Protein AF-A0A7S2RN56-F1 (afdb_monomer)

Secondary structure (DSSP, 8-state):
-HHHHHHHS-S-SS--HHHHHHHHHHSEETTEETTTEEHHHHHHHHHHHTT--HHHHHSHHHHHHHHHHHHHHHHHHHHHTS-HHHHHHHHHHHHHHHHHHHHHHHHHHHHHHHHHT--GGG--SHHHHHHHHHHHHHHHHHHHHHHTT---TTTHHHHHHHHHHHHHHHHHHHHHHHHHHHHHHHHHHHHHHHHHHHHHHHHS-----------PPPHHHHHHHSPPPPPHHHHHHHHHHHHHHHHHHHHHHHHHTT-SPPP--SS--HHHHHHHHTGGGTT-SSSPPPPHHHHHHHH--TT--HHHHHHHHHHHHHHHHHHHHHHGGG---HHHHHHHHHHHHHHHHHHHHHHHHHHTTS--SEEEEE-SS-TTS-EEEEE-

pLDDT: mean 84.01, std 13.86, range [37.56, 97.62]

Solvent-accessible surface area (backbone atoms only — not comparable to full-atom values): 21138 Å² total; per-residue (Å²): 96,69,66,63,43,53,65,68,62,49,93,47,101,69,61,50,74,63,53,24,50,52,50,55,59,45,46,58,41,95,76,12,40,62,71,75,38,47,52,69,60,51,49,51,49,41,39,45,74,65,49,33,56,68,70,56,54,71,33,76,60,22,43,53,47,54,63,65,44,49,60,61,53,49,50,56,60,48,41,72,42,46,55,70,74,57,31,45,56,51,44,56,68,44,48,66,55,40,46,52,49,22,55,54,24,41,52,36,24,47,51,52,18,66,76,69,75,47,61,56,92,81,42,57,44,51,22,50,51,39,45,44,54,45,39,50,48,57,47,47,45,54,52,47,33,47,71,67,63,68,67,55,85,77,50,43,34,63,51,26,47,54,47,27,50,43,36,50,52,36,44,51,51,52,50,52,40,53,53,51,37,52,47,54,52,45,52,53,49,52,53,51,52,51,53,49,55,52,50,51,60,70,69,54,76,87,79,85,87,83,86,86,73,87,77,71,74,51,74,68,54,52,59,67,67,47,82,82,76,81,51,73,67,52,51,53,38,50,43,53,31,29,47,27,45,15,52,18,32,38,43,45,21,33,38,70,62,64,55,48,68,76,81,90,54,95,90,55,52,72,62,56,52,52,52,62,75,50,46,77,44,65,83,37,77,77,72,68,64,81,52,66,70,57,50,47,56,69,69,59,45,82,88,59,52,45,69,58,33,41,51,54,14,40,49,25,24,49,51,34,34,56,51,44,67,67,43,55,83,73,57,87,50,68,67,58,44,52,50,46,52,31,47,35,54,31,28,54,49,35,43,52,36,53,53,50,32,55,75,53,70,65,45,58,83,46,60,49,78,42,49,87,73,25,67,85,50,58,38,52,46,63,48,104

Mean predicted aligned error: 8.38 Å

Foldseek 3Di:
DCLCVVLVQPPDPAPPLVRLVVQLVQCADPCDGNPPHRLLVVVVVVLVVLPADVLLCPDPLNVVLSVLVSVLVNVVSNLSSDPLVVSLVVLLVSLVVLLVSLVSLLVSQVVSCVVVVHDSVLGNRSNLVSQLVSLVSLLSNLLSCLLVVVDDLLCLLVSLVVNLVSLVVNLVSSVVSVQSSLVVVLVVVVVVVVVVVVVCVVVDPDDDDDPDDPDDDDPVNVVSVDDDDDDPVSLVSLLSNLLSLLSNLLSLLCVLLVQRDDDDDPPDDSQRVSCVSCVSVCSRPPPHDDHPVNSCCVSPVVPDHSLNSLVSSLVSLVVSLVSLVVCLVVDPRPVVNQQSVLSNVLSVLSNVQSVVCVVVVNDAPHWDWACVSHSRHTRIHGHD

Structure (mmCIF, N/CA/C/O backbone):
data_AF-A0A7S2RN56-F1
#
_entry.id   AF-A0A7S2RN56-F1
#
loop_
_atom_site.group_PDB
_atom_site.id
_atom_site.type_symbol
_atom_site.label_atom_id
_atom_site.label_alt_id
_atom_site.label_comp_id
_atom_site.label_asym_id
_atom_site.label_entity_id
_atom_site.label_seq_id
_atom_site.pdbx_PDB_ins_code
_atom_site.Cartn_x
_atom_site.Cartn_y
_atom_site.Cartn_z
_atom_site.occupancy
_atom_site.B_iso_or_equiv
_atom_site.auth_seq_id
_atom_site.auth_comp_id
_atom_site.auth_asym_id
_atom_site.auth_atom_id
_atom_site.pdbx_PDB_model_num
ATOM 1 N N . THR A 1 1 ? 8.711 7.230 -13.426 1.00 47.28 1 THR A N 1
ATOM 2 C CA . THR A 1 1 ? 8.383 7.758 -12.081 1.00 47.28 1 THR A CA 1
ATOM 3 C C . THR A 1 1 ? 8.010 9.233 -12.077 1.00 47.28 1 THR A C 1
ATOM 5 O O . THR A 1 1 ? 7.030 9.573 -11.432 1.00 47.28 1 THR A O 1
ATOM 8 N N . GLU A 1 2 ? 8.677 10.111 -12.839 1.00 40.22 2 GLU A N 1
ATOM 9 C CA . GLU A 1 2 ? 8.277 11.530 -12.959 1.00 40.22 2 GLU A CA 1
ATOM 10 C C . GLU A 1 2 ? 6.904 11.750 -13.606 1.00 40.22 2 GLU A C 1
ATOM 12 O O . GLU A 1 2 ? 6.214 12.679 -13.232 1.00 40.22 2 GLU A O 1
ATOM 17 N N . LEU A 1 3 ? 6.465 10.897 -14.536 1.00 44.53 3 LEU A N 1
ATOM 18 C CA . LEU A 1 3 ? 5.131 10.976 -15.153 1.00 44.53 3 LEU A CA 1
ATOM 19 C C . LEU A 1 3 ? 4.011 10.608 -14.173 1.00 44.53 3 LEU A C 1
ATOM 21 O O . LEU A 1 3 ? 3.025 11.326 -14.044 1.00 44.53 3 LEU A O 1
ATOM 25 N N . THR A 1 4 ? 4.173 9.498 -13.453 1.00 48.06 4 THR A N 1
ATOM 26 C CA . THR A 1 4 ? 3.231 9.037 -12.424 1.00 48.06 4 THR A CA 1
ATOM 27 C C . THR A 1 4 ? 3.238 9.964 -11.213 1.00 48.06 4 THR A C 1
ATOM 29 O O . THR A 1 4 ? 2.182 10.216 -10.640 1.00 48.06 4 THR A O 1
ATOM 32 N N . ARG A 1 5 ? 4.416 10.495 -10.857 1.00 51.03 5 ARG A N 1
ATOM 33 C CA . ARG A 1 5 ? 4.601 11.523 -9.834 1.00 51.03 5 ARG A CA 1
ATOM 34 C C . ARG A 1 5 ? 3.971 12.839 -10.289 1.00 51.03 5 ARG A C 1
ATOM 36 O O . ARG A 1 5 ? 3.091 13.301 -9.598 1.00 51.03 5 ARG A O 1
ATOM 43 N N . ALA A 1 6 ? 4.246 13.353 -11.486 1.00 43.34 6 ALA A N 1
ATOM 44 C CA . ALA A 1 6 ? 3.642 14.584 -12.011 1.00 43.34 6 ALA A CA 1
ATOM 45 C C . ALA A 1 6 ? 2.116 14.489 -12.170 1.00 43.34 6 ALA A C 1
ATOM 47 O O . ALA A 1 6 ? 1.414 15.452 -11.878 1.00 43.34 6 ALA A O 1
ATOM 48 N N . LEU A 1 7 ? 1.581 13.336 -12.594 1.00 45.59 7 LEU A N 1
ATOM 49 C CA . LEU A 1 7 ? 0.132 13.102 -12.659 1.00 45.59 7 LEU A CA 1
ATOM 50 C C . LEU A 1 7 ? -0.484 12.893 -11.265 1.00 45.59 7 LEU A C 1
ATOM 52 O O . LEU A 1 7 ? -1.620 13.306 -11.035 1.00 45.59 7 LEU A O 1
ATOM 56 N N . GLY A 1 8 ? 0.256 12.286 -10.333 1.00 45.81 8 GLY A N 1
ATOM 57 C CA . GLY A 1 8 ? -0.137 12.112 -8.932 1.00 45.81 8 GLY A CA 1
ATOM 58 C C . GLY A 1 8 ? -0.046 13.397 -8.102 1.00 45.81 8 GLY A C 1
ATOM 59 O O . GLY A 1 8 ? -0.871 13.600 -7.215 1.00 45.81 8 GLY A O 1
ATOM 60 N N . GLU A 1 9 ? 0.894 14.283 -8.427 1.00 42.91 9 GLU A N 1
ATOM 61 C CA . GLU A 1 9 ? 1.193 15.582 -7.811 1.00 42.91 9 GLU A CA 1
ATOM 62 C C . GLU A 1 9 ? 0.360 16.723 -8.394 1.00 42.91 9 GLU A C 1
ATOM 64 O O . GLU A 1 9 ? 0.474 17.853 -7.919 1.00 42.91 9 GLU A O 1
ATOM 69 N N . MET A 1 10 ? -0.498 16.464 -9.392 1.00 46.62 10 MET A N 1
ATOM 70 C CA . MET A 1 10 ? -1.305 17.535 -9.970 1.00 46.62 10 MET A CA 1
ATOM 71 C C . MET A 1 10 ? -2.098 18.269 -8.872 1.00 46.62 10 MET A C 1
ATOM 73 O O . MET A 1 10 ? -2.800 17.624 -8.085 1.00 46.62 10 MET A O 1
ATOM 77 N N . PRO A 1 11 ? -1.999 19.612 -8.813 1.00 40.59 11 PRO A N 1
ATOM 78 C CA . PRO A 1 11 ? -2.334 20.431 -7.642 1.00 40.59 11 PRO A CA 1
ATOM 79 C C . PRO A 1 11 ? -3.840 20.634 -7.420 1.00 40.59 11 PRO A C 1
ATOM 81 O O . PRO A 1 11 ? -4.263 21.595 -6.784 1.00 40.59 11 PRO A O 1
ATOM 84 N N . PHE A 1 12 ? -4.683 19.748 -7.941 1.00 44.41 12 PHE A N 1
ATOM 85 C CA . PHE A 1 12 ? -6.126 19.895 -7.853 1.00 44.41 12 PHE A CA 1
ATOM 86 C C . PHE A 1 12 ? -6.681 18.805 -6.941 1.00 44.41 12 PHE A C 1
ATOM 88 O O . PHE A 1 12 ? -6.763 17.644 -7.330 1.00 44.41 12 PHE A O 1
ATOM 95 N N . GLU A 1 13 ? -7.118 19.172 -5.735 1.00 47.56 13 GLU A N 1
ATOM 96 C CA . GLU A 1 13 ? -7.785 18.248 -4.797 1.00 47.56 13 GLU A CA 1
ATOM 97 C C . GLU A 1 13 ? -9.039 17.575 -5.388 1.00 47.56 13 GLU A C 1
ATOM 99 O O . GLU A 1 13 ? -9.495 16.543 -4.893 1.00 47.56 13 GLU A O 1
ATOM 104 N N . ALA A 1 14 ? -9.539 18.088 -6.512 1.00 54.03 14 ALA A N 1
ATOM 105 C CA . ALA A 1 14 ? -10.288 17.342 -7.510 1.00 54.03 14 ALA A CA 1
ATOM 106 C C . ALA A 1 14 ? -10.215 18.119 -8.840 1.00 54.03 14 ALA A C 1
ATOM 108 O O . ALA A 1 14 ? -10.932 19.113 -8.981 1.00 54.03 14 ALA A O 1
ATOM 109 N N . PRO A 1 15 ? -9.386 17.726 -9.830 1.00 64.19 15 PRO A N 1
ATOM 110 C CA . PRO A 1 15 ? -9.339 18.440 -11.105 1.00 64.19 15 PRO A CA 1
ATOM 111 C C . PRO A 1 15 ? -10.741 18.470 -11.714 1.00 64.19 15 PRO A C 1
ATOM 113 O O . PRO A 1 15 ? -11.449 17.458 -11.689 1.00 64.19 15 PRO A O 1
ATOM 116 N N . SER A 1 16 ? -11.179 19.628 -12.220 1.00 76.62 16 SER A N 1
ATOM 117 C CA . SER A 1 16 ? -12.512 19.727 -12.826 1.00 76.62 16 SER A CA 1
ATOM 118 C C . SER A 1 16 ? -12.649 18.713 -13.969 1.00 76.62 16 SER A C 1
ATOM 120 O O . SER A 1 16 ? -11.657 18.214 -14.506 1.00 76.62 16 SER A O 1
ATOM 122 N N . VAL A 1 17 ? -13.885 18.395 -14.365 1.00 81.81 17 VAL A N 1
ATOM 123 C CA . VAL A 1 17 ? -14.129 17.477 -15.494 1.00 81.81 17 VAL A CA 1
ATOM 124 C C . VAL A 1 17 ? -13.360 17.924 -16.742 1.00 81.81 17 VAL A C 1
ATOM 126 O O . VAL A 1 17 ? -12.792 17.082 -17.430 1.00 81.81 17 VAL A O 1
ATOM 129 N N . ILE A 1 18 ? -13.267 19.237 -16.971 1.00 81.50 18 ILE A N 1
ATOM 130 C CA . ILE A 1 18 ? -12.526 19.821 -18.090 1.00 81.50 18 ILE A CA 1
ATOM 131 C C . ILE A 1 18 ? -11.030 19.535 -17.952 1.00 81.50 18 ILE A C 1
ATOM 133 O O . ILE A 1 18 ? -10.448 19.000 -18.886 1.00 81.50 18 ILE A O 1
ATOM 137 N N . HIS A 1 19 ? -10.419 19.799 -16.791 1.00 80.25 19 HIS A N 1
ATOM 138 C CA . HIS A 1 19 ? -8.995 19.509 -16.576 1.00 80.25 19 HIS A CA 1
ATOM 139 C C . HIS A 1 19 ? -8.694 18.029 -16.818 1.00 80.25 19 HIS A C 1
ATOM 141 O O . HIS A 1 19 ? -7.809 17.704 -17.601 1.00 80.25 19 HIS A O 1
ATOM 147 N N . ARG A 1 20 ? -9.485 17.130 -16.220 1.00 81.50 20 ARG A N 1
ATOM 148 C CA . ARG A 1 20 ? -9.346 15.678 -16.409 1.00 81.50 20 ARG A CA 1
ATOM 149 C C . ARG A 1 20 ? -9.457 15.268 -17.875 1.00 81.50 20 ARG A C 1
ATOM 151 O O . ARG A 1 20 ? -8.639 14.488 -18.345 1.00 81.50 20 ARG A O 1
ATOM 158 N N . SER A 1 21 ? -10.433 15.819 -18.596 1.00 83.12 21 SER A N 1
ATOM 159 C CA . SER A 1 21 ? -10.629 15.543 -20.021 1.00 83.12 21 SER A CA 1
ATOM 160 C C . SER A 1 21 ? -9.477 16.072 -20.872 1.00 83.12 21 SER A C 1
ATOM 162 O O . SER A 1 21 ? -9.025 15.379 -21.775 1.00 83.12 21 SER A O 1
ATOM 164 N N . VAL A 1 22 ? -8.982 17.278 -20.587 1.00 83.38 22 VAL A N 1
ATOM 165 C CA . VAL A 1 22 ? -7.840 17.872 -21.294 1.00 83.38 22 VAL A CA 1
ATOM 166 C C . VAL A 1 22 ? -6.587 17.042 -21.056 1.00 83.38 22 VAL A C 1
ATOM 168 O O . VAL A 1 22 ? -5.906 16.698 -22.015 1.00 83.38 22 VAL A O 1
ATOM 171 N N . ILE A 1 23 ? -6.311 16.653 -19.811 1.00 80.81 23 ILE A N 1
ATOM 172 C CA . ILE A 1 23 ? -5.175 15.784 -19.491 1.00 80.81 23 ILE A CA 1
ATOM 173 C C . ILE A 1 23 ? -5.317 14.454 -20.232 1.00 80.81 23 ILE A C 1
ATOM 175 O O . ILE A 1 23 ? -4.382 14.044 -20.905 1.00 80.81 23 ILE A O 1
ATOM 179 N N . ALA A 1 24 ? -6.494 13.823 -20.186 1.00 82.25 24 ALA A N 1
ATOM 180 C CA . ALA A 1 24 ? -6.740 12.557 -20.868 1.00 82.25 24 ALA A CA 1
ATOM 181 C C . ALA A 1 24 ? -6.520 12.637 -22.388 1.00 82.25 24 ALA A C 1
ATOM 183 O O . ALA A 1 24 ? -5.936 11.719 -22.957 1.00 82.25 24 ALA A O 1
ATOM 184 N N . MET A 1 25 ? -6.938 13.729 -23.038 1.00 81.06 25 MET A N 1
ATOM 185 C CA . MET A 1 25 ? -6.691 13.946 -24.471 1.00 81.06 25 MET A CA 1
ATOM 186 C C . MET A 1 25 ? -5.211 14.176 -24.787 1.00 81.06 25 MET A C 1
ATOM 188 O O . MET A 1 25 ? -4.757 13.791 -25.854 1.00 81.06 25 MET A O 1
ATOM 192 N N . ASN A 1 26 ? -4.458 14.781 -23.866 1.00 79.94 26 ASN A N 1
ATOM 193 C CA . ASN A 1 26 ? -3.037 15.074 -24.056 1.00 79.94 26 ASN A CA 1
ATOM 194 C C . ASN A 1 26 ? -2.108 13.965 -23.532 1.00 79.94 26 ASN A C 1
ATOM 196 O O . ASN A 1 26 ? -0.894 14.069 -23.692 1.00 79.94 26 ASN A O 1
ATOM 200 N N . LEU A 1 27 ? -2.647 12.901 -22.917 1.00 77.62 27 LEU A N 1
ATOM 201 C CA . LEU A 1 27 ? -1.854 11.761 -22.442 1.00 77.62 27 LEU A CA 1
ATOM 202 C C . LEU A 1 27 ? -1.102 11.078 -23.586 1.00 77.62 27 LEU A C 1
ATOM 204 O O . LEU A 1 27 ? 0.032 10.644 -23.389 1.00 77.62 27 LEU A O 1
ATOM 208 N N . TYR A 1 28 ? -1.727 10.995 -24.760 1.00 76.38 28 TYR A N 1
ATOM 209 C CA . TYR A 1 28 ? -1.169 10.357 -25.943 1.00 76.38 28 TYR A CA 1
ATOM 210 C C . TYR A 1 28 ? -1.599 11.120 -27.195 1.00 76.38 28 TYR A C 1
ATOM 212 O O . TYR A 1 28 ? -2.784 11.145 -27.524 1.00 76.38 28 TYR A O 1
ATOM 220 N N . VAL A 1 29 ? -0.640 11.770 -27.851 1.00 75.69 29 VAL A N 1
ATOM 221 C CA . VAL A 1 29 ? -0.847 12.606 -29.043 1.00 75.69 29 VAL A CA 1
ATOM 222 C C . VAL A 1 29 ? 0.270 12.289 -30.030 1.00 75.69 29 VAL A C 1
ATOM 224 O O . VAL A 1 29 ? 1.430 12.262 -29.627 1.00 75.69 29 VAL A O 1
ATOM 227 N N . ASP A 1 30 ? -0.075 12.039 -31.295 1.00 68.25 30 ASP A N 1
ATOM 228 C CA . ASP A 1 30 ? 0.877 11.772 -32.386 1.00 68.25 30 ASP A CA 1
ATOM 229 C C . ASP A 1 30 ? 1.918 10.684 -32.051 1.00 68.25 30 ASP A C 1
ATOM 231 O O . ASP A 1 30 ? 3.119 10.873 -32.216 1.00 68.25 30 ASP A O 1
ATOM 235 N N . ASP A 1 31 ? 1.456 9.549 -31.519 1.00 67.06 31 ASP A N 1
ATOM 236 C CA . ASP A 1 31 ? 2.273 8.414 -31.057 1.00 67.06 31 ASP A CA 1
ATOM 237 C C . ASP A 1 31 ? 3.242 8.705 -29.887 1.00 67.06 31 ASP A C 1
ATOM 239 O O . ASP A 1 31 ? 4.034 7.844 -29.478 1.00 67.06 31 ASP A O 1
ATOM 243 N N . LEU A 1 32 ? 3.139 9.891 -29.282 1.00 69.69 32 LEU A N 1
ATOM 244 C CA . LEU A 1 32 ? 3.966 10.348 -28.169 1.00 69.69 32 LEU A CA 1
ATOM 245 C C . LEU A 1 32 ? 3.165 10.430 -26.864 1.00 69.69 32 LEU A C 1
ATOM 247 O O . LEU A 1 32 ? 2.061 10.976 -26.804 1.00 69.69 32 LEU A O 1
ATOM 251 N N . VAL A 1 33 ? 3.765 9.966 -25.767 1.00 70.31 33 VAL A N 1
ATOM 252 C CA . VAL A 1 33 ? 3.233 10.175 -24.412 1.00 70.31 33 VAL A CA 1
ATOM 253 C C . VAL A 1 33 ? 3.545 11.599 -23.969 1.00 70.31 33 VAL A C 1
ATOM 255 O O . VAL A 1 33 ? 4.709 12.012 -23.979 1.00 70.31 33 VAL A O 1
ATOM 258 N N . LEU A 1 34 ? 2.508 12.357 -23.591 1.00 67.00 34 LEU A N 1
ATOM 259 C CA . LEU A 1 34 ? 2.593 13.791 -23.267 1.00 67.00 34 LEU A CA 1
ATOM 260 C C . LEU A 1 34 ? 3.367 14.625 -24.310 1.00 67.00 34 LEU A C 1
ATOM 262 O O . LEU A 1 34 ? 4.039 15.589 -23.943 1.00 67.00 34 LEU A O 1
ATOM 266 N N . ALA A 1 35 ? 3.325 14.236 -25.589 1.00 67.56 35 ALA A N 1
ATOM 267 C CA . ALA A 1 35 ? 4.070 14.875 -26.680 1.00 67.56 35 ALA A CA 1
ATOM 268 C C . ALA A 1 35 ? 5.607 14.938 -26.489 1.00 67.56 35 ALA A C 1
ATOM 270 O O . ALA A 1 35 ? 6.272 15.755 -27.124 1.00 67.56 35 ALA A O 1
ATOM 271 N N . LYS A 1 36 ? 6.193 14.102 -25.613 1.00 71.00 36 LYS A N 1
ATOM 272 C CA . LYS A 1 36 ? 7.642 14.118 -25.315 1.00 71.00 36 LYS A CA 1
ATOM 273 C C . LYS A 1 36 ? 8.404 12.923 -25.875 1.00 71.00 36 LYS A C 1
ATOM 275 O O . LYS A 1 36 ? 9.485 13.101 -26.425 1.00 71.00 36 LYS A O 1
ATOM 280 N N . LEU A 1 37 ? 7.887 11.713 -25.672 1.00 72.75 37 LEU A N 1
ATOM 281 C CA . LEU A 1 37 ? 8.614 10.472 -25.952 1.00 72.75 37 LEU A CA 1
ATOM 282 C C . LEU A 1 37 ? 7.700 9.438 -26.615 1.00 72.75 37 LEU A C 1
ATOM 284 O O . LEU A 1 37 ? 6.533 9.337 -26.220 1.00 72.75 37 LEU A O 1
ATOM 288 N N . PRO A 1 38 ? 8.219 8.625 -27.555 1.00 81.69 38 PRO A N 1
ATOM 289 C CA . PRO A 1 38 ? 7.516 7.441 -28.033 1.00 81.69 38 PRO A CA 1
ATOM 290 C C . PRO A 1 38 ? 7.169 6.514 -26.865 1.00 81.69 38 PRO A C 1
ATOM 292 O O . PRO A 1 38 ? 7.993 6.305 -25.968 1.00 81.69 38 PRO A O 1
ATOM 295 N N . PHE A 1 39 ? 5.972 5.922 -26.884 1.00 78.75 39 PHE A N 1
ATOM 296 C CA . PHE A 1 39 ? 5.463 5.112 -25.765 1.00 78.75 39 PHE A CA 1
ATOM 297 C C . PHE A 1 39 ? 6.426 3.989 -25.354 1.00 78.75 39 PHE A C 1
ATOM 299 O O . PHE A 1 39 ? 6.715 3.811 -24.174 1.00 78.75 39 PHE A O 1
ATOM 306 N N . THR A 1 40 ? 6.986 3.266 -26.326 1.00 80.69 40 THR A N 1
ATOM 307 C CA . THR A 1 40 ? 7.936 2.171 -26.078 1.00 80.69 40 THR A CA 1
ATOM 308 C C . THR A 1 40 ? 9.214 2.656 -25.398 1.00 80.69 40 THR A C 1
ATOM 310 O O . THR A 1 40 ? 9.718 1.995 -24.495 1.00 80.69 40 THR A O 1
ATOM 313 N N . GLN A 1 41 ? 9.726 3.829 -25.778 1.00 81.50 41 GLN A N 1
ATOM 314 C CA . GLN A 1 41 ? 10.916 4.400 -25.147 1.00 81.50 41 GLN A CA 1
ATOM 315 C C . GLN A 1 41 ? 10.618 4.852 -23.713 1.00 81.50 41 GLN A C 1
ATOM 317 O O . GLN A 1 41 ? 11.431 4.618 -22.822 1.00 81.50 41 GLN A O 1
ATOM 322 N N . ALA A 1 42 ? 9.438 5.434 -23.477 1.00 80.12 42 ALA A N 1
ATOM 323 C CA . ALA A 1 42 ? 8.984 5.795 -22.136 1.00 80.12 42 ALA A CA 1
ATOM 324 C C . ALA A 1 42 ? 8.803 4.559 -21.234 1.00 80.12 42 ALA A C 1
ATOM 326 O O . ALA A 1 42 ? 9.163 4.604 -20.060 1.00 80.12 42 ALA A O 1
ATOM 327 N N . LEU A 1 43 ? 8.306 3.441 -21.778 1.00 82.50 43 LEU A N 1
ATOM 328 C CA . LEU A 1 43 ? 8.223 2.165 -21.058 1.00 82.50 43 LEU A CA 1
ATOM 329 C C . LEU A 1 43 ? 9.597 1.612 -20.687 1.00 82.50 43 LEU A C 1
ATOM 331 O O . LEU A 1 43 ? 9.790 1.178 -19.557 1.00 82.50 43 LEU A O 1
ATOM 335 N N . ILE A 1 44 ? 10.552 1.630 -21.619 1.00 84.12 44 ILE A N 1
ATOM 336 C CA . ILE A 1 44 ? 11.915 1.158 -21.348 1.00 84.12 44 ILE A CA 1
ATOM 337 C C . ILE A 1 44 ? 12.560 2.013 -20.254 1.00 84.12 44 ILE A C 1
ATOM 339 O O . ILE A 1 44 ? 13.162 1.459 -19.343 1.00 84.12 44 ILE A O 1
ATOM 343 N N . GLN A 1 45 ? 12.389 3.338 -20.303 1.00 81.94 45 GLN A N 1
ATOM 344 C CA . GLN A 1 45 ? 12.871 4.233 -19.248 1.00 81.94 45 GLN A CA 1
ATOM 345 C C . GLN A 1 45 ? 12.201 3.951 -17.901 1.00 81.94 45 GLN A C 1
ATOM 347 O O . GLN A 1 45 ? 12.884 3.925 -16.886 1.00 81.94 45 GLN A O 1
ATOM 352 N N . LEU A 1 46 ? 10.889 3.695 -17.881 1.00 81.50 46 LEU A N 1
ATOM 353 C CA . LEU A 1 46 ? 10.170 3.340 -16.655 1.00 81.50 46 LEU A CA 1
ATOM 354 C C . LEU A 1 46 ? 10.708 2.043 -16.037 1.00 81.50 46 LEU A C 1
ATOM 356 O O . LEU A 1 46 ? 10.944 1.986 -14.836 1.00 81.50 46 LEU A O 1
ATOM 360 N N . LEU A 1 47 ? 10.914 1.015 -16.859 1.00 83.75 47 LEU A N 1
ATOM 361 C CA . LEU A 1 47 ? 11.443 -0.269 -16.408 1.00 83.75 47 LEU A CA 1
ATOM 362 C C . LEU A 1 47 ? 12.898 -0.146 -15.932 1.00 83.75 47 LEU A C 1
ATOM 364 O O . LEU A 1 47 ? 13.245 -0.728 -14.909 1.00 83.75 47 LEU A O 1
ATOM 368 N N . ASP A 1 48 ? 13.729 0.640 -16.621 1.00 82.12 48 ASP A N 1
ATOM 369 C CA . ASP A 1 48 ? 15.120 0.910 -16.225 1.00 82.12 48 ASP A CA 1
ATOM 370 C C . ASP A 1 48 ? 15.190 1.702 -14.904 1.00 82.12 48 ASP A C 1
ATOM 372 O O . ASP A 1 48 ? 15.969 1.358 -14.013 1.00 82.12 48 ASP A O 1
ATOM 376 N N . GLU A 1 49 ? 14.317 2.703 -14.718 1.00 76.62 49 GLU A N 1
ATOM 377 C CA . GLU A 1 49 ? 14.153 3.427 -13.446 1.00 76.62 49 GLU A CA 1
ATOM 378 C C . GLU A 1 49 ? 13.782 2.479 -12.293 1.00 76.62 49 GLU A C 1
ATOM 380 O O . GLU A 1 49 ? 14.343 2.589 -11.197 1.00 76.62 49 GLU A O 1
ATOM 385 N N . ASP A 1 50 ? 12.898 1.515 -12.554 1.00 75.38 50 ASP A N 1
ATOM 386 C CA . ASP A 1 50 ? 12.470 0.499 -11.587 1.00 75.38 50 ASP A CA 1
ATOM 387 C C . ASP A 1 50 ? 13.461 -0.684 -11.468 1.00 75.38 50 ASP A C 1
ATOM 389 O O . ASP A 1 50 ? 13.211 -1.654 -10.748 1.00 75.38 50 ASP A O 1
ATOM 393 N N . GLY A 1 51 ? 14.628 -0.594 -12.120 1.00 74.25 51 GLY A N 1
ATOM 394 C CA . GLY A 1 51 ? 15.751 -1.520 -11.956 1.00 74.25 51 GLY A CA 1
ATOM 395 C C . GLY A 1 51 ? 15.700 -2.777 -12.827 1.00 74.25 51 GLY A C 1
ATOM 396 O O . GLY A 1 51 ? 16.449 -3.720 -12.564 1.00 74.25 51 GLY A O 1
ATOM 397 N N . VAL A 1 52 ? 14.848 -2.814 -13.853 1.00 82.31 52 VAL A N 1
ATOM 398 C CA . VAL A 1 52 ? 14.793 -3.905 -14.834 1.00 82.31 52 VAL A CA 1
ATOM 399 C C . VAL A 1 52 ? 15.958 -3.766 -15.828 1.00 82.31 52 VAL A C 1
ATOM 401 O O . VAL A 1 52 ? 16.036 -2.768 -16.544 1.00 82.31 52 VAL A O 1
ATOM 404 N N . PRO A 1 53 ? 16.872 -4.752 -15.926 1.00 79.50 53 PRO A N 1
ATOM 405 C CA . PRO A 1 53 ? 18.027 -4.666 -16.809 1.00 79.50 53 PRO A CA 1
ATOM 406 C C . PRO A 1 53 ? 17.637 -4.597 -18.287 1.00 79.50 53 PRO A C 1
ATOM 408 O O . PRO A 1 53 ? 16.742 -5.309 -18.741 1.00 79.50 53 PRO A O 1
ATOM 411 N N . GLN A 1 54 ? 18.419 -3.860 -19.079 1.00 80.44 54 GLN A N 1
ATOM 412 C CA . GLN A 1 54 ? 18.241 -3.786 -20.538 1.00 80.44 54 GLN A CA 1
ATOM 413 C C . GLN A 1 54 ? 18.328 -5.149 -21.246 1.00 80.44 54 GLN A C 1
ATOM 415 O O . GLN A 1 54 ? 17.779 -5.333 -22.328 1.00 80.44 54 GLN A O 1
ATOM 420 N N . VAL A 1 55 ? 18.992 -6.134 -20.638 1.00 79.75 55 VAL A N 1
ATOM 421 C CA . VAL A 1 55 ? 19.036 -7.510 -21.159 1.00 79.75 55 VAL A CA 1
ATOM 422 C C . VAL A 1 55 ? 17.637 -8.134 -21.183 1.00 79.75 55 VAL A C 1
ATOM 424 O O . VAL A 1 55 ? 17.287 -8.816 -22.141 1.00 79.75 55 VAL A O 1
ATOM 427 N N . ALA A 1 56 ? 16.805 -7.850 -20.176 1.00 81.44 56 ALA A N 1
ATOM 428 C CA . ALA A 1 56 ? 15.438 -8.353 -20.138 1.00 81.44 56 ALA A CA 1
ATOM 429 C C . ALA A 1 56 ? 14.576 -7.698 -21.223 1.00 81.44 56 ALA A C 1
ATOM 431 O O . ALA A 1 56 ? 13.800 -8.384 -21.880 1.00 81.44 56 ALA A O 1
ATOM 432 N N . THR A 1 57 ? 14.759 -6.397 -21.471 1.00 82.81 57 THR A N 1
ATOM 433 C CA . THR A 1 57 ? 13.949 -5.629 -22.429 1.00 82.81 57 THR A CA 1
ATOM 434 C C . THR A 1 57 ? 14.387 -5.774 -23.889 1.00 82.81 57 THR A C 1
ATOM 436 O O . THR A 1 57 ? 13.581 -5.523 -24.781 1.00 82.81 57 THR A O 1
ATOM 439 N N . THR A 1 58 ? 15.627 -6.198 -24.154 1.00 85.56 58 THR A N 1
ATOM 440 C CA . THR A 1 58 ? 16.144 -6.436 -25.519 1.00 85.56 58 THR A CA 1
ATOM 441 C C . THR A 1 58 ? 15.952 -7.872 -26.015 1.00 85.56 58 THR A C 1
ATOM 443 O O . THR A 1 58 ? 16.108 -8.123 -27.209 1.00 85.56 58 THR A O 1
ATOM 446 N N . SER A 1 59 ? 15.594 -8.807 -25.130 1.00 86.38 59 SER A N 1
ATOM 447 C CA . SER A 1 59 ? 15.244 -10.183 -25.505 1.00 86.38 59 SER A CA 1
ATOM 448 C C . SER A 1 59 ? 13.983 -10.235 -26.384 1.00 86.38 59 SER A C 1
ATOM 450 O O . SER A 1 59 ? 13.126 -9.356 -26.297 1.00 86.38 59 SER A O 1
ATOM 452 N N . GLU A 1 60 ? 13.831 -11.279 -27.208 1.00 87.00 60 GLU A N 1
ATOM 453 C CA . GLU A 1 60 ? 12.640 -11.471 -28.059 1.00 87.00 60 GLU A CA 1
ATOM 454 C C . GLU A 1 60 ? 11.345 -11.466 -27.229 1.00 87.00 60 GLU A C 1
ATOM 456 O O . GLU A 1 60 ? 10.405 -10.723 -27.524 1.00 87.00 60 GLU A O 1
ATOM 461 N N . TYR A 1 61 ? 11.339 -12.217 -26.124 1.00 87.06 61 TYR A N 1
ATOM 462 C CA . TYR A 1 61 ? 10.227 -12.257 -25.173 1.00 87.06 61 TYR A CA 1
ATOM 463 C C . TYR A 1 61 ? 10.017 -10.912 -24.460 1.00 87.06 61 TYR A C 1
ATOM 465 O O . TYR A 1 61 ? 8.880 -10.508 -24.218 1.00 87.06 61 TYR A O 1
ATOM 473 N N . GLY A 1 62 ? 11.095 -10.180 -24.171 1.00 86.75 62 GLY A N 1
ATOM 474 C CA . GLY A 1 62 ? 11.043 -8.833 -23.605 1.00 86.75 62 GLY A CA 1
ATOM 475 C C . GLY A 1 62 ? 10.391 -7.812 -24.532 1.00 86.75 62 GLY A C 1
ATOM 476 O O . GLY A 1 62 ? 9.558 -7.024 -24.088 1.00 86.75 62 GLY A O 1
ATOM 477 N N . ILE A 1 63 ? 10.707 -7.850 -25.828 1.00 88.56 63 ILE A N 1
ATOM 478 C CA . ILE A 1 63 ? 10.088 -6.977 -26.836 1.00 88.56 63 ILE A CA 1
ATOM 479 C C . ILE A 1 63 ? 8.589 -7.277 -26.952 1.00 88.56 63 ILE A C 1
ATOM 481 O O . ILE A 1 63 ? 7.781 -6.344 -26.987 1.00 88.56 63 ILE A O 1
ATOM 485 N N . ALA A 1 64 ? 8.203 -8.556 -26.953 1.00 90.38 64 ALA A N 1
ATOM 486 C CA . ALA A 1 64 ? 6.796 -8.956 -26.946 1.00 90.38 64 ALA A CA 1
ATOM 487 C C . ALA A 1 64 ? 6.065 -8.448 -25.687 1.00 90.38 64 ALA A C 1
ATOM 489 O O . ALA A 1 64 ? 4.972 -7.883 -25.792 1.00 90.38 64 ALA A O 1
ATOM 490 N N . LEU A 1 65 ? 6.693 -8.553 -24.508 1.00 89.75 65 LEU A N 1
ATOM 491 C CA . LEU A 1 65 ? 6.147 -8.009 -23.262 1.00 89.75 65 LEU A CA 1
ATOM 492 C C . LEU A 1 65 ? 5.999 -6.480 -23.323 1.00 89.75 65 LEU A C 1
ATOM 494 O O . LEU A 1 65 ? 4.966 -5.951 -22.924 1.00 89.75 65 LEU A O 1
ATOM 498 N N . LEU A 1 66 ? 6.978 -5.749 -23.863 1.00 89.12 66 LEU A N 1
ATOM 499 C CA . LEU A 1 66 ? 6.889 -4.290 -24.022 1.00 89.12 66 LEU A CA 1
ATOM 500 C C . LEU A 1 66 ? 5.708 -3.873 -24.907 1.00 89.12 66 LEU A C 1
ATOM 502 O O . LEU A 1 66 ? 4.993 -2.925 -24.578 1.00 89.12 66 LEU A O 1
ATOM 506 N N . GLN A 1 67 ? 5.478 -4.586 -26.012 1.00 88.88 67 GLN A N 1
ATOM 507 C CA . GLN A 1 67 ? 4.314 -4.356 -26.873 1.00 88.88 67 GLN A CA 1
ATOM 508 C C . GLN A 1 67 ? 3.008 -4.634 -26.121 1.00 88.88 67 GLN A C 1
ATOM 510 O O . GLN A 1 67 ? 2.062 -3.847 -26.193 1.00 88.88 67 GLN A O 1
ATOM 515 N N . ARG A 1 68 ? 2.974 -5.718 -25.342 1.00 90.31 68 ARG A N 1
ATOM 516 C CA . ARG A 1 68 ? 1.830 -6.108 -24.515 1.00 90.31 68 ARG A CA 1
ATOM 517 C C . ARG A 1 68 ? 1.524 -5.113 -23.391 1.00 90.31 68 ARG A C 1
ATOM 519 O O . ARG A 1 68 ? 0.348 -4.883 -23.105 1.00 90.31 68 ARG A O 1
ATOM 526 N N . LEU A 1 69 ? 2.549 -4.503 -22.792 1.00 89.25 69 LEU A N 1
ATOM 527 C CA . LEU A 1 69 ? 2.449 -3.514 -21.711 1.00 89.25 69 LEU A CA 1
ATOM 528 C C . LEU A 1 69 ? 1.950 -2.143 -22.175 1.00 89.25 69 LEU A C 1
ATOM 530 O O . LEU A 1 69 ? 1.503 -1.355 -21.339 1.00 89.25 69 LEU A O 1
ATOM 534 N N . ALA A 1 70 ? 1.970 -1.859 -23.481 1.00 86.62 70 ALA A N 1
ATOM 535 C CA . ALA A 1 70 ? 1.604 -0.550 -24.011 1.00 86.62 70 ALA A CA 1
ATOM 536 C C . ALA A 1 70 ? 0.205 -0.093 -23.560 1.00 86.62 70 ALA A C 1
ATOM 538 O O . ALA A 1 70 ? 0.040 0.951 -22.927 1.00 86.62 70 ALA A O 1
ATOM 539 N N . LYS A 1 71 ? -0.808 -0.922 -23.823 1.00 87.75 71 LYS A N 1
ATOM 540 C CA . LYS A 1 71 ? -2.198 -0.628 -23.459 1.00 87.75 71 LYS A CA 1
ATOM 541 C C . LYS A 1 71 ? -2.445 -0.649 -21.935 1.00 87.75 71 LYS A C 1
ATOM 543 O O . LYS A 1 71 ? -3.017 0.323 -21.447 1.00 87.75 71 LYS A O 1
ATOM 548 N N . PRO A 1 72 ? -2.014 -1.668 -21.163 1.00 89.25 72 PRO A N 1
ATOM 549 C CA . PRO A 1 72 ? -2.175 -1.687 -19.706 1.00 89.25 72 PRO A CA 1
ATOM 550 C C . PRO A 1 72 ? -1.574 -0.468 -19.008 1.00 89.25 72 PRO A C 1
ATOM 552 O O . PRO A 1 72 ? -2.213 0.130 -18.145 1.00 89.25 72 PRO A O 1
ATOM 555 N N . VAL A 1 73 ? -0.361 -0.060 -19.392 1.00 86.00 73 VAL A N 1
ATOM 556 C CA . VAL A 1 73 ? 0.295 1.112 -18.798 1.00 86.00 73 VAL A CA 1
ATOM 557 C C . VAL A 1 73 ? -0.415 2.399 -19.209 1.00 86.00 73 VAL A C 1
ATOM 559 O O . VAL A 1 73 ? -0.596 3.287 -18.376 1.00 86.00 73 VAL A O 1
ATOM 562 N N . TYR A 1 74 ? -0.892 2.498 -20.452 1.00 85.12 74 TYR A N 1
ATOM 563 C CA . TYR A 1 74 ? -1.745 3.612 -20.861 1.00 85.12 74 TYR A CA 1
ATOM 564 C C . TYR A 1 74 ? -3.028 3.684 -20.018 1.00 85.12 74 TYR A C 1
ATOM 566 O O . TYR A 1 74 ? -3.399 4.759 -19.542 1.00 85.12 74 TYR A O 1
ATOM 574 N N . ASP A 1 75 ? -3.672 2.545 -19.760 1.00 88.31 75 ASP A N 1
ATOM 575 C CA . ASP A 1 75 ? -4.867 2.476 -18.924 1.00 88.31 75 ASP A CA 1
ATOM 576 C C . ASP A 1 75 ? -4.582 2.864 -17.462 1.00 88.31 75 ASP A C 1
ATOM 578 O O . ASP A 1 75 ? -5.421 3.528 -16.850 1.00 88.31 75 ASP A O 1
ATOM 582 N N . LEU A 1 76 ? -3.392 2.560 -16.921 1.00 85.69 76 LEU A N 1
ATOM 583 C CA . LEU A 1 76 ? -2.950 3.069 -15.613 1.00 85.69 76 LEU A CA 1
ATOM 584 C C . LEU A 1 76 ? -2.822 4.597 -15.595 1.00 85.69 76 LEU A C 1
ATOM 586 O O . LEU A 1 76 ? -3.246 5.242 -14.637 1.00 85.69 76 LEU A O 1
ATOM 590 N N . LEU A 1 77 ? -2.248 5.196 -16.640 1.00 82.75 77 LEU A N 1
ATOM 591 C CA . LEU A 1 77 ? -2.139 6.656 -16.741 1.00 82.75 77 LEU A CA 1
ATOM 592 C C . LEU A 1 77 ? -3.524 7.296 -16.866 1.00 82.75 77 LEU A C 1
ATOM 594 O O . LEU A 1 77 ? -3.830 8.287 -16.199 1.00 82.75 77 LEU A O 1
ATOM 598 N N . ARG A 1 78 ? -4.396 6.691 -17.677 1.00 85.38 78 ARG A N 1
ATOM 599 C CA . ARG A 1 78 ? -5.776 7.136 -17.863 1.00 85.38 78 ARG A CA 1
ATOM 600 C C . ARG A 1 78 ? -6.587 7.013 -16.578 1.00 85.38 78 ARG A C 1
ATOM 602 O O . ARG A 1 78 ? -7.405 7.894 -16.316 1.00 85.38 78 ARG A O 1
ATOM 609 N N . LEU A 1 79 ? -6.342 5.995 -15.753 1.00 86.75 79 LEU A N 1
ATOM 610 C CA . LEU A 1 79 ? -6.985 5.817 -14.450 1.00 86.75 79 LEU A CA 1
ATOM 611 C C . LEU A 1 79 ? -6.860 7.081 -13.587 1.00 86.75 79 LEU A C 1
ATOM 613 O O . LEU A 1 79 ? -7.861 7.561 -13.060 1.00 86.75 79 LEU A O 1
ATOM 617 N N . LEU A 1 80 ? -5.671 7.691 -13.535 1.00 81.69 80 LEU A N 1
ATOM 618 C CA . LEU A 1 80 ? -5.407 8.909 -12.753 1.00 81.69 80 LEU A CA 1
ATOM 619 C C . LEU A 1 80 ? -6.250 10.115 -13.207 1.00 81.69 80 LEU A C 1
ATOM 621 O O . LEU A 1 80 ? -6.488 11.041 -12.434 1.00 81.69 80 LEU A O 1
ATOM 625 N N . THR A 1 81 ? -6.749 10.096 -14.445 1.00 83.94 81 THR A N 1
ATOM 626 C CA . THR A 1 81 ? -7.622 11.143 -15.001 1.00 83.94 81 THR A CA 1
ATOM 627 C C . THR A 1 81 ? -9.105 10.908 -14.729 1.00 83.94 81 THR A C 1
ATOM 629 O O . THR A 1 81 ? -9.929 11.758 -15.053 1.00 83.94 81 THR A O 1
ATOM 632 N N . LEU A 1 82 ? -9.490 9.773 -14.145 1.00 86.38 82 LEU A N 1
ATOM 633 C CA . LEU A 1 82 ? -10.883 9.488 -13.812 1.00 86.38 82 LEU A CA 1
ATOM 634 C C . LEU A 1 82 ? -11.256 10.090 -12.451 1.00 86.38 82 LEU A C 1
ATOM 636 O O . LEU A 1 82 ? -10.405 10.478 -11.656 1.00 86.38 82 LEU A O 1
ATOM 640 N N . ASN A 1 83 ? -12.555 10.184 -12.166 1.00 88.81 83 ASN A N 1
ATOM 641 C CA . ASN A 1 83 ? -13.013 10.470 -10.804 1.00 88.81 83 ASN A CA 1
ATOM 642 C C . ASN A 1 83 ? -12.862 9.223 -9.912 1.00 88.81 83 ASN A C 1
ATOM 644 O O . ASN A 1 83 ? -12.863 8.109 -10.426 1.00 88.81 83 ASN A O 1
ATOM 648 N N . LYS A 1 84 ? -12.800 9.398 -8.588 1.00 88.81 84 LYS A N 1
ATOM 649 C CA . LYS A 1 84 ? -12.540 8.317 -7.614 1.00 88.81 84 LYS A CA 1
ATOM 650 C C . LYS A 1 84 ? -13.485 7.111 -7.738 1.00 88.8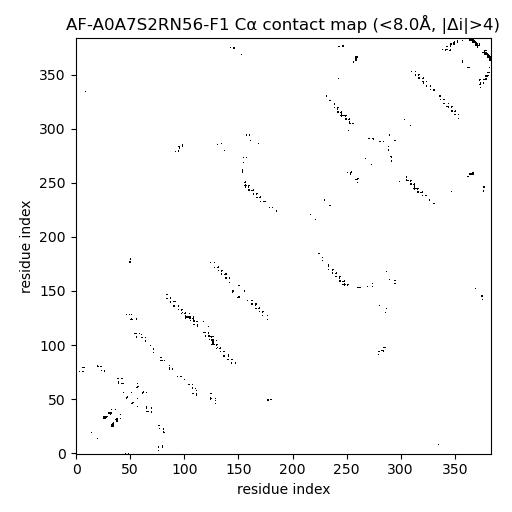1 84 LYS A C 1
ATOM 652 O O . LYS A 1 84 ? -13.032 5.973 -7.707 1.00 88.81 84 LYS A O 1
ATOM 657 N N . ASN A 1 85 ? -14.782 7.348 -7.959 1.00 90.50 85 ASN A N 1
ATOM 658 C CA . ASN A 1 85 ? -15.761 6.273 -8.182 1.00 90.50 85 ASN A CA 1
ATOM 659 C C . ASN A 1 85 ? -15.409 5.427 -9.415 1.00 90.50 85 ASN A C 1
ATOM 661 O O . ASN A 1 85 ? -15.361 4.201 -9.343 1.00 90.50 85 ASN A O 1
ATOM 665 N N . ARG A 1 86 ? -15.124 6.089 -10.543 1.00 92.00 86 ARG A N 1
ATOM 666 C CA . ARG A 1 86 ? -14.726 5.428 -11.793 1.00 92.00 86 ARG A CA 1
ATOM 667 C C . ARG A 1 86 ? -13.338 4.806 -11.703 1.00 92.00 86 ARG A C 1
ATOM 669 O O . ARG A 1 86 ? -13.117 3.790 -12.346 1.00 92.00 86 ARG A O 1
ATOM 676 N N . GLN A 1 87 ? -12.426 5.390 -10.924 1.00 91.31 87 GLN A N 1
ATOM 677 C CA . GLN A 1 87 ? -11.123 4.789 -10.643 1.00 91.31 87 GLN A CA 1
ATOM 678 C C . GLN A 1 87 ? -11.313 3.429 -9.980 1.00 91.31 87 GLN A C 1
ATOM 680 O O . GLN A 1 87 ? -10.848 2.431 -10.514 1.00 91.31 87 GLN A O 1
ATOM 685 N N . ARG A 1 88 ? -12.083 3.370 -8.886 1.00 93.25 88 ARG A N 1
ATOM 686 C CA . ARG A 1 88 ? -12.306 2.120 -8.152 1.00 93.25 88 ARG A CA 1
ATOM 687 C C . ARG A 1 88 ? -12.930 1.030 -9.028 1.00 93.25 88 ARG A C 1
ATOM 689 O O . ARG A 1 88 ? -12.431 -0.085 -9.027 1.00 93.25 88 ARG A O 1
ATOM 696 N N . GLN A 1 89 ? -13.952 1.372 -9.818 1.00 93.44 89 GLN A N 1
ATOM 697 C CA . GLN A 1 89 ? -14.575 0.436 -10.765 1.00 93.44 89 GLN A CA 1
ATOM 698 C C . GLN A 1 89 ? -13.602 -0.026 -11.855 1.00 93.44 89 GLN A C 1
ATOM 700 O O . GLN A 1 89 ? -13.537 -1.206 -12.167 1.00 93.44 89 GLN A O 1
ATOM 705 N N . ARG A 1 90 ? -12.818 0.894 -12.432 1.00 93.69 90 ARG A N 1
ATOM 706 C CA . ARG A 1 90 ? -11.869 0.547 -13.494 1.00 93.69 90 ARG A CA 1
ATOM 707 C C . ARG A 1 90 ? -10.726 -0.328 -12.980 1.00 93.69 90 ARG A C 1
ATOM 709 O O . ARG A 1 90 ? -10.209 -1.131 -13.746 1.00 93.69 90 ARG A O 1
ATOM 716 N N . ILE A 1 91 ? -10.334 -0.190 -11.712 1.00 94.50 91 ILE A N 1
ATOM 717 C CA . ILE A 1 91 ? -9.346 -1.079 -11.092 1.00 94.50 91 ILE A CA 1
ATOM 718 C C . ILE A 1 91 ? -9.840 -2.530 -11.116 1.00 94.50 91 ILE A C 1
ATOM 720 O O . ILE A 1 91 ? -9.052 -3.408 -11.451 1.00 94.50 91 ILE A O 1
ATOM 724 N N . ASP A 1 92 ? -11.125 -2.779 -10.840 1.00 94.12 92 ASP A N 1
ATOM 725 C CA . ASP A 1 92 ? -11.691 -4.136 -10.854 1.00 94.12 92 ASP A CA 1
ATOM 726 C C . ASP A 1 92 ? -11.523 -4.819 -12.223 1.00 94.12 92 ASP A C 1
ATOM 728 O O . ASP A 1 92 ? -11.169 -5.994 -12.282 1.00 94.12 92 ASP A O 1
ATOM 732 N N . ASP A 1 93 ? -11.675 -4.067 -13.319 1.00 93.56 93 ASP A N 1
ATOM 733 C CA . ASP A 1 93 ? -11.450 -4.575 -14.680 1.00 93.56 93 ASP A CA 1
ATOM 734 C C . ASP A 1 93 ? -9.966 -4.828 -14.993 1.00 93.56 93 ASP A C 1
ATOM 736 O O . ASP A 1 93 ? -9.638 -5.686 -15.812 1.00 93.56 93 ASP A O 1
ATOM 740 N N . LEU A 1 94 ? -9.065 -4.036 -14.403 1.00 93.44 94 LEU A N 1
ATOM 741 C CA . LEU A 1 94 ? -7.632 -4.086 -14.698 1.00 93.44 94 LEU A CA 1
ATOM 742 C C . LEU A 1 94 ? -6.924 -5.221 -13.953 1.00 93.44 94 LEU A C 1
ATOM 744 O O . LEU A 1 94 ? -5.934 -5.745 -14.456 1.00 93.44 94 LEU A O 1
ATOM 748 N N . LEU A 1 95 ? -7.402 -5.613 -12.772 1.00 94.56 95 LEU A N 1
ATOM 749 C CA . LEU A 1 95 ? -6.725 -6.609 -11.934 1.00 94.56 95 LEU A CA 1
ATOM 750 C C . LEU A 1 95 ? -6.496 -7.964 -12.637 1.00 94.56 95 LEU A C 1
ATOM 752 O O . LEU A 1 95 ? -5.354 -8.422 -12.621 1.00 94.56 95 LEU A O 1
ATOM 756 N N . PRO A 1 96 ? -7.486 -8.587 -13.314 1.00 94.69 96 PRO A N 1
ATOM 757 C CA . PRO A 1 96 ? -7.255 -9.844 -14.037 1.00 94.69 96 PRO A CA 1
ATOM 758 C C . PRO A 1 96 ? -6.266 -9.698 -15.202 1.00 94.69 96 PRO A C 1
ATOM 760 O O . PRO A 1 96 ? -5.502 -10.615 -15.506 1.00 94.69 96 PRO A O 1
ATOM 763 N N . GLU A 1 97 ? -6.264 -8.533 -15.858 1.00 94.25 97 GLU A N 1
ATOM 764 C CA . GLU A 1 97 ? -5.315 -8.242 -16.932 1.00 94.25 97 GLU A CA 1
ATOM 765 C C . GLU A 1 97 ? -3.880 -8.178 -16.390 1.00 94.25 97 GLU A C 1
ATOM 767 O O . GLU A 1 97 ? -2.973 -8.750 -16.994 1.00 94.25 97 GLU A O 1
ATOM 772 N N . TRP A 1 98 ? -3.679 -7.537 -15.235 1.00 94.00 98 TRP A N 1
ATOM 773 C CA . TRP A 1 98 ? -2.371 -7.448 -14.581 1.00 94.00 98 TRP A CA 1
ATOM 774 C C . TRP A 1 98 ? -1.887 -8.777 -13.990 1.00 94.00 98 TRP A C 1
ATOM 776 O O . TRP A 1 98 ? -0.684 -9.026 -14.027 1.00 94.00 98 TRP A O 1
ATOM 786 N N . ASP A 1 99 ? -2.788 -9.649 -13.531 1.00 94.31 99 ASP A N 1
ATOM 787 C CA . ASP A 1 99 ? -2.442 -11.022 -13.127 1.00 94.31 99 ASP A CA 1
ATOM 788 C C . ASP A 1 99 ? -1.890 -11.827 -14.318 1.00 94.31 99 ASP A C 1
ATOM 790 O O . ASP A 1 99 ? -0.840 -12.460 -14.221 1.00 94.31 99 ASP A O 1
ATOM 794 N N . THR A 1 100 ? -2.517 -11.701 -15.494 1.00 94.38 100 THR A N 1
ATOM 795 C CA . THR A 1 100 ? -2.022 -12.340 -16.728 1.00 94.38 100 THR A CA 1
ATOM 796 C C . THR A 1 100 ? -0.654 -11.783 -17.141 1.00 94.38 100 THR A C 1
ATOM 798 O O . THR A 1 100 ? 0.263 -12.543 -17.446 1.00 94.38 100 THR A O 1
ATOM 801 N N . ILE A 1 101 ? -0.484 -10.457 -17.096 1.00 94.00 101 ILE A N 1
ATOM 802 C CA . ILE A 1 101 ? 0.793 -9.793 -17.411 1.00 94.00 101 ILE A CA 1
ATOM 803 C C . ILE A 1 101 ? 1.902 -10.251 -16.463 1.00 94.00 101 ILE A C 1
ATOM 805 O O . ILE A 1 101 ? 3.040 -10.414 -16.896 1.00 94.00 101 ILE A O 1
ATOM 809 N N . GLN A 1 102 ? 1.598 -10.472 -15.182 1.00 93.12 102 GLN A N 1
ATOM 810 C CA . GLN A 1 102 ? 2.582 -10.978 -14.229 1.00 93.12 102 GLN A CA 1
ATOM 811 C C . GLN A 1 102 ? 3.087 -12.371 -14.626 1.00 93.12 102 GLN A C 1
ATOM 813 O O . GLN A 1 102 ? 4.292 -12.625 -14.569 1.00 93.12 102 GLN A O 1
ATOM 818 N N . GLN A 1 103 ? 2.188 -13.259 -15.057 1.00 92.38 103 GLN A N 1
ATOM 819 C CA . GLN A 1 103 ? 2.549 -14.600 -15.521 1.00 92.38 103 GLN A CA 1
ATOM 820 C C . GLN A 1 103 ? 3.401 -14.534 -16.798 1.00 92.38 103 GLN A C 1
ATOM 822 O O . GLN A 1 103 ? 4.438 -15.188 -16.887 1.00 92.38 103 GLN A O 1
ATOM 827 N N . GLU A 1 104 ? 3.028 -13.684 -17.758 1.00 93.69 104 GLU A N 1
ATOM 828 C CA . GLU A 1 104 ? 3.821 -13.434 -18.971 1.00 93.69 104 GLU A CA 1
ATOM 829 C C . GLU A 1 104 ? 5.214 -12.876 -18.631 1.00 93.69 104 GLU A C 1
ATOM 831 O O . GLU A 1 104 ? 6.226 -13.330 -19.164 1.00 93.69 104 GLU A O 1
ATOM 836 N N . ALA A 1 105 ? 5.293 -11.935 -17.688 1.00 92.94 105 ALA A N 1
ATOM 837 C CA . ALA A 1 105 ? 6.547 -11.359 -17.218 1.00 92.94 105 ALA A CA 1
ATOM 838 C C . ALA A 1 105 ? 7.441 -12.387 -16.503 1.00 92.94 105 ALA A C 1
ATOM 840 O O . ALA A 1 105 ? 8.666 -12.320 -16.615 1.00 92.94 105 ALA A O 1
ATOM 841 N N . GLN A 1 106 ? 6.848 -13.369 -15.819 1.00 92.19 106 GLN A N 1
ATOM 842 C CA . GLN A 1 106 ? 7.578 -14.492 -15.235 1.00 92.19 106 GLN A CA 1
ATOM 843 C C . GLN A 1 106 ? 8.211 -15.386 -16.310 1.00 92.19 106 GLN A C 1
ATOM 845 O O . GLN A 1 106 ? 9.335 -15.847 -16.121 1.00 92.19 106 GLN A O 1
ATOM 850 N N . LEU A 1 107 ? 7.540 -15.598 -17.448 1.00 90.94 107 LEU A N 1
ATOM 851 C CA . LEU A 1 107 ? 8.109 -16.345 -18.576 1.00 90.94 107 LEU A CA 1
ATOM 852 C C . LEU A 1 107 ? 9.302 -15.611 -19.204 1.00 90.94 107 LEU A C 1
ATOM 854 O O . LEU A 1 107 ? 10.293 -16.246 -19.562 1.00 90.94 107 LEU A O 1
ATOM 858 N N . VAL A 1 108 ? 9.241 -14.276 -19.291 1.00 91.06 108 VAL A N 1
ATOM 859 C CA . VAL A 1 108 ? 10.380 -13.457 -19.747 1.00 91.06 108 VAL A CA 1
ATOM 860 C C . VAL A 1 108 ? 11.574 -13.635 -18.815 1.00 91.06 108 VAL A C 1
ATOM 862 O O . VAL A 1 108 ? 12.680 -13.912 -19.275 1.00 91.06 108 VAL A O 1
ATOM 865 N N . ASP A 1 109 ? 11.350 -13.520 -17.505 1.00 90.81 109 ASP A N 1
ATOM 866 C CA . ASP A 1 109 ? 12.402 -13.711 -16.507 1.00 90.81 109 ASP A CA 1
ATOM 867 C C . ASP A 1 109 ? 13.023 -15.121 -16.606 1.00 90.81 109 ASP A C 1
ATOM 869 O O . ASP A 1 109 ? 14.248 -15.249 -16.627 1.00 90.81 109 ASP A O 1
ATOM 873 N N . GLN A 1 110 ? 12.202 -16.170 -16.757 1.00 89.75 110 GLN A N 1
ATOM 874 C CA . GLN A 1 110 ? 12.665 -17.554 -16.951 1.00 89.75 110 GLN A CA 1
ATOM 875 C C . GLN A 1 110 ? 13.534 -17.709 -18.200 1.00 89.75 110 GLN A C 1
ATOM 877 O O . GLN A 1 110 ? 14.626 -18.270 -18.121 1.00 89.75 110 GLN A O 1
ATOM 882 N N . ASN A 1 111 ? 13.104 -17.164 -19.337 1.00 88.25 111 ASN A N 1
ATOM 883 C CA . ASN A 1 111 ? 13.862 -17.275 -20.578 1.00 88.25 111 ASN A CA 1
ATOM 884 C C . ASN A 1 111 ? 15.231 -16.578 -20.498 1.00 88.25 111 ASN A C 1
ATOM 886 O O . ASN A 1 111 ? 16.238 -17.105 -20.982 1.00 88.25 111 ASN A O 1
ATOM 890 N N . VAL A 1 112 ? 15.289 -15.407 -19.858 1.00 85.00 112 VAL A N 1
ATOM 891 C CA . VAL A 1 112 ? 16.555 -14.690 -19.668 1.00 85.00 112 VAL A CA 1
ATOM 892 C C . VAL A 1 112 ? 17.487 -15.476 -18.742 1.00 85.00 112 VAL A C 1
ATOM 894 O O . VAL A 1 112 ? 18.685 -15.558 -19.021 1.00 85.00 112 VAL A O 1
ATOM 897 N N . CYS A 1 113 ? 16.955 -16.119 -17.696 1.00 85.50 113 CYS A N 1
ATOM 898 C CA . CYS A 1 113 ? 17.731 -17.019 -16.837 1.00 85.50 113 CYS A CA 1
ATOM 899 C C . CYS A 1 113 ? 18.335 -18.184 -17.614 1.00 85.50 113 CYS A C 1
ATOM 901 O O . CYS A 1 113 ? 19.534 -18.432 -17.504 1.00 85.50 113 CYS A O 1
ATOM 903 N N . GLU A 1 114 ? 17.512 -18.884 -18.396 1.00 85.88 114 GLU A N 1
ATOM 904 C CA . GLU A 1 114 ? 17.925 -20.048 -19.184 1.00 85.88 114 GLU A CA 1
ATOM 905 C C . GLU A 1 114 ? 19.016 -19.677 -20.189 1.00 85.88 114 GLU A C 1
ATOM 907 O O . GLU A 1 114 ? 20.031 -20.364 -20.294 1.00 85.88 114 GLU A O 1
ATOM 912 N N . THR A 1 115 ? 18.849 -18.541 -20.868 1.00 83.94 115 THR A N 1
ATOM 913 C CA . THR A 1 115 ? 19.814 -18.044 -21.856 1.00 83.94 115 THR A CA 1
ATOM 914 C C . THR A 1 115 ? 21.136 -17.621 -21.207 1.00 83.94 115 THR A C 1
ATOM 916 O O . THR A 1 115 ? 22.205 -17.828 -21.780 1.00 83.94 115 THR A O 1
ATOM 919 N N . ALA A 1 116 ? 21.084 -17.040 -20.005 1.00 80.00 116 ALA A N 1
ATOM 920 C CA . ALA A 1 116 ? 22.262 -16.568 -19.277 1.00 80.00 116 ALA A CA 1
ATOM 921 C C . ALA A 1 116 ? 22.900 -17.628 -18.354 1.00 80.00 116 ALA A C 1
ATOM 923 O O . ALA A 1 116 ? 23.959 -17.372 -17.780 1.00 80.00 116 ALA A O 1
ATOM 924 N N . GLY A 1 117 ? 22.275 -18.800 -18.183 1.00 78.25 117 GLY A N 1
ATOM 925 C CA . GLY A 1 117 ? 22.706 -19.823 -17.225 1.00 78.25 117 GLY A CA 1
ATOM 926 C C . GLY A 1 117 ? 22.595 -19.381 -15.759 1.00 78.25 117 GLY A C 1
ATOM 927 O O . GLY A 1 117 ? 23.398 -19.803 -14.927 1.00 78.25 117 GLY A O 1
ATOM 928 N N . LEU A 1 118 ? 21.641 -18.500 -15.444 1.00 77.69 118 LEU A N 1
ATOM 929 C CA . LEU A 1 118 ? 21.428 -17.937 -14.107 1.00 77.69 118 LEU A CA 1
ATOM 930 C C . LEU A 1 118 ? 20.295 -18.662 -13.369 1.00 77.69 118 LEU A C 1
ATOM 932 O O . LEU A 1 118 ? 19.381 -19.209 -13.978 1.00 77.69 118 LEU A O 1
ATOM 936 N N . ALA A 1 119 ? 20.337 -18.647 -12.035 1.00 74.88 119 ALA A N 1
ATOM 937 C CA . ALA A 1 119 ? 19.238 -19.154 -11.218 1.00 74.88 119 ALA A CA 1
ATOM 938 C C . ALA A 1 119 ? 18.039 -18.191 -11.249 1.00 74.88 119 ALA A C 1
ATOM 940 O O . ALA A 1 119 ? 18.222 -16.979 -11.133 1.00 74.88 119 ALA A O 1
ATOM 941 N N . LEU A 1 120 ? 16.817 -18.736 -11.314 1.00 68.62 120 LEU A N 1
ATOM 942 C CA . LEU A 1 120 ? 15.583 -17.944 -11.395 1.00 68.62 120 LEU A CA 1
ATOM 943 C C . LEU A 1 120 ? 15.418 -16.975 -10.219 1.00 68.62 120 LEU A C 1
ATOM 945 O O . LEU A 1 120 ? 15.012 -15.837 -10.412 1.00 68.62 120 LEU A O 1
ATOM 949 N N . ASP A 1 121 ? 15.799 -17.379 -9.006 1.00 66.69 121 ASP A N 1
ATOM 950 C CA . ASP A 1 121 ? 15.695 -16.528 -7.811 1.00 66.69 121 ASP A CA 1
ATOM 951 C C . ASP A 1 121 ? 16.552 -15.252 -7.900 1.00 66.69 121 ASP A C 1
ATOM 953 O O . ASP A 1 121 ? 16.232 -14.234 -7.274 1.00 66.69 121 ASP A O 1
ATOM 957 N N . ALA A 1 122 ? 17.615 -15.288 -8.711 1.00 64.50 122 ALA A N 1
ATOM 958 C CA . ALA A 1 122 ? 18.511 -14.161 -8.939 1.00 64.50 122 ALA A CA 1
ATOM 959 C C . ALA A 1 122 ? 17.995 -13.180 -10.009 1.00 64.50 122 ALA A C 1
ATOM 961 O O . ALA A 1 122 ? 18.491 -12.056 -10.085 1.00 64.50 122 ALA A O 1
ATOM 962 N N . PHE A 1 123 ? 17.018 -13.577 -10.834 1.00 70.56 123 PHE A N 1
ATOM 963 C CA . PHE A 1 123 ? 16.581 -12.807 -12.000 1.00 70.56 123 PHE A CA 1
ATOM 964 C C . PHE A 1 123 ? 15.047 -12.861 -12.133 1.00 70.56 123 PHE A C 1
ATOM 966 O O . PHE A 1 123 ? 14.491 -13.588 -12.945 1.00 70.56 123 PHE A O 1
ATOM 973 N N . GLN A 1 124 ? 14.359 -12.080 -11.295 1.00 81.44 124 GLN A N 1
ATOM 974 C CA . GLN A 1 124 ? 12.904 -11.868 -11.334 1.00 81.44 124 GLN A CA 1
ATOM 975 C C . GLN A 1 124 ? 12.635 -10.366 -11.441 1.00 81.44 124 GLN A C 1
ATOM 977 O O . GLN A 1 124 ? 12.290 -9.725 -10.451 1.00 81.44 124 GLN A O 1
ATOM 982 N N . TYR A 1 125 ? 12.894 -9.754 -12.592 1.00 84.44 125 TYR A N 1
ATOM 983 C CA . TYR A 1 125 ? 12.805 -8.297 -12.714 1.00 84.44 125 TYR A CA 1
ATOM 984 C C . TYR A 1 125 ? 11.452 -7.880 -13.258 1.00 84.44 125 TYR A C 1
ATOM 986 O O . TYR A 1 125 ? 10.739 -7.104 -12.616 1.00 84.44 125 TYR A O 1
ATOM 994 N N . CYS A 1 126 ? 11.078 -8.435 -14.411 1.00 88.12 126 CYS A N 1
ATOM 995 C CA . CYS A 1 126 ? 9.824 -8.109 -15.072 1.00 88.12 126 CYS A CA 1
ATOM 996 C C . CYS A 1 126 ? 8.640 -8.545 -14.202 1.00 88.12 126 CYS A C 1
ATOM 998 O O . CYS A 1 126 ? 7.721 -7.757 -13.968 1.00 88.12 126 CYS A O 1
ATOM 1000 N N . SER A 1 127 ? 8.699 -9.764 -13.655 1.00 91.50 127 SER A N 1
ATOM 1001 C CA . SER A 1 127 ? 7.659 -10.324 -12.787 1.00 91.50 127 SER A CA 1
ATOM 1002 C C . SER A 1 127 ? 7.488 -9.518 -11.500 1.00 91.50 127 SER A C 1
ATOM 1004 O O . SER A 1 127 ? 6.364 -9.132 -11.174 1.00 91.50 127 SER A O 1
ATOM 1006 N N . ARG A 1 128 ? 8.583 -9.166 -10.805 1.00 89.94 128 ARG A N 1
ATOM 1007 C CA . ARG A 1 128 ? 8.524 -8.316 -9.598 1.00 89.94 128 ARG A CA 1
ATOM 1008 C C . ARG A 1 128 ? 7.943 -6.941 -9.903 1.00 89.94 128 ARG A C 1
ATOM 1010 O O . ARG A 1 128 ? 7.128 -6.451 -9.126 1.00 89.94 128 ARG A O 1
ATOM 1017 N N . TRP A 1 129 ? 8.309 -6.339 -11.036 1.00 89.56 129 TRP A N 1
ATOM 1018 C CA . TRP A 1 129 ? 7.764 -5.045 -11.444 1.00 89.56 129 TRP A CA 1
ATOM 1019 C C . TRP A 1 129 ? 6.260 -5.109 -11.693 1.00 89.56 129 TRP A C 1
ATOM 1021 O O . TRP A 1 129 ? 5.506 -4.350 -11.081 1.00 89.56 129 TRP A O 1
ATOM 1031 N N . SER A 1 130 ? 5.802 -6.060 -12.510 1.00 91.69 130 SER A N 1
ATOM 1032 C CA . SER A 1 130 ? 4.368 -6.246 -12.761 1.00 91.69 130 SER A CA 1
ATOM 1033 C C . SER A 1 130 ? 3.596 -6.555 -11.477 1.00 91.69 130 SER A C 1
ATOM 1035 O O . SER A 1 130 ? 2.504 -6.027 -11.262 1.00 91.69 130 SER A O 1
ATOM 1037 N N . PHE A 1 131 ? 4.201 -7.329 -10.571 1.00 92.56 131 PHE A N 1
ATOM 1038 C CA . PHE A 1 131 ? 3.618 -7.665 -9.281 1.00 92.56 131 PHE A CA 1
ATOM 1039 C C . PHE A 1 131 ? 3.482 -6.433 -8.376 1.00 92.56 131 PHE A C 1
ATOM 1041 O O . PHE A 1 131 ? 2.437 -6.233 -7.755 1.00 92.56 131 PHE A O 1
ATOM 1048 N N . ALA A 1 132 ? 4.487 -5.553 -8.351 1.00 90.50 132 ALA A N 1
ATOM 1049 C CA . ALA A 1 132 ? 4.416 -4.285 -7.630 1.00 90.50 132 ALA A CA 1
ATOM 1050 C C . ALA A 1 132 ? 3.288 -3.380 -8.160 1.00 90.50 132 ALA A C 1
ATOM 1052 O O . ALA A 1 132 ? 2.564 -2.780 -7.358 1.00 90.50 132 ALA A O 1
ATOM 1053 N N . GLN A 1 133 ? 3.084 -3.317 -9.485 1.00 90.06 133 GLN A N 1
ATOM 1054 C CA . GLN A 1 133 ? 1.978 -2.553 -10.082 1.00 90.06 133 GLN A CA 1
ATOM 1055 C C . GLN A 1 133 ? 0.608 -3.143 -9.725 1.00 90.06 133 GLN A C 1
ATOM 1057 O O . GLN A 1 133 ? -0.304 -2.400 -9.357 1.00 90.06 133 GLN A O 1
ATOM 1062 N N . MET A 1 134 ? 0.463 -4.470 -9.747 1.00 93.06 134 MET A N 1
ATOM 1063 C CA . MET A 1 134 ? -0.774 -5.133 -9.329 1.00 93.06 134 MET A CA 1
ATOM 1064 C C . MET A 1 134 ? -1.078 -4.892 -7.845 1.00 93.06 134 MET A C 1
ATOM 1066 O O . MET A 1 134 ? -2.189 -4.493 -7.495 1.00 93.06 134 MET A O 1
ATOM 1070 N N . LEU A 1 135 ? -0.085 -5.034 -6.962 1.00 94.06 135 LEU A N 1
ATOM 1071 C CA . LEU A 1 135 ? -0.243 -4.725 -5.537 1.00 94.06 135 LEU A CA 1
ATOM 1072 C C . LEU A 1 135 ? -0.632 -3.261 -5.307 1.00 94.06 135 LEU A C 1
ATOM 1074 O O . LEU A 1 135 ? -1.448 -2.972 -4.430 1.00 94.06 135 LEU A O 1
ATOM 1078 N N . ARG A 1 136 ? -0.087 -2.334 -6.102 1.00 93.00 136 ARG A N 1
ATOM 1079 C CA . ARG A 1 136 ? -0.477 -0.921 -6.069 1.00 93.00 136 ARG A CA 1
ATOM 1080 C C . ARG A 1 136 ? -1.949 -0.733 -6.445 1.00 93.00 136 ARG A C 1
ATOM 1082 O O . ARG A 1 136 ? -2.643 -0.006 -5.741 1.00 93.00 136 ARG A O 1
ATOM 1089 N N . LEU A 1 137 ? -2.443 -1.408 -7.485 1.00 93.38 137 LEU A N 1
ATOM 1090 C CA . LEU A 1 137 ? -3.864 -1.383 -7.856 1.00 93.38 137 LEU A CA 1
ATOM 1091 C C . LEU A 1 137 ? -4.761 -1.935 -6.743 1.00 93.38 137 LEU A C 1
ATOM 1093 O O . LEU A 1 137 ? -5.761 -1.312 -6.394 1.00 93.38 137 LEU A O 1
ATOM 1097 N N . MET A 1 138 ? -4.386 -3.065 -6.140 1.00 95.69 138 MET A N 1
ATOM 1098 C CA . MET A 1 138 ? -5.146 -3.656 -5.033 1.00 95.69 138 MET A CA 1
ATOM 1099 C C . MET A 1 138 ? -5.197 -2.726 -3.814 1.00 95.69 138 MET A C 1
ATOM 1101 O O . MET A 1 138 ? -6.247 -2.574 -3.192 1.00 95.69 138 MET A O 1
ATOM 1105 N N . GLN A 1 139 ? -4.079 -2.076 -3.475 1.00 94.50 139 GLN A N 1
ATOM 1106 C CA . GLN A 1 139 ? -4.044 -1.076 -2.406 1.00 94.50 139 GLN A CA 1
ATOM 1107 C C . GLN A 1 139 ? -4.930 0.123 -2.720 1.00 94.50 139 GLN A C 1
ATOM 1109 O O . GLN A 1 139 ? -5.653 0.572 -1.835 1.00 94.50 139 GLN A O 1
ATOM 1114 N N . GLU A 1 140 ? -4.897 0.612 -3.959 1.00 93.25 140 GLU A N 1
ATOM 1115 C CA . GLU A 1 140 ? -5.698 1.759 -4.380 1.00 93.25 140 GLU A CA 1
ATOM 1116 C C . GLU A 1 140 ? -7.200 1.440 -4.373 1.00 93.25 140 GLU A C 1
ATOM 1118 O O . GLU A 1 140 ? -8.019 2.249 -3.947 1.00 93.25 140 GLU A O 1
ATOM 1123 N N . HIS A 1 141 ? -7.587 0.218 -4.750 1.00 95.31 141 HIS A N 1
ATOM 1124 C CA . HIS A 1 141 ? -8.973 -0.239 -4.623 1.00 95.31 141 HIS A CA 1
ATOM 1125 C C . HIS A 1 141 ? -9.477 -0.126 -3.172 1.00 95.31 141 HIS A C 1
ATOM 1127 O O . HIS A 1 141 ? -10.622 0.280 -2.933 1.00 95.31 141 HIS A O 1
ATOM 1133 N N . VAL A 1 142 ? -8.625 -0.492 -2.206 1.00 96.06 142 VAL A N 1
ATOM 1134 C CA . VAL A 1 142 ? -8.946 -0.418 -0.776 1.00 96.06 142 VAL A CA 1
ATOM 1135 C C . VAL A 1 142 ? -8.900 1.027 -0.269 1.00 96.06 142 VAL A C 1
ATOM 1137 O O . VAL A 1 142 ? -9.825 1.449 0.421 1.00 96.06 142 VAL A O 1
ATOM 1140 N N . SER A 1 143 ? -7.890 1.817 -0.648 1.00 93.50 143 SER A N 1
ATOM 1141 C CA . SER A 1 143 ? -7.753 3.222 -0.230 1.00 93.50 143 SER A CA 1
ATOM 1142 C C . SER A 1 143 ? -8.953 4.066 -0.680 1.00 93.50 143 SER A C 1
ATOM 1144 O O . SER A 1 143 ? -9.565 4.769 0.131 1.00 93.50 143 SER A O 1
ATOM 1146 N N . LEU A 1 144 ? -9.374 3.908 -1.941 1.00 93.38 144 LEU A N 1
ATOM 1147 C CA . LEU A 1 144 ? -10.546 4.573 -2.509 1.00 93.38 144 LEU A CA 1
ATOM 1148 C C . LEU A 1 144 ? -11.828 4.198 -1.766 1.00 93.38 144 LEU A C 1
ATOM 1150 O O . LEU A 1 144 ? -12.740 5.015 -1.676 1.00 93.38 144 LEU A O 1
ATOM 1154 N N . GLY A 1 145 ? -11.911 2.999 -1.189 1.00 94.94 145 GLY A N 1
ATOM 1155 C CA . GLY A 1 145 ? -13.057 2.610 -0.374 1.00 94.94 145 GLY A CA 1
ATOM 1156 C C . GLY A 1 145 ? -13.240 3.478 0.879 1.00 94.94 145 GLY A C 1
ATOM 1157 O O . GLY A 1 145 ? -14.382 3.710 1.276 1.00 94.94 145 GLY A O 1
ATOM 1158 N N . PHE A 1 146 ? -12.157 3.995 1.477 1.00 93.56 146 PHE A N 1
ATOM 1159 C CA . PHE A 1 146 ? -12.246 4.929 2.608 1.00 93.56 146 PHE A CA 1
ATOM 1160 C C . PHE A 1 146 ? -12.702 6.307 2.137 1.00 93.56 146 PHE A C 1
ATO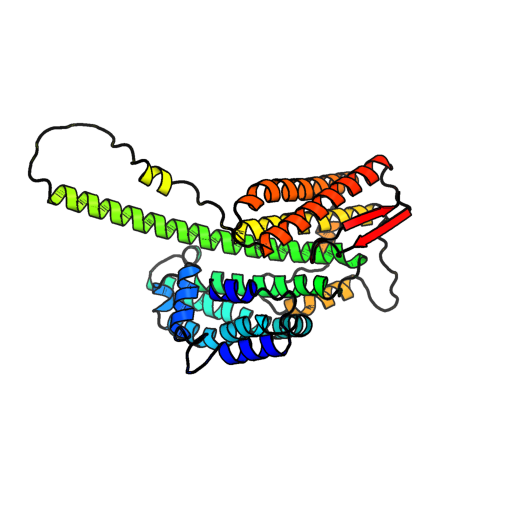M 1162 O O . PHE A 1 146 ? -13.623 6.887 2.705 1.00 93.56 146 PHE A O 1
ATOM 1169 N N . GLU A 1 147 ? -12.107 6.806 1.052 1.00 91.19 147 GLU A N 1
ATOM 1170 C CA . GLU A 1 147 ? -12.424 8.131 0.506 1.00 91.19 147 GLU A CA 1
ATOM 1171 C C . GLU A 1 147 ? -13.857 8.231 -0.026 1.00 91.19 147 GLU A C 1
ATOM 1173 O O . GLU A 1 147 ? -14.460 9.302 -0.002 1.00 91.19 147 GLU A O 1
ATOM 1178 N N . LEU A 1 148 ? -14.402 7.111 -0.496 1.00 93.19 148 LEU A N 1
ATOM 1179 C CA . LEU A 1 148 ? -15.786 6.976 -0.940 1.00 93.19 148 LEU A CA 1
ATOM 1180 C C . LEU A 1 148 ? -16.745 6.595 0.201 1.00 93.19 148 LEU A C 1
ATOM 1182 O O . LEU A 1 148 ? -17.919 6.354 -0.063 1.00 93.19 148 LEU A O 1
ATOM 1186 N N . GLN A 1 149 ? -16.253 6.529 1.446 1.00 93.38 149 GLN A N 1
ATOM 1187 C CA . GLN A 1 149 ? -17.018 6.183 2.652 1.00 93.38 149 GLN A CA 1
ATOM 1188 C C . GLN A 1 149 ? -17.810 4.879 2.512 1.00 93.38 149 GLN A C 1
ATOM 1190 O O . GLN A 1 149 ? -18.930 4.740 2.995 1.00 93.38 149 GLN A O 1
ATOM 1195 N N . LEU A 1 150 ? -17.220 3.904 1.824 1.00 94.00 150 LEU A N 1
ATOM 1196 C CA . LEU A 1 150 ? -17.884 2.640 1.555 1.00 94.00 150 LEU A CA 1
ATOM 1197 C C . LEU A 1 150 ? -17.801 1.693 2.758 1.00 94.00 150 LEU A C 1
ATOM 1199 O O . LEU A 1 150 ? -18.571 0.745 2.813 1.00 94.00 150 LEU A O 1
ATOM 1203 N N . TYR A 1 151 ? -16.810 1.853 3.642 1.00 94.06 151 TYR A N 1
ATOM 1204 C CA . TYR A 1 151 ? -16.600 0.978 4.805 1.00 94.06 151 TYR A CA 1
ATOM 1205 C C . TYR A 1 151 ? -17.384 1.481 6.020 1.00 94.06 151 TYR A C 1
ATOM 1207 O O . TYR A 1 151 ? -17.213 2.629 6.432 1.00 94.06 151 TYR A O 1
ATOM 1215 N N . HIS A 1 152 ? -18.184 0.613 6.630 1.00 90.88 152 HIS A N 1
ATOM 1216 C CA . HIS A 1 152 ? -18.783 0.855 7.936 1.00 90.88 152 HIS A CA 1
ATOM 1217 C C . HIS A 1 152 ? -17.763 0.645 9.076 1.00 90.88 152 HIS A C 1
ATOM 1219 O O . HIS A 1 152 ? -16.708 0.035 8.901 1.00 90.88 152 HIS A O 1
ATOM 1225 N N . GLN A 1 153 ? -18.054 1.173 10.269 1.00 90.12 153 GLN A N 1
ATOM 1226 C CA . GLN A 1 153 ? -17.126 1.154 11.411 1.00 90.12 153 GLN A CA 1
ATOM 1227 C C . GLN A 1 153 ? -16.824 -0.265 11.924 1.00 90.12 153 GLN A C 1
ATOM 1229 O O . GLN A 1 153 ? -15.729 -0.529 12.418 1.00 90.12 153 GLN A O 1
ATOM 1234 N N . ASP A 1 154 ? -17.777 -1.186 11.778 1.00 89.69 154 ASP A N 1
ATOM 1235 C CA . ASP A 1 154 ? -17.683 -2.576 12.235 1.00 89.69 154 ASP A CA 1
ATOM 1236 C C . ASP A 1 154 ? -16.826 -3.470 11.324 1.00 89.69 154 ASP A C 1
ATOM 1238 O O . ASP A 1 154 ? -16.429 -4.551 11.746 1.00 89.69 154 ASP A O 1
ATOM 1242 N N . GLU A 1 155 ? -16.553 -3.059 10.086 1.00 92.44 155 GLU A N 1
ATOM 1243 C CA . GLU A 1 155 ? -15.721 -3.810 9.136 1.00 92.44 155 GLU A CA 1
ATOM 1244 C C . GLU A 1 155 ? -14.272 -3.302 9.093 1.00 92.44 155 GLU A C 1
ATOM 1246 O O . GLU A 1 155 ? -13.412 -3.937 8.481 1.00 92.44 155 GLU A O 1
ATOM 1251 N N . LEU A 1 156 ? -13.968 -2.190 9.775 1.00 92.56 156 LEU A N 1
ATOM 1252 C CA . LEU A 1 156 ? -12.648 -1.558 9.726 1.00 92.56 156 LEU A CA 1
ATOM 1253 C C . LEU A 1 156 ? -11.524 -2.484 10.189 1.00 92.56 156 LEU A C 1
ATOM 1255 O O . LEU A 1 156 ? -10.449 -2.454 9.600 1.00 92.56 156 LEU A O 1
ATOM 1259 N N . ASP A 1 157 ? -11.750 -3.331 11.194 1.00 93.44 157 ASP A N 1
ATOM 1260 C CA . ASP A 1 157 ? -10.735 -4.293 11.631 1.00 93.44 157 ASP A CA 1
ATOM 1261 C C . ASP A 1 157 ? -10.300 -5.221 10.486 1.00 93.44 157 ASP A C 1
ATOM 1263 O O . ASP A 1 157 ? -9.109 -5.327 10.191 1.00 93.44 157 ASP A O 1
ATOM 1267 N N . ALA A 1 158 ? -11.252 -5.824 9.779 1.00 95.06 158 ALA A N 1
ATOM 1268 C CA . ALA A 1 158 ? -10.971 -6.700 8.649 1.00 95.06 158 ALA A CA 1
ATOM 1269 C C . ALA A 1 158 ? -10.354 -5.950 7.461 1.00 95.06 158 ALA A C 1
ATOM 1271 O O . ALA A 1 158 ? -9.437 -6.456 6.810 1.00 95.06 158 ALA A O 1
ATOM 1272 N N . VAL A 1 159 ? -10.813 -4.725 7.204 1.00 96.75 159 VAL A N 1
ATOM 1273 C CA . VAL A 1 159 ? -10.327 -3.902 6.090 1.00 96.75 159 VAL A CA 1
ATOM 1274 C C . VAL A 1 159 ? -8.889 -3.460 6.313 1.00 96.75 159 VAL A C 1
ATOM 1276 O O . VAL A 1 159 ? -8.059 -3.625 5.421 1.00 96.75 159 VAL A O 1
ATOM 1279 N N . TYR A 1 160 ? -8.562 -2.957 7.504 1.00 97.00 160 TYR A N 1
ATOM 1280 C CA . TYR A 1 160 ? -7.192 -2.574 7.836 1.00 97.00 160 TYR A CA 1
ATOM 1281 C C . TYR A 1 160 ? -6.257 -3.771 7.934 1.00 97.00 160 TYR A C 1
ATOM 1283 O O . TYR A 1 160 ? -5.091 -3.637 7.571 1.00 97.00 160 TYR A O 1
ATOM 1291 N N . TRP A 1 161 ? -6.744 -4.935 8.368 1.00 96.56 161 TRP A N 1
ATOM 1292 C CA . TRP A 1 161 ? -5.962 -6.169 8.341 1.00 96.56 161 TRP A CA 1
ATOM 1293 C C . TRP A 1 161 ? -5.565 -6.555 6.911 1.00 96.56 161 TRP A C 1
ATOM 1295 O O . TRP A 1 161 ? -4.381 -6.753 6.630 1.00 96.56 161 TRP A O 1
ATOM 1305 N N . TYR A 1 162 ? -6.532 -6.578 5.988 1.00 97.12 162 TYR A N 1
ATOM 1306 C CA . TYR A 1 162 ? -6.266 -6.888 4.582 1.00 97.12 162 TYR A CA 1
ATOM 1307 C C . TYR A 1 162 ? -5.375 -5.818 3.940 1.00 97.12 162 TYR A C 1
ATOM 1309 O O . TYR A 1 162 ? -4.418 -6.127 3.229 1.00 97.12 162 TYR A O 1
ATOM 1317 N N . TRP A 1 163 ? -5.641 -4.541 4.224 1.00 96.69 163 TRP A N 1
ATOM 1318 C CA . TRP A 1 163 ? -4.826 -3.4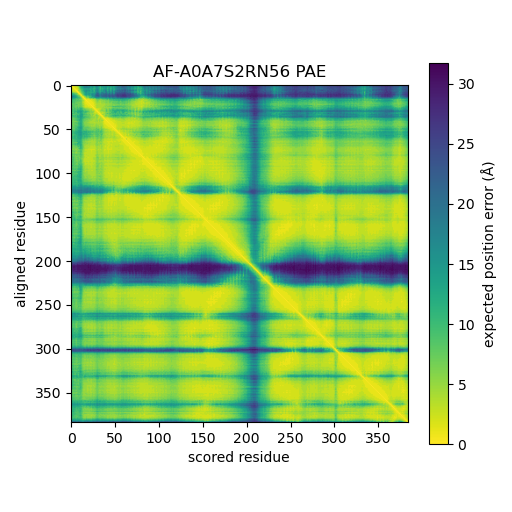54 3.696 1.00 96.69 163 TRP A CA 1
ATOM 1319 C C . TRP A 1 163 ? -3.384 -3.529 4.204 1.00 96.69 163 TRP A C 1
ATOM 1321 O O . TRP A 1 163 ? -2.447 -3.375 3.422 1.00 96.69 163 TRP A O 1
ATOM 1331 N N . ASN A 1 164 ? -3.186 -3.846 5.486 1.00 96.56 164 ASN A N 1
ATOM 1332 C CA . ASN A 1 164 ? -1.863 -4.033 6.070 1.00 96.56 164 ASN A CA 1
ATOM 1333 C C . ASN A 1 164 ? -1.078 -5.155 5.382 1.00 96.56 164 ASN A C 1
ATOM 1335 O O . ASN A 1 164 ? 0.121 -4.993 5.135 1.00 96.56 164 ASN A O 1
ATOM 1339 N N . TYR A 1 165 ? -1.746 -6.260 5.040 1.00 96.62 165 TYR A N 1
ATOM 1340 C CA . TYR A 1 165 ? -1.154 -7.340 4.256 1.00 96.62 165 TYR A CA 1
ATOM 1341 C C . TYR A 1 165 ? -0.686 -6.848 2.883 1.00 96.62 165 TYR A C 1
ATOM 1343 O O . TYR A 1 165 ? 0.483 -7.026 2.540 1.00 96.62 165 TYR A O 1
ATOM 1351 N N . LEU A 1 166 ? -1.551 -6.153 2.138 1.00 96.81 166 LEU A N 1
ATOM 1352 C CA . LEU A 1 166 ? -1.210 -5.627 0.815 1.00 96.81 166 LEU A CA 1
ATOM 1353 C C . LEU A 1 166 ? -0.052 -4.624 0.871 1.00 96.81 166 LEU A C 1
ATOM 1355 O O . LEU A 1 166 ? 0.850 -4.675 0.034 1.00 96.81 166 LEU A O 1
ATOM 1359 N N . VAL A 1 167 ? -0.052 -3.716 1.853 1.00 95.81 167 VAL A N 1
ATOM 1360 C CA . VAL A 1 167 ? 1.037 -2.743 2.060 1.00 95.81 167 VAL A CA 1
ATOM 1361 C C . VAL A 1 167 ? 2.338 -3.451 2.417 1.00 95.81 167 VAL A C 1
ATOM 1363 O O . VAL A 1 167 ? 3.390 -3.111 1.878 1.00 95.81 167 VAL A O 1
ATOM 1366 N N . SER A 1 168 ? 2.278 -4.470 3.275 1.00 96.38 168 SER A N 1
ATOM 1367 C CA . SER A 1 168 ? 3.453 -5.259 3.654 1.00 96.38 168 SER A CA 1
ATOM 1368 C C . SER A 1 168 ? 4.034 -6.032 2.471 1.00 96.38 168 SER A C 1
ATOM 1370 O O . SER A 1 168 ? 5.251 -6.024 2.295 1.00 96.38 168 SER A O 1
ATOM 1372 N N . ALA A 1 169 ? 3.181 -6.638 1.640 1.00 95.81 169 ALA A N 1
ATOM 1373 C CA . ALA A 1 169 ? 3.594 -7.335 0.427 1.00 95.81 169 ALA A CA 1
ATOM 1374 C C . ALA A 1 169 ? 4.279 -6.380 -0.562 1.00 95.81 169 ALA A C 1
ATOM 1376 O O . ALA A 1 169 ? 5.382 -6.663 -1.025 1.00 95.81 169 ALA A O 1
ATOM 1377 N N . ARG A 1 170 ? 3.690 -5.205 -0.824 1.00 93.88 170 ARG A N 1
ATOM 1378 C CA . ARG A 1 170 ? 4.294 -4.221 -1.739 1.00 93.88 170 ARG A CA 1
ATOM 1379 C C . ARG A 1 170 ? 5.606 -3.673 -1.206 1.00 93.88 170 ARG A C 1
ATOM 1381 O O . ARG A 1 170 ? 6.560 -3.580 -1.964 1.00 93.88 170 ARG A O 1
ATOM 1388 N N . LEU A 1 171 ? 5.673 -3.346 0.085 1.00 94.50 171 LEU A N 1
ATOM 1389 C CA . LEU A 1 171 ? 6.914 -2.892 0.707 1.00 94.50 171 LEU A CA 1
ATOM 1390 C C . LEU A 1 171 ? 8.020 -3.938 0.559 1.00 94.50 171 LEU A C 1
ATOM 1392 O O . LEU A 1 171 ? 9.144 -3.582 0.235 1.00 94.50 171 LEU A O 1
ATOM 1396 N N . HIS A 1 172 ? 7.705 -5.219 0.755 1.00 93.06 172 HIS A N 1
ATOM 1397 C CA . HIS A 1 172 ? 8.679 -6.288 0.564 1.00 93.06 172 HIS A CA 1
ATOM 1398 C C . HIS A 1 172 ? 9.205 -6.338 -0.877 1.00 93.06 172 HIS A C 1
ATOM 1400 O O . HIS A 1 172 ? 10.417 -6.354 -1.077 1.00 93.06 172 HIS A O 1
ATOM 1406 N N . VAL A 1 173 ? 8.312 -6.302 -1.869 1.00 90.69 173 VAL A N 1
ATOM 1407 C CA . VAL A 1 173 ? 8.684 -6.348 -3.293 1.00 90.69 173 VAL A CA 1
ATOM 1408 C C . VAL A 1 173 ? 9.509 -5.125 -3.697 1.00 90.69 173 VAL A C 1
ATOM 1410 O O . VAL A 1 173 ? 10.569 -5.286 -4.295 1.00 90.69 173 VAL A O 1
ATOM 1413 N N . VAL A 1 174 ? 9.074 -3.920 -3.318 1.00 88.69 174 VAL A N 1
ATOM 1414 C CA . VAL A 1 174 ? 9.781 -2.666 -3.629 1.00 88.69 174 VAL A CA 1
ATOM 1415 C C . VAL A 1 174 ? 11.158 -2.632 -2.965 1.00 88.69 174 VAL A C 1
ATOM 1417 O O . VAL A 1 174 ? 12.143 -2.295 -3.618 1.00 88.69 174 VAL A O 1
ATOM 1420 N N . SER A 1 175 ? 11.269 -3.030 -1.692 1.00 89.69 175 SER A N 1
ATOM 1421 C CA . SER A 1 175 ? 12.572 -3.106 -1.021 1.00 89.69 175 SER A CA 1
ATOM 1422 C C . SER A 1 175 ? 13.507 -4.097 -1.716 1.00 89.69 175 SER A C 1
ATOM 1424 O O . SER A 1 175 ? 14.658 -3.752 -1.965 1.00 89.69 175 SER A O 1
ATOM 1426 N N . LEU A 1 176 ? 13.016 -5.280 -2.111 1.00 87.75 176 LEU A N 1
ATOM 1427 C CA . LEU A 1 176 ? 13.817 -6.249 -2.869 1.00 87.75 176 LEU A CA 1
ATOM 1428 C C . LEU A 1 176 ? 14.304 -5.682 -4.209 1.00 87.75 176 LEU A C 1
ATOM 1430 O O . LEU A 1 176 ? 15.463 -5.882 -4.567 1.00 87.75 176 LEU A O 1
ATOM 1434 N N . GLN A 1 177 ? 13.446 -4.973 -4.945 1.00 83.12 177 GLN A N 1
ATOM 1435 C CA . GLN A 1 177 ? 13.816 -4.345 -6.218 1.00 83.12 177 GLN A CA 1
ATOM 1436 C C . GLN A 1 177 ? 14.911 -3.289 -6.035 1.00 83.12 177 GLN A C 1
ATOM 1438 O O . GLN A 1 177 ? 15.913 -3.300 -6.751 1.00 83.12 177 GLN A O 1
ATOM 1443 N N . LEU A 1 178 ? 14.754 -2.406 -5.048 1.00 83.69 178 LEU A N 1
ATOM 1444 C CA . LEU A 1 178 ? 15.706 -1.328 -4.783 1.00 83.69 178 LEU A CA 1
ATOM 1445 C C . LEU A 1 178 ? 17.038 -1.837 -4.225 1.00 83.69 178 LEU A C 1
ATOM 1447 O O . LEU A 1 178 ? 18.094 -1.314 -4.585 1.00 83.69 178 LEU A O 1
ATOM 1451 N N . ASP A 1 179 ? 17.007 -2.851 -3.361 1.00 83.88 179 ASP A N 1
ATOM 1452 C CA . ASP A 1 179 ? 18.218 -3.460 -2.808 1.00 83.88 179 ASP A CA 1
ATOM 1453 C C . ASP A 1 179 ? 19.019 -4.161 -3.905 1.00 83.88 179 ASP A C 1
ATOM 1455 O O . ASP A 1 179 ? 20.237 -3.988 -3.998 1.00 83.88 179 ASP A O 1
ATOM 1459 N N . HIS A 1 180 ? 18.326 -4.869 -4.797 1.00 79.38 180 HIS A N 1
ATOM 1460 C CA . HIS A 1 180 ? 18.943 -5.497 -5.956 1.00 79.38 180 HIS A CA 1
ATOM 1461 C C . HIS A 1 180 ? 19.527 -4.469 -6.933 1.00 79.38 180 HIS A C 1
ATOM 1463 O O . HIS A 1 180 ? 20.672 -4.596 -7.368 1.00 79.38 180 HIS A O 1
ATOM 1469 N N . ARG A 1 181 ? 18.787 -3.396 -7.239 1.00 78.56 181 ARG A N 1
ATOM 1470 C CA . ARG A 1 181 ? 19.294 -2.282 -8.054 1.00 78.56 181 ARG A CA 1
ATOM 1471 C C . ARG A 1 181 ? 20.574 -1.693 -7.459 1.00 78.56 181 ARG A C 1
ATOM 1473 O O . ARG A 1 181 ? 21.561 -1.521 -8.173 1.00 78.56 181 ARG A O 1
ATOM 1480 N N . ALA A 1 182 ? 20.577 -1.418 -6.157 1.00 81.56 182 ALA A N 1
ATOM 1481 C CA . ALA A 1 182 ? 21.752 -0.887 -5.475 1.00 81.56 182 ALA A CA 1
ATOM 1482 C C . ALA A 1 182 ? 22.931 -1.868 -5.512 1.00 81.56 182 ALA A C 1
ATOM 1484 O O . ALA A 1 182 ? 24.078 -1.436 -5.617 1.00 81.56 182 ALA A O 1
ATOM 1485 N N . GLN A 1 183 ? 22.677 -3.177 -5.463 1.00 80.25 183 GLN A N 1
ATOM 1486 C CA . GLN A 1 183 ? 23.718 -4.184 -5.649 1.00 80.25 183 GLN A CA 1
ATOM 1487 C C . GLN A 1 183 ? 24.325 -4.120 -7.060 1.00 80.25 183 GLN A C 1
ATOM 1489 O O . GLN A 1 183 ? 25.548 -4.059 -7.181 1.00 80.25 183 GLN A O 1
ATOM 1494 N N . LEU A 1 184 ? 23.505 -4.044 -8.113 1.00 76.06 184 LEU A N 1
ATOM 1495 C CA . LEU A 1 184 ? 23.995 -3.924 -9.494 1.00 76.06 184 LEU A CA 1
ATOM 1496 C C . LEU A 1 184 ? 24.800 -2.634 -9.721 1.00 76.06 184 LEU A C 1
ATOM 1498 O O . LEU A 1 184 ? 25.819 -2.645 -10.412 1.00 76.06 184 LEU A O 1
ATOM 1502 N N . GLU A 1 185 ? 24.363 -1.510 -9.147 1.00 78.81 185 GLU A N 1
ATOM 1503 C CA . GLU A 1 185 ? 25.100 -0.241 -9.212 1.00 78.81 185 GLU A CA 1
ATOM 1504 C C . GLU A 1 185 ? 26.459 -0.344 -8.500 1.00 78.81 185 GLU A C 1
ATOM 1506 O O . GLU A 1 185 ? 27.475 0.108 -9.037 1.00 78.81 185 GLU A O 1
ATOM 1511 N N . LYS A 1 186 ? 26.505 -1.008 -7.336 1.00 79.44 186 LYS A N 1
ATOM 1512 C CA . LYS A 1 186 ? 27.754 -1.287 -6.610 1.00 79.44 186 LYS A CA 1
ATOM 1513 C C . LYS A 1 186 ? 28.699 -2.171 -7.424 1.00 79.44 186 LYS A C 1
ATOM 1515 O O . LYS A 1 186 ? 29.878 -1.844 -7.531 1.00 79.44 186 LYS A O 1
ATOM 1520 N N . GLU A 1 187 ? 28.203 -3.247 -8.029 1.00 78.69 187 GLU A N 1
ATOM 1521 C CA . GLU A 1 187 ? 29.006 -4.147 -8.870 1.00 78.69 187 GLU A CA 1
ATOM 1522 C C . GLU A 1 187 ? 29.611 -3.410 -10.074 1.00 78.69 187 GLU A C 1
ATOM 1524 O O . GLU A 1 187 ? 30.815 -3.507 -10.323 1.00 78.69 187 GLU A O 1
ATOM 1529 N N . LYS A 1 188 ? 28.814 -2.589 -10.774 1.00 79.31 188 LYS A N 1
ATOM 1530 C CA . LYS A 1 188 ? 29.297 -1.748 -11.885 1.00 79.31 188 LYS A CA 1
ATOM 1531 C C . LYS A 1 188 ? 30.393 -0.779 -11.439 1.00 79.31 188 LYS A C 1
ATOM 1533 O O . LYS A 1 188 ? 31.389 -0.614 -12.144 1.00 79.31 188 LYS A O 1
ATOM 1538 N N . LEU A 1 189 ? 30.225 -0.151 -10.274 1.00 81.00 189 LEU A N 1
ATOM 1539 C CA . LEU A 1 189 ? 31.199 0.786 -9.721 1.00 81.00 189 LEU A CA 1
ATOM 1540 C C . LEU A 1 189 ? 32.512 0.085 -9.344 1.00 81.00 189 LEU A C 1
ATOM 1542 O O . LEU A 1 189 ? 33.583 0.589 -9.672 1.00 81.00 189 LEU A O 1
ATOM 1546 N N . VAL A 1 190 ? 32.446 -1.101 -8.732 1.00 80.00 190 VAL A N 1
ATOM 1547 C CA . VAL A 1 190 ? 33.635 -1.911 -8.415 1.00 80.00 190 VAL A CA 1
ATOM 1548 C C . VAL A 1 190 ? 34.402 -2.276 -9.686 1.00 80.00 190 VAL A C 1
ATOM 1550 O O . VAL A 1 190 ? 35.610 -2.050 -9.750 1.00 80.00 190 VAL A O 1
ATOM 1553 N N . VAL A 1 191 ? 33.710 -2.753 -10.726 1.00 82.50 191 VAL A N 1
ATOM 1554 C CA . VAL A 1 191 ? 34.339 -3.079 -12.016 1.00 82.50 191 VAL A CA 1
ATOM 1555 C C . VAL A 1 191 ? 34.984 -1.842 -12.648 1.00 82.50 191 VAL A C 1
ATOM 1557 O O . VAL A 1 191 ? 36.109 -1.918 -13.144 1.00 82.50 191 VAL A O 1
ATOM 1560 N N . ALA A 1 192 ? 34.318 -0.685 -12.608 1.00 82.31 192 ALA A N 1
ATOM 1561 C CA . ALA A 1 192 ? 34.877 0.564 -13.124 1.00 82.31 192 ALA A CA 1
ATOM 1562 C C . ALA A 1 192 ? 36.159 0.974 -12.375 1.00 82.31 192 ALA A C 1
ATOM 1564 O O . ALA A 1 192 ? 37.168 1.292 -13.010 1.00 82.31 192 ALA A O 1
ATOM 1565 N N . LEU A 1 193 ? 36.161 0.886 -11.040 1.00 81.69 193 LEU A N 1
ATOM 1566 C CA . LEU A 1 193 ? 37.336 1.171 -10.210 1.00 81.69 193 LEU A CA 1
ATOM 1567 C C . LEU A 1 193 ? 38.488 0.196 -10.489 1.00 81.69 193 LEU A C 1
ATOM 1569 O O . LEU A 1 193 ? 39.650 0.601 -10.552 1.00 81.69 193 LEU A O 1
ATOM 1573 N N . GLU A 1 194 ? 38.203 -1.091 -10.689 1.00 81.50 194 GLU A N 1
ATOM 1574 C CA . GLU A 1 194 ? 39.219 -2.076 -11.073 1.00 81.50 194 GLU A CA 1
ATOM 1575 C C . GLU A 1 194 ? 39.832 -1.767 -12.443 1.00 81.50 194 GLU A C 1
ATOM 1577 O O . GLU A 1 194 ? 41.058 -1.818 -12.595 1.00 81.50 194 GLU A O 1
ATOM 1582 N N . GLN A 1 195 ? 39.009 -1.367 -13.416 1.00 81.12 195 GLN A N 1
ATOM 1583 C CA . GLN A 1 195 ? 39.469 -0.951 -14.742 1.00 81.12 195 GLN A CA 1
ATOM 1584 C C . GLN A 1 195 ? 40.322 0.324 -14.695 1.00 81.12 195 GLN A C 1
ATOM 1586 O O . GLN A 1 195 ? 41.318 0.421 -15.418 1.00 81.12 195 GLN A O 1
ATOM 1591 N N . GLU A 1 196 ? 39.983 1.300 -13.850 1.00 80.44 196 GLU A N 1
ATOM 1592 C CA . GLU A 1 196 ? 40.822 2.486 -13.641 1.00 80.44 196 GLU A CA 1
ATOM 1593 C C . GLU A 1 196 ? 42.158 2.128 -12.984 1.00 80.44 196 GLU A C 1
ATOM 1595 O O . GLU A 1 196 ? 43.212 2.558 -13.455 1.00 80.44 196 GLU A O 1
ATOM 1600 N N . ARG A 1 197 ? 42.155 1.243 -11.979 1.00 79.50 197 ARG A N 1
ATOM 1601 C CA . ARG A 1 197 ? 43.388 0.759 -11.331 1.00 79.50 197 ARG A CA 1
ATOM 1602 C C . ARG A 1 197 ? 44.290 -0.012 -12.298 1.00 79.50 197 ARG A C 1
ATOM 1604 O O . ARG A 1 197 ? 45.513 0.089 -12.200 1.00 79.50 197 ARG A O 1
ATOM 1611 N N . GLU A 1 198 ? 43.719 -0.778 -13.225 1.00 75.88 198 GLU A N 1
ATOM 1612 C CA . GLU A 1 198 ? 44.433 -1.415 -14.341 1.00 75.88 198 GLU A CA 1
ATOM 1613 C C . GLU A 1 198 ? 45.053 -0.371 -15.289 1.00 75.88 198 GLU A C 1
ATOM 1615 O O . GLU A 1 198 ? 46.229 -0.481 -15.649 1.00 75.88 198 GLU A O 1
ATOM 1620 N N . LYS A 1 199 ? 44.305 0.676 -15.662 1.00 76.44 199 LYS A N 1
ATOM 1621 C CA . LYS A 1 199 ? 44.794 1.764 -16.530 1.00 76.44 199 LYS A CA 1
ATOM 1622 C C . LYS A 1 199 ? 45.918 2.573 -15.874 1.00 76.44 199 LYS A C 1
ATOM 1624 O O . LYS A 1 199 ? 46.913 2.865 -16.540 1.00 76.44 199 LYS A O 1
ATOM 1629 N N . ASP A 1 200 ? 45.820 2.860 -14.579 1.00 72.19 200 ASP A N 1
ATOM 1630 C CA . ASP A 1 200 ? 46.860 3.557 -13.812 1.00 72.19 200 ASP A CA 1
ATOM 1631 C C . ASP A 1 200 ? 48.144 2.730 -13.689 1.00 72.19 200 ASP A C 1
ATOM 1633 O O . ASP A 1 200 ? 49.248 3.262 -13.834 1.00 72.19 200 ASP A O 1
ATOM 1637 N N . LYS A 1 201 ? 48.022 1.407 -13.512 1.00 68.69 201 LYS A N 1
ATOM 1638 C CA . LYS A 1 201 ? 49.173 0.489 -13.558 1.00 68.69 201 LYS A CA 1
ATOM 1639 C C . LYS A 1 201 ? 49.847 0.468 -14.935 1.00 68.69 201 LYS A C 1
ATOM 1641 O O . LYS A 1 201 ? 51.066 0.333 -14.995 1.00 68.69 201 LYS A O 1
ATOM 1646 N N . ARG A 1 202 ? 49.087 0.614 -16.029 1.00 64.62 202 ARG A N 1
ATOM 1647 C CA . ARG A 1 202 ? 49.619 0.642 -17.409 1.00 64.62 202 ARG A CA 1
ATOM 1648 C C . ARG A 1 202 ? 50.230 1.996 -17.797 1.00 64.62 202 ARG A C 1
ATOM 1650 O O . ARG A 1 202 ? 51.171 2.019 -18.584 1.00 64.62 202 ARG A O 1
ATOM 1657 N N . ARG A 1 203 ? 49.741 3.113 -17.240 1.00 61.84 203 ARG A N 1
ATOM 1658 C CA . ARG A 1 203 ? 50.302 4.469 -17.441 1.00 61.84 203 ARG A CA 1
ATOM 1659 C C . ARG A 1 203 ? 51.513 4.759 -16.542 1.00 61.84 203 ARG A C 1
ATOM 1661 O O . ARG A 1 203 ? 52.380 5.547 -16.914 1.00 61.84 203 ARG A O 1
ATOM 1668 N N . GLY A 1 204 ? 51.608 4.105 -15.383 1.00 54.06 204 GLY A N 1
ATOM 1669 C CA . GLY A 1 204 ? 52.728 4.217 -14.448 1.00 54.06 204 GLY A CA 1
ATOM 1670 C C . GLY A 1 204 ? 53.964 3.423 -14.876 1.00 54.06 204 GLY A C 1
ATOM 1671 O O . GLY A 1 204 ? 54.259 2.365 -14.323 1.00 54.06 204 GLY A O 1
ATOM 1672 N N . GLY A 1 205 ? 54.736 3.950 -15.826 1.00 49.25 205 GLY A N 1
ATOM 1673 C CA . GLY A 1 205 ? 56.066 3.431 -16.146 1.00 49.25 205 GLY A CA 1
ATOM 1674 C C . GLY A 1 205 ? 57.000 3.427 -14.923 1.00 49.25 205 GLY A C 1
ATOM 1675 O O . GLY A 1 205 ? 57.388 4.475 -14.418 1.00 49.25 205 GLY A O 1
ATOM 1676 N N . LYS A 1 206 ? 57.373 2.226 -14.461 1.00 48.09 206 LYS A N 1
ATOM 1677 C CA . LYS A 1 206 ? 58.608 1.883 -13.725 1.00 48.09 206 LYS A CA 1
ATOM 1678 C C . LYS A 1 206 ? 59.084 2.909 -12.667 1.00 48.09 206 LYS A C 1
ATOM 1680 O O . LYS A 1 206 ? 60.167 3.471 -12.795 1.00 48.09 206 LYS A O 1
ATOM 1685 N N . LYS A 1 207 ? 58.372 3.053 -11.540 1.00 42.25 207 LYS A N 1
ATOM 1686 C CA . LYS A 1 207 ? 58.994 3.497 -10.271 1.00 42.25 207 LYS A CA 1
ATOM 1687 C C . LYS A 1 207 ? 59.056 2.341 -9.271 1.00 42.25 207 LYS A C 1
ATOM 1689 O O . LYS A 1 207 ? 58.043 1.864 -8.771 1.00 42.25 207 LYS A O 1
ATOM 1694 N N . LYS A 1 208 ? 60.286 1.873 -9.031 1.00 42.22 208 LYS A N 1
ATOM 1695 C CA . LYS A 1 208 ? 60.672 0.934 -7.968 1.00 42.22 208 LYS A CA 1
ATOM 1696 C C . LYS A 1 208 ? 60.346 1.526 -6.590 1.00 42.22 208 LYS A C 1
ATOM 1698 O O . LYS A 1 208 ? 60.703 2.669 -6.331 1.00 42.22 208 LYS A O 1
ATOM 1703 N N . GLY A 1 209 ? 59.847 0.675 -5.693 1.00 39.56 209 GLY A N 1
ATOM 1704 C CA . GLY A 1 209 ? 60.047 0.798 -4.245 1.00 39.56 209 GLY A CA 1
ATOM 1705 C C . GLY A 1 209 ? 58.827 1.268 -3.455 1.00 39.56 209 GLY A C 1
ATOM 1706 O O . GLY A 1 209 ? 58.461 2.433 -3.509 1.00 39.56 209 GLY A O 1
ATOM 1707 N N . GLY A 1 210 ? 58.234 0.364 -2.670 1.00 37.56 210 GLY A N 1
ATOM 1708 C CA . GLY A 1 210 ? 57.188 0.708 -1.703 1.00 37.56 210 GLY A CA 1
ATOM 1709 C C . GLY A 1 210 ? 56.373 -0.501 -1.260 1.00 37.56 210 GLY A C 1
ATOM 1710 O O . GLY A 1 210 ? 55.241 -0.690 -1.692 1.00 37.56 210 GLY A O 1
ATOM 1711 N N . LYS A 1 211 ? 56.977 -1.357 -0.434 1.00 39.50 211 LYS A N 1
ATOM 1712 C CA . LYS A 1 211 ? 56.362 -2.558 0.143 1.00 39.50 211 LYS A CA 1
ATOM 1713 C C . LYS A 1 211 ? 55.346 -2.138 1.219 1.00 39.50 211 LYS A C 1
ATOM 1715 O O . LYS A 1 211 ? 55.723 -1.471 2.172 1.00 39.50 211 LYS A O 1
ATOM 1720 N N . GLY A 1 212 ? 54.095 -2.579 1.079 1.00 43.53 212 GLY A N 1
ATOM 1721 C CA . GLY A 1 212 ? 53.173 -2.788 2.202 1.00 43.53 212 GLY A CA 1
ATOM 1722 C C . GLY A 1 212 ? 52.507 -1.552 2.810 1.00 43.53 212 GLY A C 1
ATOM 1723 O O . GLY A 1 212 ? 52.733 -1.243 3.971 1.00 43.53 212 GLY A O 1
ATOM 1724 N N . SER A 1 213 ? 51.581 -0.928 2.085 1.00 38.78 213 SER A N 1
ATOM 1725 C CA . SER A 1 213 ? 50.452 -0.243 2.723 1.00 38.78 213 SER A CA 1
ATOM 1726 C C . SER A 1 213 ? 49.176 -0.897 2.210 1.00 38.78 213 SER A C 1
ATOM 1728 O O . SER A 1 213 ? 48.908 -0.867 1.007 1.00 38.78 213 SER A O 1
ATOM 1730 N N . LYS A 1 214 ? 48.411 -1.545 3.101 1.00 44.09 214 LYS A N 1
ATOM 1731 C CA . LYS A 1 214 ? 47.004 -1.874 2.833 1.00 44.09 214 LYS A CA 1
ATOM 1732 C C . LYS A 1 214 ? 46.318 -0.533 2.565 1.00 44.09 214 LYS A C 1
ATOM 1734 O O . LYS A 1 214 ? 46.034 0.200 3.509 1.00 44.09 214 LYS A O 1
ATOM 1739 N N . LYS A 1 215 ? 46.146 -0.178 1.285 1.00 48.44 215 LYS A N 1
ATOM 1740 C CA . LYS A 1 215 ? 45.444 1.042 0.876 1.00 48.44 215 LYS A CA 1
ATOM 1741 C C . LYS A 1 215 ? 44.045 0.982 1.484 1.00 48.44 215 LYS A C 1
ATOM 1743 O O . LYS A 1 215 ? 43.259 0.120 1.100 1.00 48.44 215 LYS A O 1
ATOM 1748 N N . LYS A 1 216 ? 43.791 1.850 2.468 1.00 49.19 216 LYS A N 1
ATOM 1749 C CA . LYS A 1 216 ? 42.444 2.136 2.961 1.00 49.19 216 LYS A CA 1
ATOM 1750 C C . LYS A 1 216 ? 41.596 2.561 1.767 1.00 49.19 216 LYS A C 1
ATOM 1752 O O . LYS A 1 216 ? 42.091 3.314 0.924 1.00 49.19 216 LYS A O 1
ATOM 1757 N N . TYR A 1 217 ? 40.370 2.055 1.712 1.00 56.16 217 TYR A N 1
ATOM 1758 C CA . TYR A 1 217 ? 39.362 2.558 0.792 1.00 56.16 217 TYR A CA 1
ATOM 1759 C C . TYR A 1 217 ? 39.248 4.077 0.972 1.00 56.16 217 TYR A C 1
ATOM 1761 O O . TYR A 1 217 ? 39.390 4.597 2.083 1.00 56.16 217 TYR A O 1
ATOM 1769 N N . SER A 1 218 ? 39.084 4.805 -0.126 1.00 65.69 218 SER A N 1
ATOM 1770 C CA . SER A 1 218 ? 38.779 6.231 -0.057 1.00 65.69 218 SER A CA 1
ATOM 1771 C C . SER A 1 218 ? 37.424 6.434 0.635 1.00 65.69 218 SER A C 1
ATOM 1773 O O . SER A 1 218 ? 36.567 5.554 0.600 1.00 65.69 218 SER A O 1
ATOM 1775 N N . ALA A 1 219 ? 37.190 7.605 1.233 1.00 59.12 219 ALA A N 1
ATOM 1776 C CA . ALA A 1 219 ? 35.903 7.915 1.866 1.00 59.12 219 ALA A CA 1
ATOM 1777 C C . ALA A 1 219 ? 34.706 7.766 0.897 1.00 59.12 219 ALA A C 1
ATOM 1779 O O . ALA A 1 219 ? 33.601 7.452 1.326 1.00 59.12 219 ALA A O 1
ATOM 1780 N N . ALA A 1 220 ? 34.934 7.939 -0.411 1.00 57.66 220 ALA A N 1
ATOM 1781 C CA . ALA A 1 220 ? 33.941 7.702 -1.457 1.00 57.66 220 ALA A CA 1
ATOM 1782 C C . ALA A 1 220 ? 33.655 6.203 -1.682 1.00 57.66 220 ALA A C 1
ATOM 1784 O O . ALA A 1 220 ? 32.510 5.829 -1.911 1.00 57.66 220 ALA A O 1
ATOM 1785 N N . GLU A 1 221 ? 34.667 5.339 -1.563 1.00 61.03 221 GLU A N 1
ATOM 1786 C CA . GLU A 1 221 ? 34.512 3.879 -1.630 1.00 61.03 221 GLU A CA 1
ATOM 1787 C C . GLU A 1 221 ? 33.832 3.322 -0.365 1.00 61.03 221 GLU A C 1
ATOM 1789 O O . GLU A 1 221 ? 32.981 2.442 -0.467 1.00 61.03 221 GLU A O 1
ATOM 1794 N N . GLU A 1 222 ? 34.135 3.863 0.823 1.00 63.56 222 GLU A N 1
ATOM 1795 C CA . GLU A 1 222 ? 33.433 3.505 2.069 1.00 63.56 222 GLU A CA 1
ATOM 1796 C C . GLU A 1 222 ? 31.969 3.977 2.063 1.00 63.56 222 GLU A C 1
ATOM 1798 O O . GLU A 1 222 ? 31.083 3.231 2.483 1.00 63.56 222 GLU A O 1
ATOM 1803 N N . ALA A 1 223 ? 31.688 5.170 1.526 1.00 61.34 223 ALA A N 1
ATOM 1804 C CA . ALA A 1 223 ? 30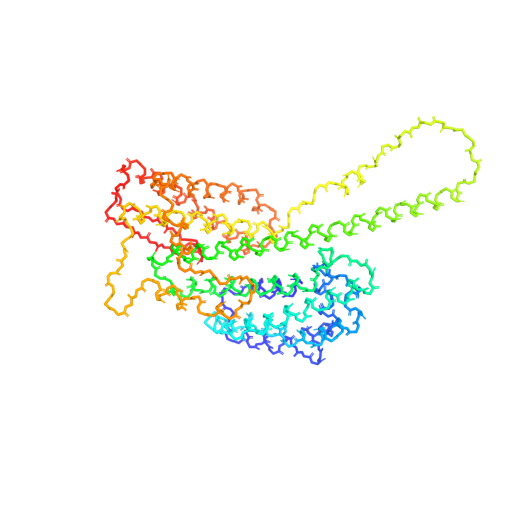.322 5.662 1.340 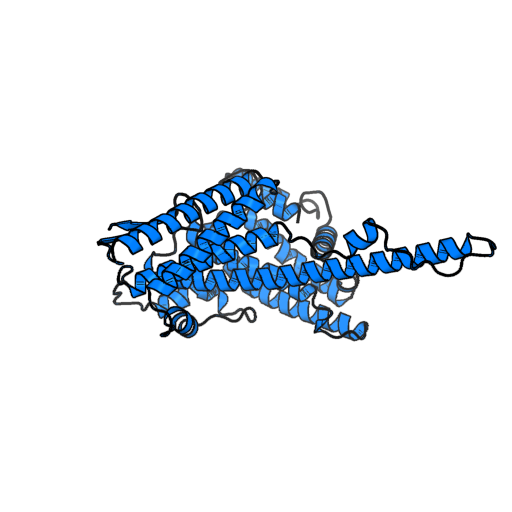1.00 61.34 223 ALA A CA 1
ATOM 1805 C C . ALA A 1 223 ? 29.538 4.838 0.302 1.00 61.34 223 ALA A C 1
ATOM 1807 O O . ALA A 1 223 ? 28.359 4.560 0.511 1.00 61.34 223 ALA A O 1
ATOM 1808 N N . ALA A 1 224 ? 30.186 4.387 -0.777 1.00 59.16 224 ALA A N 1
ATOM 1809 C CA . ALA A 1 224 ? 29.574 3.501 -1.769 1.00 59.16 224 ALA A CA 1
ATOM 1810 C C . ALA A 1 224 ? 29.269 2.095 -1.209 1.00 59.16 224 ALA A C 1
ATOM 1812 O O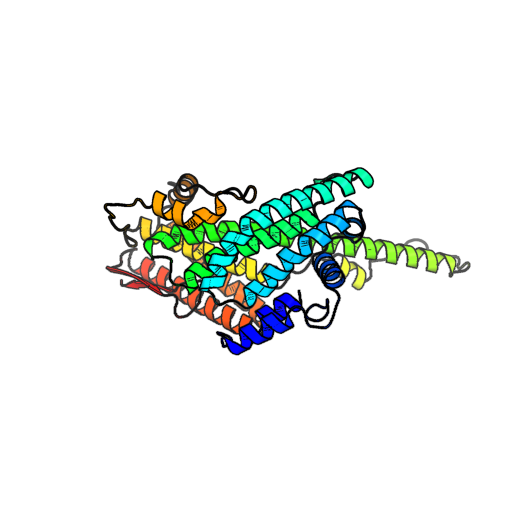 . ALA A 1 224 ? 28.338 1.431 -1.668 1.00 59.16 224 ALA A O 1
ATOM 1813 N N . LEU A 1 225 ? 30.011 1.640 -0.192 1.00 59.88 225 LEU A N 1
ATOM 1814 C CA . LEU A 1 225 ? 29.763 0.367 0.493 1.00 59.88 225 LEU A CA 1
ATOM 1815 C C . LEU A 1 225 ? 28.676 0.441 1.576 1.00 59.88 225 LEU A C 1
ATOM 1817 O O . LEU A 1 225 ? 28.194 -0.610 2.006 1.00 59.88 225 LEU A O 1
ATOM 1821 N N . ALA A 1 226 ? 28.266 1.638 2.001 1.00 65.75 226 ALA A N 1
ATOM 1822 C CA . ALA A 1 226 ? 27.288 1.817 3.068 1.00 65.75 226 ALA A CA 1
ATOM 1823 C C . ALA A 1 226 ? 25.917 1.175 2.740 1.00 65.75 226 ALA A C 1
ATOM 1825 O O . ALA A 1 226 ? 25.575 0.970 1.562 1.00 65.75 226 ALA A O 1
ATOM 1826 N N . PRO A 1 227 ? 25.113 0.828 3.767 1.00 69.44 227 PRO A N 1
ATOM 1827 C CA . PRO A 1 227 ? 23.740 0.378 3.571 1.00 69.44 227 PRO A CA 1
ATOM 1828 C C . PRO A 1 227 ? 22.940 1.423 2.795 1.00 69.44 227 PRO A C 1
ATOM 1830 O O . PRO A 1 227 ? 23.060 2.623 3.052 1.00 69.44 227 PRO A O 1
ATOM 1833 N N . ARG A 1 228 ? 22.113 0.960 1.855 1.00 83.00 228 ARG A N 1
ATOM 1834 C CA . ARG A 1 228 ? 21.244 1.835 1.071 1.00 83.00 228 ARG A CA 1
ATOM 1835 C C . ARG A 1 228 ? 20.307 2.591 2.015 1.00 83.00 228 ARG A C 1
ATOM 1837 O O . ARG A 1 228 ? 19.686 1.998 2.898 1.00 83.00 228 ARG A O 1
ATOM 1844 N N . GLN A 1 229 ? 20.194 3.899 1.820 1.00 79.69 229 GLN A N 1
ATOM 1845 C CA . GLN A 1 229 ? 19.163 4.677 2.496 1.00 79.69 229 GLN A CA 1
ATOM 1846 C C . GLN A 1 229 ? 17.795 4.322 1.908 1.00 79.69 229 GLN A C 1
ATOM 1848 O O . GLN A 1 229 ? 17.656 4.142 0.696 1.00 79.69 229 GLN A O 1
ATOM 1853 N N . LYS A 1 230 ? 16.784 4.203 2.771 1.00 83.44 230 LYS A N 1
ATOM 1854 C CA . LYS A 1 230 ? 15.414 3.926 2.326 1.00 83.44 230 LYS A CA 1
ATOM 1855 C C . LYS A 1 230 ? 14.928 5.057 1.429 1.00 83.44 230 LYS A C 1
ATOM 1857 O O . LYS A 1 230 ? 15.183 6.223 1.719 1.00 83.44 230 LYS A O 1
ATOM 1862 N N . SER A 1 231 ? 14.240 4.695 0.356 1.00 85.62 231 SER A N 1
ATOM 1863 C CA . SER A 1 231 ? 13.625 5.658 -0.553 1.00 85.62 231 SER A CA 1
ATOM 1864 C C . SER A 1 231 ? 12.403 6.322 0.092 1.00 85.62 231 SER A C 1
ATOM 1866 O O . SER A 1 231 ? 11.837 5.810 1.061 1.00 85.62 231 SER A O 1
ATOM 1868 N N . GLU A 1 232 ? 11.977 7.455 -0.466 1.00 85.06 232 GLU A N 1
ATOM 1869 C CA . GLU A 1 232 ? 10.720 8.133 -0.119 1.00 85.06 232 GLU A CA 1
ATOM 1870 C C . GLU A 1 232 ? 9.515 7.187 -0.185 1.00 85.06 232 GLU A C 1
ATOM 1872 O O . GLU A 1 232 ? 8.757 7.091 0.780 1.00 85.06 232 GLU A O 1
ATOM 1877 N N . GLU A 1 233 ? 9.394 6.405 -1.261 1.00 85.25 233 GLU A N 1
ATOM 1878 C CA . GLU A 1 233 ? 8.304 5.438 -1.427 1.00 85.25 233 GLU A CA 1
ATOM 1879 C C . GLU A 1 233 ? 8.297 4.375 -0.319 1.00 85.25 233 GLU A C 1
ATOM 1881 O O . GLU A 1 233 ? 7.253 4.096 0.273 1.00 85.25 233 GLU A O 1
ATOM 1886 N N . GLU A 1 234 ? 9.455 3.806 0.023 1.00 89.81 234 GLU A N 1
ATOM 1887 C CA . GLU A 1 234 ? 9.539 2.825 1.110 1.00 89.81 234 GLU A CA 1
ATOM 1888 C C . GLU A 1 234 ? 9.174 3.432 2.461 1.00 89.81 234 GLU A C 1
ATOM 1890 O O . GLU A 1 234 ? 8.531 2.774 3.280 1.00 89.81 234 GLU A O 1
ATOM 1895 N N . MET A 1 235 ? 9.574 4.679 2.715 1.00 90.44 235 MET A N 1
ATOM 1896 C CA . MET A 1 235 ? 9.223 5.377 3.949 1.00 90.44 235 MET A CA 1
ATOM 1897 C C . MET A 1 235 ? 7.711 5.604 4.047 1.00 90.44 235 MET A C 1
ATOM 1899 O O . MET A 1 235 ? 7.125 5.306 5.092 1.00 90.44 235 MET A O 1
ATOM 1903 N N . LEU A 1 236 ? 7.063 6.025 2.957 1.00 90.31 236 LEU A N 1
ATOM 1904 C CA . LEU A 1 236 ? 5.606 6.164 2.885 1.00 90.31 236 LEU A CA 1
ATOM 1905 C C . LEU A 1 236 ? 4.892 4.820 3.104 1.00 90.31 236 LEU A C 1
ATOM 1907 O O . LEU A 1 236 ? 3.970 4.740 3.917 1.00 90.31 236 LEU A O 1
ATOM 1911 N N . LEU A 1 237 ? 5.358 3.741 2.468 1.00 92.75 237 LEU A N 1
ATOM 1912 C CA . LEU A 1 237 ? 4.804 2.395 2.660 1.00 92.75 237 LEU A CA 1
ATOM 1913 C C . LEU A 1 237 ? 4.983 1.891 4.101 1.00 92.75 237 LEU A C 1
ATOM 1915 O O . LEU A 1 237 ? 4.081 1.268 4.664 1.00 92.75 237 LEU A O 1
ATOM 1919 N N . ILE A 1 238 ? 6.121 2.180 4.741 1.00 95.25 238 ILE A N 1
ATOM 1920 C CA . ILE A 1 238 ? 6.348 1.850 6.156 1.00 95.25 238 ILE A CA 1
ATOM 1921 C C . ILE A 1 238 ? 5.348 2.590 7.049 1.00 95.25 238 ILE A C 1
ATOM 1923 O O . ILE A 1 238 ? 4.778 1.970 7.949 1.00 95.25 238 ILE A O 1
ATOM 1927 N N . LEU A 1 239 ? 5.117 3.882 6.804 1.00 95.19 239 LEU A N 1
ATOM 1928 C CA . LEU A 1 239 ? 4.150 4.686 7.556 1.00 95.19 239 LEU A CA 1
ATOM 1929 C C . LEU A 1 239 ? 2.721 4.165 7.374 1.00 95.19 239 LEU A C 1
ATOM 1931 O O . LEU A 1 239 ? 2.026 3.948 8.366 1.00 95.19 239 LEU A O 1
ATOM 1935 N N . GLN A 1 240 ? 2.309 3.870 6.138 1.00 94.75 240 GLN A N 1
ATOM 1936 C CA . GLN A 1 240 ? 1.005 3.263 5.843 1.00 94.75 240 GLN A CA 1
ATOM 1937 C C . GLN A 1 240 ? 0.837 1.910 6.544 1.00 94.75 240 GLN A C 1
ATOM 1939 O O . GLN A 1 240 ? -0.216 1.626 7.121 1.00 94.75 240 GLN A O 1
ATOM 1944 N N . ARG A 1 241 ? 1.884 1.076 6.566 1.00 96.88 241 ARG A N 1
ATOM 1945 C CA . ARG A 1 241 ? 1.874 -0.210 7.275 1.00 96.88 241 ARG A CA 1
ATOM 1946 C C . ARG A 1 241 ? 1.726 -0.026 8.786 1.00 96.88 241 ARG A C 1
ATOM 1948 O O . ARG A 1 241 ? 0.958 -0.748 9.414 1.00 96.88 241 ARG A O 1
ATOM 1955 N N . LEU A 1 242 ? 2.457 0.909 9.390 1.00 97.00 242 LEU A N 1
ATOM 1956 C CA . LEU A 1 242 ? 2.377 1.160 10.833 1.00 97.00 242 LEU A CA 1
ATOM 1957 C C . LEU A 1 242 ? 1.008 1.725 11.232 1.00 97.00 242 LEU A C 1
ATOM 1959 O O . LEU A 1 242 ? 0.410 1.235 12.191 1.00 97.00 242 LEU A O 1
ATOM 1963 N N . ALA A 1 243 ? 0.490 2.687 10.467 1.00 95.94 243 ALA A N 1
ATOM 1964 C CA . ALA A 1 243 ? -0.818 3.286 10.700 1.00 95.94 243 ALA A CA 1
ATOM 1965 C C . ALA A 1 243 ? -1.948 2.257 10.549 1.00 95.94 243 ALA A C 1
ATOM 1967 O O . ALA A 1 243 ? -2.748 2.093 11.470 1.00 95.94 243 ALA A O 1
ATOM 1968 N N . SER A 1 244 ? -1.973 1.501 9.444 1.00 96.19 244 SER A N 1
ATOM 1969 C CA . SER A 1 244 ? -2.974 0.445 9.217 1.00 96.19 244 SER A CA 1
ATOM 1970 C C . SER A 1 244 ? -2.937 -0.629 10.303 1.00 96.19 244 SER A C 1
ATOM 1972 O O . SER A 1 244 ? -3.987 -1.010 10.818 1.00 96.19 244 SER A O 1
ATOM 1974 N N . ARG A 1 245 ? -1.741 -1.068 10.727 1.00 96.06 245 ARG A N 1
ATOM 1975 C CA . ARG A 1 245 ? -1.600 -2.034 11.826 1.00 96.06 245 ARG A CA 1
ATOM 1976 C C . ARG A 1 245 ? -2.113 -1.474 13.150 1.00 96.06 245 ARG A C 1
ATOM 1978 O O . ARG A 1 245 ? -2.791 -2.191 13.879 1.00 96.06 245 ARG A O 1
ATOM 1985 N N . GLY A 1 246 ? -1.815 -0.208 13.447 1.00 95.81 246 GLY A N 1
ATOM 1986 C CA . GLY A 1 246 ? -2.293 0.468 14.653 1.00 95.81 246 GLY A CA 1
ATOM 1987 C C . GLY A 1 246 ? -3.818 0.554 14.703 1.00 95.81 246 GLY A C 1
ATOM 1988 O O . GLY A 1 246 ? -4.413 0.229 15.729 1.00 95.81 246 GLY A O 1
ATOM 1989 N N . VAL A 1 247 ? -4.463 0.919 13.589 1.00 95.88 247 VAL A N 1
ATOM 1990 C CA . VAL A 1 247 ? -5.933 0.989 13.507 1.00 95.88 247 VAL A CA 1
ATOM 1991 C C . VAL A 1 247 ? -6.561 -0.402 13.592 1.00 95.88 247 VAL A C 1
ATOM 1993 O O . VAL A 1 247 ? -7.513 -0.579 14.348 1.00 95.88 247 VAL A O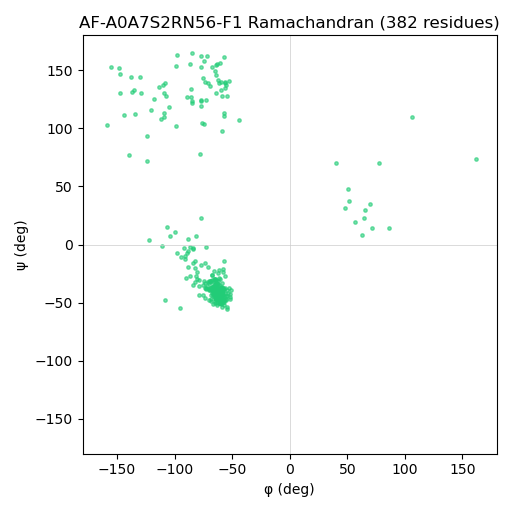 1
ATOM 1996 N N . PHE A 1 248 ? -6.003 -1.399 12.897 1.00 95.56 248 PHE A N 1
ATOM 1997 C CA . PHE A 1 248 ? -6.439 -2.794 13.003 1.00 95.56 248 PHE A CA 1
ATOM 1998 C C . PHE A 1 248 ? -6.417 -3.285 14.458 1.00 95.56 248 PHE A C 1
ATOM 2000 O O . PHE A 1 248 ? -7.435 -3.744 14.972 1.00 95.56 248 PHE A O 1
ATOM 2007 N N . GLN A 1 249 ? -5.279 -3.145 15.143 1.00 94.56 249 GLN A N 1
ATOM 2008 C CA . GLN A 1 249 ? -5.133 -3.579 16.534 1.00 94.56 249 GLN A CA 1
ATOM 2009 C C . GLN A 1 249 ? -6.077 -2.813 17.463 1.00 94.56 249 GLN A C 1
ATOM 2011 O O . GLN A 1 249 ? -6.706 -3.415 18.333 1.00 94.56 249 GLN A O 1
ATOM 2016 N N . TYR A 1 250 ? -6.235 -1.503 17.258 1.00 94.75 250 TYR A N 1
ATOM 2017 C CA . TYR A 1 250 ? -7.151 -0.709 18.068 1.00 94.75 250 TYR A CA 1
ATOM 2018 C C . TYR A 1 250 ? -8.608 -1.166 17.885 1.00 94.75 250 TYR A C 1
ATOM 2020 O O . TYR A 1 250 ? -9.303 -1.393 18.873 1.00 94.75 250 TYR A O 1
ATOM 2028 N N . ALA A 1 251 ? -9.052 -1.394 16.646 1.00 93.75 251 ALA A N 1
ATOM 2029 C CA . ALA A 1 251 ? -10.398 -1.885 16.354 1.00 93.75 251 ALA A CA 1
ATOM 2030 C C . ALA A 1 251 ? -10.651 -3.287 16.944 1.00 93.75 251 ALA A C 1
ATOM 2032 O O . ALA A 1 251 ? -11.692 -3.514 17.563 1.00 93.75 251 ALA A O 1
ATOM 2033 N N . VAL A 1 252 ? -9.680 -4.206 16.842 1.00 92.81 252 VAL A N 1
ATOM 2034 C CA . VAL A 1 252 ? -9.760 -5.536 17.478 1.00 92.81 252 VAL A CA 1
ATOM 2035 C C . VAL A 1 252 ? -9.877 -5.417 18.996 1.00 92.81 252 VAL A C 1
ATOM 2037 O O . VAL A 1 252 ? -10.698 -6.101 19.606 1.00 92.81 252 VAL A O 1
ATOM 2040 N N . ALA A 1 253 ? -9.091 -4.539 19.621 1.00 92.62 253 ALA A N 1
ATOM 2041 C CA . ALA A 1 253 ? -9.152 -4.345 21.062 1.00 92.62 253 ALA A CA 1
ATOM 2042 C C . ALA A 1 253 ? -10.496 -3.763 21.520 1.00 92.62 253 ALA A C 1
ATOM 2044 O O . ALA A 1 253 ? -11.060 -4.238 22.503 1.00 92.62 253 ALA A O 1
ATOM 2045 N N . LEU A 1 254 ? -11.039 -2.783 20.792 1.00 92.12 254 LEU A N 1
ATOM 2046 C CA . LEU A 1 254 ? -12.361 -2.217 21.072 1.00 92.12 254 LEU A CA 1
ATOM 2047 C C . LEU A 1 254 ? -13.463 -3.271 20.943 1.00 92.12 254 LEU A C 1
ATOM 2049 O O . LEU A 1 254 ? -14.345 -3.329 21.798 1.00 92.12 254 LEU A O 1
ATOM 2053 N N . ARG A 1 255 ? -13.375 -4.160 19.946 1.00 90.56 255 ARG A N 1
ATOM 2054 C CA . ARG A 1 255 ? -14.296 -5.296 19.819 1.00 90.56 255 ARG A CA 1
ATOM 2055 C C . ARG A 1 255 ? -14.178 -6.264 20.997 1.00 90.56 255 ARG A C 1
ATOM 2057 O O . ARG A 1 255 ? -15.197 -6.654 21.556 1.00 90.56 255 ARG A O 1
ATOM 2064 N N . LYS A 1 256 ? -12.957 -6.612 21.426 1.00 89.88 256 LYS A N 1
ATOM 2065 C CA . LYS A 1 256 ? -12.725 -7.469 22.609 1.00 89.88 256 LYS A CA 1
ATOM 2066 C C . LYS A 1 256 ? -13.270 -6.850 23.906 1.00 89.88 256 LYS A C 1
ATOM 2068 O O . LYS A 1 256 ? -13.644 -7.586 24.811 1.00 89.88 256 LYS A O 1
ATOM 2073 N N . LEU A 1 257 ? -13.326 -5.520 23.994 1.00 90.31 257 LEU A N 1
ATOM 2074 C CA . LEU A 1 257 ? -13.919 -4.784 25.118 1.00 90.31 257 LEU A CA 1
ATOM 2075 C C . LEU A 1 257 ? -15.445 -4.609 25.010 1.00 90.31 257 LEU A C 1
ATOM 2077 O O . LEU A 1 257 ? -16.041 -4.028 25.912 1.00 90.31 257 LEU A O 1
ATOM 2081 N N . GLY A 1 258 ? -16.077 -5.070 23.924 1.00 88.62 258 GLY A N 1
ATOM 2082 C CA . GLY A 1 258 ? -17.506 -4.853 23.667 1.00 88.62 258 GLY A CA 1
ATOM 2083 C C . GLY A 1 258 ? -17.862 -3.411 23.288 1.00 88.62 258 GLY A C 1
ATOM 2084 O O . GLY A 1 258 ? -19.026 -3.046 23.313 1.00 88.62 258 GLY A O 1
ATOM 2085 N N . LEU A 1 259 ? -16.872 -2.581 22.940 1.00 89.38 259 LEU A N 1
ATOM 2086 C CA . LEU A 1 259 ? -17.055 -1.167 22.580 1.00 89.38 259 LEU A CA 1
ATOM 2087 C C . LEU A 1 259 ? -17.268 -0.944 21.077 1.00 89.38 259 LEU A C 1
ATOM 2089 O O . LEU A 1 259 ? -17.567 0.174 20.655 1.00 89.38 259 LEU A O 1
ATOM 2093 N N . LEU A 1 260 ? -17.062 -1.990 20.276 1.00 87.38 260 LEU A N 1
ATOM 2094 C CA . LEU A 1 260 ? -17.369 -2.038 18.851 1.00 87.38 260 LEU A CA 1
ATOM 2095 C C . LEU A 1 260 ? -18.302 -3.228 18.616 1.00 87.38 260 LEU A C 1
ATOM 2097 O O . LEU A 1 260 ? -17.847 -4.365 18.469 1.00 87.38 260 LEU A O 1
ATOM 2101 N N . GLU A 1 261 ? -19.605 -2.963 18.646 1.00 81.12 261 GLU A N 1
ATOM 2102 C CA . GLU A 1 261 ? -20.626 -3.992 18.468 1.00 81.12 261 GLU A CA 1
ATOM 2103 C C . GLU A 1 261 ? -20.747 -4.406 17.000 1.00 81.12 261 GLU A C 1
ATOM 2105 O O . GLU A 1 261 ? -20.608 -3.601 16.076 1.00 81.12 261 GLU A O 1
ATOM 2110 N N . GLU A 1 262 ? -20.990 -5.696 16.782 1.00 82.50 262 GLU A N 1
ATOM 2111 C CA . GLU A 1 262 ? -21.306 -6.212 15.457 1.00 82.50 262 GLU A CA 1
ATOM 2112 C C . GLU A 1 262 ? -22.810 -6.050 15.208 1.00 82.50 262 GLU A C 1
ATOM 2114 O O . GLU A 1 262 ? -23.602 -6.561 16.003 1.00 82.50 262 GLU A O 1
ATOM 2119 N N . PRO A 1 263 ? -23.230 -5.356 14.134 1.00 84.25 263 PRO A N 1
ATOM 2120 C CA . PRO A 1 263 ? -24.645 -5.194 13.847 1.00 84.25 263 PRO A CA 1
ATOM 2121 C C . PRO A 1 263 ? -25.274 -6.559 13.554 1.00 84.25 263 PRO A C 1
ATOM 2123 O O . PRO A 1 263 ? -24.770 -7.328 12.729 1.00 84.25 263 PRO A O 1
ATOM 2126 N N . THR A 1 264 ? -26.399 -6.853 14.205 1.00 82.62 264 THR A N 1
ATOM 2127 C CA . THR A 1 264 ? -27.215 -8.032 13.909 1.00 82.62 264 THR A CA 1
ATOM 2128 C C . THR A 1 264 ? -27.966 -7.799 12.602 1.00 82.62 264 THR A C 1
ATOM 2130 O O . THR A 1 264 ? -28.931 -7.041 12.541 1.00 82.62 264 THR A O 1
ATOM 2133 N N . LEU A 1 265 ? -27.497 -8.425 11.522 1.00 87.00 265 LEU A N 1
ATOM 2134 C CA . LEU A 1 265 ? -28.113 -8.308 10.200 1.00 87.00 265 LEU A CA 1
ATOM 2135 C C . LEU A 1 265 ? -28.832 -9.611 9.838 1.00 87.00 265 LEU A C 1
ATOM 2137 O O . LEU A 1 265 ? -28.234 -10.682 9.871 1.00 87.00 265 LEU A O 1
ATOM 2141 N N . GLU A 1 266 ? -30.107 -9.515 9.460 1.00 88.88 266 GLU A N 1
ATOM 2142 C CA . GLU A 1 266 ? -30.968 -10.677 9.176 1.00 88.88 266 GLU A CA 1
ATOM 2143 C C . GLU A 1 266 ? -30.576 -11.428 7.893 1.00 88.88 266 GLU A C 1
ATOM 2145 O O . GLU A 1 266 ? -30.708 -12.647 7.814 1.00 88.88 266 GLU A O 1
ATOM 2150 N N . PHE A 1 267 ? -30.073 -10.707 6.885 1.00 91.38 267 PHE A N 1
ATOM 2151 C CA . PHE A 1 267 ? -29.864 -11.238 5.530 1.00 91.38 267 PHE A CA 1
ATOM 2152 C C . PHE A 1 267 ? -28.396 -11.398 5.130 1.00 91.38 267 PHE A C 1
ATOM 2154 O O . PHE A 1 267 ? -28.101 -11.814 4.012 1.00 91.38 267 PHE A O 1
ATOM 2161 N N . THR A 1 268 ? -27.454 -11.040 6.002 1.00 91.12 268 THR A N 1
ATOM 2162 C CA . THR A 1 268 ? -26.028 -11.151 5.690 1.00 91.12 268 THR A CA 1
ATOM 2163 C C . THR A 1 268 ? -25.221 -11.468 6.931 1.00 91.12 268 THR A C 1
ATOM 2165 O O . THR A 1 268 ? -25.492 -10.979 8.022 1.00 91.12 268 THR A O 1
ATOM 2168 N N . THR A 1 269 ? -24.150 -12.223 6.737 1.00 91.62 269 THR A N 1
ATOM 2169 C CA . THR A 1 269 ? -23.132 -12.446 7.759 1.00 91.62 269 THR A CA 1
ATOM 2170 C C . THR A 1 269 ? -21.952 -11.511 7.528 1.00 91.62 269 THR A C 1
ATOM 2172 O O . THR A 1 269 ? -21.775 -10.956 6.437 1.00 91.62 269 THR A O 1
ATOM 2175 N N . ARG A 1 270 ? -21.114 -11.339 8.548 1.00 90.75 270 ARG A N 1
ATOM 2176 C CA . ARG A 1 270 ? -19.850 -10.613 8.412 1.00 90.75 270 ARG A CA 1
ATOM 2177 C C . ARG A 1 270 ? -18.887 -11.280 7.435 1.00 90.75 270 ARG A C 1
ATOM 2179 O O . ARG A 1 270 ? -18.209 -10.581 6.690 1.00 90.75 270 ARG A O 1
ATOM 2186 N N . GLU A 1 271 ? -18.891 -12.609 7.373 1.00 93.69 271 GLU A N 1
ATOM 2187 C CA . GLU A 1 271 ? -18.130 -13.364 6.375 1.00 93.69 271 GLU A CA 1
ATOM 2188 C C . GLU A 1 271 ? -18.593 -13.049 4.944 1.00 93.69 271 GLU A C 1
ATOM 2190 O O . GLU A 1 271 ? -17.768 -12.799 4.066 1.00 93.69 271 GLU A O 1
ATOM 2195 N N . ALA A 1 272 ? -19.907 -12.999 4.700 1.00 94.00 272 ALA A N 1
ATOM 2196 C CA . ALA A 1 272 ? -20.441 -12.643 3.389 1.00 94.00 272 ALA A CA 1
ATOM 2197 C C . ALA A 1 272 ? -20.055 -11.208 2.991 1.00 94.00 272 ALA A C 1
ATOM 2199 O O . ALA A 1 272 ? -19.614 -10.988 1.861 1.00 94.00 272 ALA A O 1
ATOM 2200 N N . ARG A 1 273 ? -20.130 -10.247 3.930 1.00 93.75 273 ARG A N 1
ATOM 2201 C CA . ARG A 1 273 ? -19.670 -8.864 3.702 1.00 93.75 273 ARG A CA 1
ATOM 2202 C C . ARG A 1 273 ? -18.178 -8.812 3.375 1.00 93.75 273 ARG A C 1
ATOM 2204 O O . ARG A 1 273 ? -17.801 -8.161 2.405 1.00 93.75 273 ARG A O 1
ATOM 2211 N N . PHE A 1 274 ? -17.350 -9.533 4.133 1.00 95.19 274 PHE A N 1
ATOM 2212 C CA . PHE A 1 274 ? -15.910 -9.642 3.889 1.00 95.19 274 PHE A CA 1
ATOM 2213 C C . PHE A 1 274 ? -15.618 -10.179 2.482 1.00 95.19 274 PHE A C 1
ATOM 2215 O O . PHE A 1 274 ? -14.903 -9.545 1.707 1.00 95.19 274 PHE A O 1
ATOM 2222 N N . ASN A 1 275 ? -16.229 -11.308 2.117 1.00 95.50 275 ASN A N 1
ATOM 2223 C CA . ASN A 1 275 ? -16.033 -11.931 0.810 1.00 95.50 275 ASN A CA 1
ATOM 2224 C C . ASN A 1 275 ? -16.505 -11.029 -0.336 1.00 95.50 275 ASN A C 1
ATOM 2226 O O . ASN A 1 275 ? -15.837 -10.945 -1.363 1.00 95.50 275 ASN A O 1
ATOM 2230 N N . HIS A 1 276 ? -17.623 -10.320 -0.160 1.00 94.25 276 HIS A N 1
ATOM 2231 C CA . HIS A 1 276 ? -18.095 -9.349 -1.142 1.00 94.25 276 HIS A CA 1
ATOM 2232 C C . HIS A 1 276 ? -17.112 -8.179 -1.293 1.00 94.25 276 HIS A C 1
ATOM 2234 O O . HIS A 1 276 ? -16.814 -7.761 -2.413 1.00 94.25 276 HIS A O 1
ATOM 2240 N N . ARG A 1 277 ? -16.557 -7.682 -0.178 1.00 94.62 277 ARG A N 1
ATOM 2241 C CA . ARG A 1 277 ? -15.630 -6.542 -0.160 1.00 94.62 277 ARG A CA 1
ATOM 2242 C C . ARG A 1 277 ? -14.355 -6.781 -0.952 1.00 94.62 277 ARG A C 1
ATOM 2244 O O . ARG A 1 277 ? -13.870 -5.858 -1.598 1.00 94.62 277 ARG A O 1
ATOM 2251 N N . PHE A 1 278 ? -13.840 -8.002 -0.888 1.00 95.88 278 PHE A N 1
ATOM 2252 C CA . PHE A 1 278 ? -12.593 -8.406 -1.532 1.00 95.88 278 PHE A CA 1
ATOM 2253 C C . PHE A 1 278 ? -12.826 -9.299 -2.757 1.00 95.88 278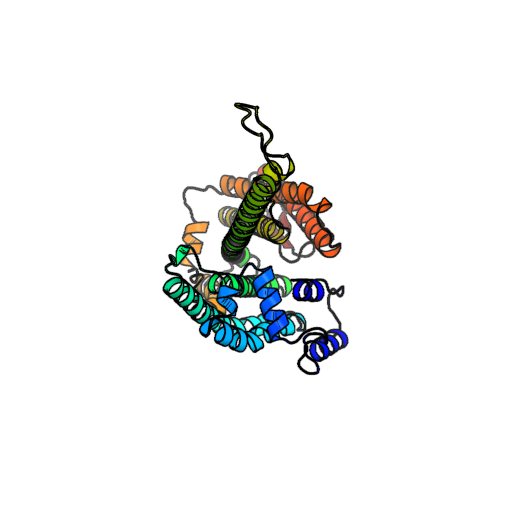 PHE A C 1
ATOM 2255 O O . PHE A 1 278 ? -11.895 -9.934 -3.245 1.00 95.88 278 PHE A O 1
ATOM 2262 N N . SER A 1 279 ? -14.058 -9.350 -3.273 1.00 94.81 279 SER A N 1
ATOM 2263 C CA . SER A 1 279 ? -14.440 -10.229 -4.386 1.00 94.81 279 SER A CA 1
ATOM 2264 C C . SER A 1 279 ? -13.583 -10.016 -5.638 1.00 94.81 279 SER A C 1
ATOM 2266 O O . SER A 1 279 ? -13.177 -11.001 -6.255 1.00 94.81 279 SER A O 1
ATOM 2268 N N . SER A 1 280 ? -13.208 -8.768 -5.941 1.00 93.50 280 SER A N 1
ATOM 2269 C CA . SER A 1 280 ? -12.300 -8.413 -7.042 1.00 93.50 280 SER A CA 1
ATOM 2270 C C . SER A 1 280 ? -10.923 -9.082 -6.952 1.00 93.50 280 SER A C 1
ATOM 2272 O O . SER A 1 280 ? -10.230 -9.199 -7.955 1.00 93.50 280 SER A O 1
ATOM 2274 N N . PHE A 1 281 ? -10.506 -9.528 -5.763 1.00 95.69 281 PHE A N 1
ATOM 2275 C CA . PHE A 1 281 ? -9.190 -10.131 -5.533 1.00 95.69 281 PHE A CA 1
ATOM 2276 C C . PHE A 1 281 ? -9.203 -11.658 -5.618 1.00 95.69 281 PHE A C 1
ATOM 2278 O O . PHE A 1 281 ? -8.145 -12.275 -5.645 1.00 95.69 281 PHE A O 1
ATOM 2285 N N . ARG A 1 282 ? -10.382 -12.292 -5.659 1.00 92.75 282 ARG A N 1
ATOM 2286 C CA . ARG A 1 282 ? -10.504 -13.757 -5.594 1.00 92.75 282 ARG A CA 1
ATOM 2287 C C . ARG A 1 282 ? -9.901 -14.471 -6.810 1.00 92.75 282 ARG A C 1
ATOM 2289 O O . ARG A 1 282 ? -9.471 -15.610 -6.674 1.00 92.75 282 ARG A O 1
ATOM 2296 N N . GLY A 1 283 ? -9.900 -13.827 -7.977 1.00 90.62 283 GLY A N 1
ATOM 2297 C CA . GLY A 1 283 ? -9.347 -14.389 -9.215 1.00 90.62 283 GLY A CA 1
ATOM 2298 C C . GLY A 1 283 ? -7.835 -14.215 -9.383 1.00 90.62 283 GLY A C 1
ATOM 2299 O O . GLY A 1 283 ? -7.298 -14.705 -10.367 1.00 90.62 283 GLY A O 1
ATOM 2300 N N . ILE A 1 284 ? -7.168 -13.512 -8.464 1.00 93.44 284 ILE A N 1
ATOM 2301 C CA . ILE A 1 284 ? -5.738 -13.200 -8.547 1.00 93.44 284 ILE A CA 1
ATOM 2302 C C . ILE A 1 284 ? -4.931 -14.357 -7.950 1.00 93.44 284 ILE A C 1
ATOM 2304 O O . ILE A 1 284 ? -5.251 -14.846 -6.862 1.00 93.44 284 ILE A O 1
ATOM 2308 N N . VAL A 1 285 ? -3.876 -14.790 -8.643 1.00 89.56 285 VAL A N 1
ATOM 2309 C CA . VAL A 1 285 ? -3.037 -15.919 -8.215 1.00 89.56 285 VAL A CA 1
ATOM 2310 C C . VAL A 1 285 ? -2.062 -15.488 -7.118 1.00 89.56 285 VAL A C 1
ATOM 2312 O O . VAL A 1 285 ? -1.885 -16.192 -6.120 1.00 89.56 285 VAL A O 1
ATOM 2315 N N . GLN A 1 286 ? -1.433 -14.322 -7.284 1.00 87.75 286 GLN A N 1
ATOM 2316 C CA . GLN A 1 286 ? -0.528 -13.723 -6.302 1.00 87.75 286 GLN A CA 1
ATOM 2317 C C . GLN A 1 286 ? -0.833 -12.226 -6.150 1.00 87.75 286 GLN A C 1
ATOM 2319 O O . GLN A 1 286 ? -0.905 -11.537 -7.153 1.00 87.75 286 GLN A O 1
ATOM 2324 N N . PRO A 1 287 ? -0.950 -11.659 -4.937 1.00 90.88 287 PRO A N 1
ATOM 2325 C CA . PRO A 1 287 ? -0.908 -12.342 -3.654 1.00 90.88 287 PRO A CA 1
ATOM 2326 C C . PRO A 1 287 ? -2.133 -13.249 -3.482 1.00 90.88 287 PRO A C 1
ATOM 2328 O O . PRO A 1 287 ? -3.192 -12.976 -4.041 1.00 90.88 287 PRO A O 1
ATOM 2331 N N . SER A 1 288 ? -1.997 -14.318 -2.697 1.00 90.19 288 SER A N 1
ATOM 2332 C CA . SER A 1 288 ? -3.122 -15.217 -2.453 1.00 90.19 288 SER A CA 1
ATOM 2333 C C . SER A 1 288 ? -4.267 -14.488 -1.748 1.00 90.19 288 SER A C 1
ATOM 2335 O O . SER A 1 288 ? -4.057 -13.664 -0.852 1.00 90.19 288 SER A O 1
ATOM 2337 N N . PHE A 1 289 ? -5.498 -14.811 -2.144 1.00 93.94 289 PHE A N 1
ATOM 2338 C CA . PHE A 1 289 ? -6.692 -14.287 -1.493 1.00 93.94 289 PHE A CA 1
ATOM 2339 C C . PHE A 1 289 ? -6.705 -14.667 -0.007 1.00 93.94 289 PHE A C 1
ATOM 2341 O O . PHE A 1 289 ? -6.570 -15.841 0.348 1.00 93.94 289 PHE A O 1
ATOM 2348 N N . LEU A 1 290 ? -6.886 -13.679 0.872 1.00 94.31 290 LEU A N 1
ATOM 2349 C CA . LEU A 1 290 ? -6.983 -13.941 2.304 1.00 94.31 290 LEU A CA 1
ATOM 2350 C C . LEU A 1 290 ? -8.410 -14.313 2.690 1.00 94.31 290 LEU A C 1
ATOM 2352 O O . LEU A 1 290 ? -9.339 -13.528 2.524 1.00 94.31 290 LEU A O 1
ATOM 2356 N N . GLU A 1 291 ? -8.568 -15.494 3.275 1.00 94.69 291 GLU A N 1
ATOM 2357 C CA . GLU A 1 291 ? -9.861 -15.963 3.760 1.00 94.69 291 GLU A CA 1
ATOM 2358 C C . GLU A 1 291 ? -10.278 -15.308 5.081 1.00 94.69 291 GLU A C 1
ATOM 2360 O O . GLU A 1 291 ? -9.449 -14.995 5.944 1.00 94.69 291 GLU A O 1
ATOM 2365 N N . PHE A 1 292 ? -11.593 -15.223 5.295 1.00 95.12 292 PHE A N 1
ATOM 2366 C CA . PHE A 1 292 ? -12.169 -14.745 6.551 1.00 95.12 292 PHE A CA 1
ATOM 2367 C C . PHE A 1 292 ? -11.725 -15.585 7.763 1.00 95.12 292 PHE A C 1
ATOM 2369 O O . PHE A 1 292 ? -11.476 -15.048 8.841 1.00 95.12 292 PHE A O 1
ATOM 2376 N N . SER A 1 293 ? -11.519 -16.892 7.577 1.00 94.25 293 SER A N 1
ATOM 2377 C CA . SER A 1 293 ? -10.958 -17.803 8.587 1.00 94.25 293 SER A CA 1
ATOM 2378 C C . SER A 1 293 ? -9.576 -17.347 9.090 1.00 94.25 293 SER A C 1
ATOM 2380 O O . SER A 1 293 ? -9.261 -17.432 10.279 1.00 94.25 293 SER A O 1
ATOM 2382 N N . SER A 1 294 ? -8.741 -16.816 8.195 1.00 93.56 294 SER A N 1
ATOM 2383 C CA . SER A 1 294 ? -7.399 -16.318 8.509 1.00 93.56 294 SER A CA 1
ATOM 2384 C C . SER A 1 294 ? -7.447 -14.973 9.226 1.00 93.56 294 SER A C 1
ATOM 2386 O O . SER A 1 294 ? -6.660 -14.744 10.150 1.00 93.56 294 SER A O 1
ATOM 2388 N N . PHE A 1 295 ? -8.414 -14.126 8.869 1.00 93.50 295 PHE A N 1
ATOM 2389 C CA . PHE A 1 295 ? -8.710 -12.915 9.626 1.00 93.50 295 PHE A CA 1
ATOM 2390 C C . PHE A 1 295 ? -9.109 -13.255 11.068 1.00 93.50 295 PHE A C 1
ATOM 2392 O O . PHE A 1 295 ? -8.487 -12.744 11.998 1.00 93.50 295 PHE A O 1
ATOM 2399 N N . LEU A 1 296 ? -10.056 -14.184 11.261 1.00 91.88 296 LEU A N 1
ATOM 2400 C CA . LEU A 1 296 ? -10.498 -14.597 12.595 1.00 91.88 296 LEU A CA 1
ATOM 2401 C C . LEU A 1 296 ? -9.347 -15.148 13.439 1.00 91.88 296 LEU A C 1
ATOM 2403 O O . LEU A 1 296 ? -9.197 -14.752 14.588 1.00 91.88 296 LEU A O 1
ATOM 2407 N N . ARG A 1 297 ? -8.475 -15.996 12.880 1.00 90.50 297 ARG A N 1
ATOM 2408 C CA . ARG A 1 297 ? -7.276 -16.471 13.598 1.00 90.50 297 ARG A CA 1
ATOM 2409 C C . ARG A 1 297 ? -6.360 -15.322 14.032 1.00 90.50 297 ARG A C 1
ATOM 2411 O O . ARG A 1 297 ? -5.816 -15.358 15.131 1.00 90.50 297 ARG A O 1
ATOM 2418 N N . SER A 1 298 ? -6.219 -14.297 13.192 1.00 87.75 298 SER A N 1
ATOM 2419 C CA . SER A 1 298 ? -5.386 -13.124 13.484 1.00 87.75 298 SER A CA 1
ATOM 2420 C C . SER A 1 298 ? -6.005 -12.208 14.545 1.00 87.75 298 SER A C 1
ATOM 2422 O O . SER A 1 298 ? -5.284 -11.649 15.366 1.00 87.75 298 SER A O 1
ATOM 2424 N N . SER A 1 299 ? -7.332 -12.039 14.548 1.00 85.25 299 SER A N 1
ATOM 2425 C CA . SER A 1 299 ? -8.046 -11.192 15.516 1.00 85.25 299 SER A CA 1
ATOM 2426 C C . SER A 1 299 ? -8.307 -11.886 16.855 1.00 85.25 299 SER A C 1
ATOM 2428 O O . SER A 1 299 ? -8.351 -11.237 17.903 1.00 85.25 299 SER A O 1
ATOM 2430 N N . SER A 1 300 ? -8.499 -13.204 16.820 1.00 75.56 300 SER A N 1
ATOM 2431 C CA . SER A 1 300 ? -8.953 -14.020 17.948 1.00 75.56 300 SER A CA 1
ATOM 2432 C C . SER A 1 300 ? -7.824 -14.745 18.664 1.00 75.56 300 SER A C 1
ATOM 2434 O O . SER A 1 300 ? -8.131 -15.585 19.498 1.00 75.56 300 SER A O 1
ATOM 2436 N N . SER A 1 301 ? -6.552 -14.433 18.372 1.00 71.00 301 SER A N 1
ATOM 2437 C CA . SER A 1 301 ? -5.401 -14.970 19.114 1.00 71.00 301 SER A CA 1
ATOM 2438 C C . SER A 1 301 ? -5.696 -14.919 20.621 1.00 71.00 301 SER A C 1
ATOM 2440 O O . SER A 1 301 ? -5.799 -13.832 21.205 1.00 71.00 301 SER A O 1
ATOM 2442 N N . GLU A 1 302 ? -5.940 -16.099 21.208 1.00 52.81 302 GLU A N 1
ATOM 2443 C CA . GLU A 1 302 ? -6.442 -16.278 22.582 1.00 52.81 302 GLU A CA 1
ATOM 2444 C C . GLU A 1 302 ? -5.419 -15.796 23.617 1.00 52.81 302 GLU A C 1
ATOM 2446 O O . GLU A 1 302 ? -5.774 -15.411 24.728 1.00 52.81 302 GLU A O 1
ATOM 2451 N N . THR A 1 303 ? -4.148 -15.749 23.216 1.00 57.25 303 THR A N 1
ATOM 2452 C CA . THR A 1 303 ? -3.021 -15.279 24.020 1.00 57.25 303 THR A CA 1
ATOM 2453 C C . THR A 1 303 ? -3.086 -13.774 24.308 1.00 57.25 303 THR A C 1
ATOM 2455 O O . THR A 1 303 ? -2.572 -13.323 25.332 1.00 57.25 303 THR A O 1
ATOM 2458 N N . ASP A 1 304 ? -3.741 -12.983 23.450 1.00 69.38 304 ASP A N 1
ATOM 2459 C CA . ASP A 1 304 ? -3.710 -11.523 23.543 1.00 69.38 304 ASP A CA 1
ATOM 2460 C C . ASP A 1 304 ? -4.956 -10.970 24.249 1.00 69.38 304 ASP A C 1
ATOM 2462 O O . ASP A 1 304 ? -6.032 -10.815 23.658 1.00 69.38 304 ASP A O 1
ATOM 2466 N N . GLN A 1 305 ? -4.810 -10.605 25.523 1.00 84.12 305 GLN A N 1
ATOM 2467 C CA . GLN A 1 305 ? -5.832 -9.844 26.246 1.00 84.12 305 GLN A CA 1
ATOM 2468 C C . GLN A 1 305 ? -6.007 -8.444 25.627 1.00 84.12 305 GLN A C 1
ATOM 2470 O O . GLN A 1 305 ? -5.049 -7.852 25.126 1.00 84.12 305 GLN A O 1
ATOM 2475 N N . ALA A 1 306 ? -7.215 -7.871 25.700 1.00 87.06 306 ALA A N 1
ATOM 2476 C CA . ALA A 1 306 ? -7.506 -6.550 25.124 1.00 87.06 306 ALA A CA 1
ATOM 2477 C C . ALA A 1 306 ? -6.513 -5.433 25.540 1.00 87.06 306 ALA A C 1
ATOM 2479 O O . ALA A 1 306 ? -6.116 -4.658 24.666 1.00 87.06 306 ALA A O 1
ATOM 2480 N N . PRO A 1 307 ? -6.030 -5.359 26.802 1.00 90.50 307 PRO A N 1
ATOM 2481 C CA . PRO A 1 307 ? -4.997 -4.397 27.195 1.00 90.50 307 PRO A CA 1
ATOM 2482 C C . PRO A 1 307 ? -3.680 -4.530 26.418 1.00 90.50 307 PRO A C 1
ATOM 2484 O O . PRO A 1 307 ? -3.125 -3.518 25.992 1.00 90.50 307 PRO A O 1
ATOM 2487 N N . ALA A 1 308 ? -3.211 -5.758 26.174 1.00 91.25 308 ALA A N 1
ATOM 2488 C CA . ALA A 1 308 ? -1.973 -6.010 25.433 1.00 91.25 308 ALA A CA 1
ATOM 2489 C C . ALA A 1 308 ? -2.103 -5.577 23.963 1.00 91.25 308 ALA A C 1
ATOM 2491 O O . ALA A 1 308 ? -1.205 -4.944 23.406 1.00 91.25 308 ALA A O 1
ATOM 2492 N N . VAL A 1 309 ? -3.265 -5.831 23.348 1.00 92.00 309 VAL A N 1
ATOM 2493 C CA . VAL A 1 309 ? -3.551 -5.376 21.978 1.00 92.00 309 VAL A CA 1
ATOM 2494 C C . VAL A 1 309 ? -3.595 -3.841 21.899 1.00 92.00 309 VAL A C 1
ATOM 2496 O O . VAL A 1 309 ? -3.066 -3.264 20.948 1.00 92.00 309 VAL A O 1
ATOM 2499 N N . LEU A 1 310 ? -4.157 -3.158 22.907 1.00 92.75 310 LEU A N 1
ATOM 2500 C CA . LEU A 1 310 ? -4.138 -1.688 22.981 1.00 92.75 310 LEU A CA 1
ATOM 2501 C C . LEU A 1 310 ? -2.722 -1.124 23.123 1.00 92.75 310 LEU A C 1
ATOM 2503 O O . LEU A 1 310 ? -2.419 -0.084 22.543 1.00 92.75 310 LEU A O 1
ATOM 2507 N N . GLU A 1 311 ? -1.850 -1.782 23.887 1.00 93.69 311 GLU A N 1
ATOM 2508 C CA . GLU A 1 311 ? -0.439 -1.396 23.993 1.00 93.69 311 GLU A CA 1
ATOM 2509 C C . GLU A 1 311 ? 0.300 -1.548 22.664 1.00 93.69 311 GLU A C 1
ATOM 2511 O O . GLU A 1 311 ? 1.042 -0.644 22.272 1.00 93.69 311 GLU A O 1
ATOM 2516 N N . ALA A 1 312 ? 0.048 -2.634 21.931 1.00 93.81 312 ALA A N 1
ATOM 2517 C CA . ALA A 1 312 ? 0.597 -2.823 20.593 1.00 93.81 312 ALA A CA 1
ATOM 2518 C C . ALA A 1 312 ? 0.101 -1.745 19.610 1.00 93.81 312 ALA A C 1
ATOM 2520 O O . ALA A 1 312 ? 0.905 -1.181 18.858 1.00 93.81 312 ALA A O 1
ATOM 2521 N N . ALA A 1 313 ? -1.190 -1.395 19.666 1.00 95.44 313 ALA A N 1
ATOM 2522 C CA . ALA A 1 313 ? -1.767 -0.324 18.856 1.00 95.44 313 ALA A CA 1
ATOM 2523 C C . ALA A 1 313 ? -1.120 1.036 19.174 1.00 95.44 313 ALA A C 1
ATOM 2525 O O . ALA A 1 313 ? -0.687 1.756 18.272 1.00 95.44 313 ALA A O 1
ATOM 2526 N N . GLU A 1 314 ? -0.987 1.366 20.463 1.00 96.19 314 GLU A N 1
ATOM 2527 C CA . GLU A 1 314 ? -0.330 2.589 20.930 1.00 96.19 314 GLU A CA 1
ATOM 2528 C C . GLU A 1 314 ? 1.132 2.658 20.466 1.00 96.19 314 GLU A C 1
ATOM 2530 O O . GLU A 1 314 ? 1.583 3.703 19.988 1.00 96.19 314 GLU A O 1
ATOM 2535 N N . ALA A 1 315 ? 1.866 1.544 20.545 1.00 96.81 315 ALA A N 1
ATOM 2536 C CA . ALA A 1 315 ? 3.238 1.456 20.058 1.00 96.81 315 ALA A CA 1
ATOM 2537 C C . ALA A 1 315 ? 3.327 1.714 18.545 1.00 96.81 315 ALA A C 1
ATOM 2539 O O . ALA A 1 315 ? 4.225 2.435 18.108 1.00 96.81 315 ALA A O 1
ATOM 2540 N N . CYS A 1 316 ? 2.384 1.199 17.747 1.00 96.81 316 CYS A N 1
ATOM 2541 C CA . CYS A 1 316 ? 2.332 1.460 16.306 1.00 96.81 316 CYS A CA 1
ATOM 2542 C C . CYS A 1 316 ? 2.089 2.945 15.994 1.00 96.81 316 CYS A C 1
ATOM 2544 O O . CYS A 1 316 ? 2.789 3.516 15.155 1.00 96.81 316 CYS A O 1
ATOM 2546 N N . PHE A 1 317 ? 1.153 3.604 16.688 1.00 97.62 317 PHE A N 1
ATOM 2547 C CA . PHE A 1 317 ? 0.913 5.041 16.501 1.00 97.62 317 PHE A CA 1
ATOM 2548 C C . PHE A 1 317 ? 2.097 5.895 16.962 1.00 97.62 317 PHE A C 1
ATOM 2550 O O . PHE A 1 317 ? 2.425 6.889 16.312 1.00 97.62 317 PHE A O 1
ATOM 2557 N N . ARG A 1 318 ? 2.780 5.497 18.043 1.00 97.50 318 ARG A N 1
ATOM 2558 C CA . ARG A 1 318 ? 3.989 6.182 18.517 1.00 97.50 318 ARG A CA 1
ATOM 2559 C C . ARG A 1 318 ? 5.122 6.074 17.499 1.00 97.50 318 ARG A C 1
ATOM 2561 O O . ARG A 1 318 ? 5.666 7.098 17.106 1.00 97.50 318 ARG A O 1
ATOM 2568 N N . GLN A 1 319 ? 5.385 4.868 16.991 1.00 96.81 319 GLN A N 1
ATOM 2569 C CA . GLN A 1 319 ? 6.357 4.648 15.914 1.00 96.81 319 GLN A CA 1
ATOM 2570 C C . GLN A 1 319 ? 6.001 5.439 14.651 1.00 96.81 319 GLN A C 1
ATOM 2572 O O . GLN A 1 319 ? 6.889 6.006 14.025 1.00 96.81 319 GLN A O 1
ATOM 2577 N N . THR A 1 320 ? 4.715 5.517 14.292 1.00 96.38 320 THR A N 1
ATOM 2578 C CA . THR A 1 320 ? 4.250 6.328 13.154 1.00 96.38 320 THR A CA 1
ATOM 2579 C C . THR A 1 320 ? 4.594 7.800 13.367 1.00 96.38 320 THR A C 1
ATOM 2581 O O . THR A 1 320 ? 5.211 8.414 12.504 1.00 96.38 320 THR A O 1
ATOM 2584 N N . LYS A 1 321 ? 4.255 8.361 14.533 1.00 96.38 321 LYS A N 1
ATOM 2585 C CA . LYS A 1 321 ? 4.554 9.755 14.882 1.00 96.38 321 LYS A CA 1
ATOM 2586 C C . LYS A 1 321 ? 6.062 10.038 14.861 1.00 96.38 321 LYS A C 1
ATOM 2588 O O . LYS A 1 321 ? 6.473 11.009 14.235 1.00 96.38 321 LYS A O 1
ATOM 2593 N N . ASP A 1 322 ? 6.869 9.190 15.492 1.00 96.00 322 ASP A N 1
ATOM 2594 C CA . ASP A 1 322 ? 8.321 9.387 15.564 1.00 96.00 322 ASP A CA 1
ATOM 2595 C C . ASP A 1 322 ? 8.980 9.259 14.174 1.00 96.00 322 ASP A C 1
ATOM 2597 O O . ASP A 1 322 ? 9.864 10.040 13.831 1.00 96.00 322 ASP A O 1
ATOM 2601 N N . MET A 1 323 ? 8.502 8.341 13.324 1.00 93.75 323 MET A N 1
ATOM 2602 C CA . MET A 1 323 ? 8.950 8.230 11.929 1.00 93.75 323 MET A CA 1
ATOM 2603 C C . MET A 1 323 ? 8.544 9.443 11.085 1.00 93.75 323 MET A C 1
ATOM 2605 O O . MET A 1 323 ? 9.344 9.905 10.274 1.00 93.75 323 MET A O 1
ATOM 2609 N N . VAL A 1 324 ? 7.335 9.985 11.275 1.00 94.19 324 VAL A N 1
ATOM 2610 C CA . VAL A 1 324 ? 6.926 11.228 10.603 1.00 94.19 324 VAL A CA 1
ATOM 2611 C C . VAL A 1 324 ? 7.824 12.388 11.028 1.00 94.19 324 VAL A C 1
ATOM 2613 O O . VAL A 1 324 ? 8.229 13.162 10.170 1.00 94.19 324 VAL A O 1
ATOM 2616 N N . ASP A 1 325 ? 8.188 12.495 12.309 1.00 93.75 325 ASP A N 1
ATOM 2617 C CA . ASP A 1 325 ? 9.070 13.565 12.802 1.00 93.75 325 ASP A CA 1
ATOM 2618 C C . ASP A 1 325 ? 10.449 13.550 12.124 1.00 93.75 325 ASP A C 1
ATOM 2620 O O . ASP A 1 325 ? 10.996 14.609 11.813 1.00 93.75 325 ASP A O 1
ATOM 2624 N N . VAL A 1 326 ? 10.983 12.359 11.842 1.00 91.94 326 VAL A N 1
ATOM 2625 C CA . VAL A 1 326 ? 12.244 12.184 11.104 1.00 91.94 326 VAL A CA 1
ATOM 2626 C C . VAL A 1 326 ? 12.076 12.477 9.613 1.00 91.94 326 VAL A C 1
ATOM 2628 O O . VAL A 1 326 ? 12.982 13.029 8.991 1.00 91.94 326 VAL A O 1
ATOM 2631 N N . PHE A 1 327 ? 10.940 12.099 9.027 1.00 89.69 327 PHE A N 1
ATOM 2632 C CA . PHE A 1 327 ? 10.760 12.112 7.577 1.00 89.69 327 PHE A CA 1
ATOM 2633 C C . PHE A 1 327 ? 10.214 13.435 7.024 1.00 89.69 327 PHE A C 1
ATOM 2635 O O . PHE A 1 327 ? 10.554 13.820 5.908 1.00 89.69 327 PHE A O 1
ATOM 2642 N N . LEU A 1 328 ? 9.430 14.179 7.809 1.00 89.44 328 LEU A N 1
ATOM 2643 C CA . LEU A 1 328 ? 8.817 15.445 7.393 1.00 89.44 328 LEU A CA 1
ATOM 2644 C C . LEU A 1 328 ? 9.820 16.459 6.795 1.00 89.44 328 LEU A C 1
ATOM 2646 O O . LEU A 1 328 ? 9.489 17.062 5.772 1.00 89.44 328 LEU A O 1
ATOM 2650 N N . PRO A 1 329 ? 11.035 16.650 7.358 1.00 88.00 329 PRO A N 1
ATOM 2651 C CA . PRO A 1 329 ? 12.026 17.573 6.799 1.00 88.00 329 PRO A CA 1
ATOM 2652 C C . PRO A 1 329 ? 12.653 17.098 5.481 1.00 88.00 329 PRO A C 1
ATOM 2654 O O . PRO A 1 329 ? 13.231 17.910 4.764 1.00 88.00 329 PRO A O 1
ATOM 2657 N N . LEU A 1 330 ? 12.576 15.797 5.180 1.00 85.88 330 LEU A N 1
ATOM 2658 C CA . LEU A 1 330 ? 13.212 15.175 4.015 1.00 85.88 330 LEU A CA 1
ATOM 2659 C C . LEU A 1 330 ? 12.319 15.202 2.767 1.00 85.88 330 LEU A C 1
ATOM 2661 O O . LEU A 1 330 ? 12.827 15.062 1.659 1.00 85.88 330 LEU A O 1
ATOM 2665 N N . LEU A 1 331 ? 11.008 15.389 2.938 1.00 80.94 331 LEU A N 1
ATOM 2666 C CA . LEU A 1 331 ? 10.047 15.420 1.835 1.00 80.94 331 LEU A CA 1
ATOM 2667 C C . LEU A 1 331 ? 10.206 16.667 0.968 1.00 80.94 331 LEU A C 1
ATOM 2669 O O . LEU A 1 331 ? 10.283 17.777 1.497 1.00 80.94 331 LEU A O 1
ATOM 2673 N N . GLY A 1 332 ? 10.160 16.500 -0.354 1.00 73.69 332 GLY A N 1
ATOM 2674 C CA . GLY A 1 332 ? 10.152 17.612 -1.311 1.00 73.69 332 GLY A CA 1
ATOM 2675 C C . GLY A 1 332 ? 8.759 18.199 -1.564 1.00 73.69 332 GLY A C 1
ATOM 2676 O O . GLY A 1 332 ? 8.626 19.410 -1.736 1.00 73.69 332 GLY A O 1
ATOM 2677 N N . SER A 1 333 ? 7.718 17.363 -1.546 1.00 79.38 333 SER A N 1
ATOM 2678 C CA . SER A 1 333 ? 6.355 17.742 -1.934 1.00 79.38 333 SER A CA 1
ATOM 2679 C C . SER A 1 333 ? 5.558 18.362 -0.781 1.00 79.38 333 SER A C 1
ATOM 2681 O O . SER A 1 333 ? 5.400 17.763 0.285 1.00 79.38 333 SER A O 1
ATOM 2683 N N . GLU A 1 334 ? 4.985 19.555 -0.988 1.00 81.94 334 GLU A N 1
ATOM 2684 C CA . GLU A 1 334 ? 4.105 20.199 0.004 1.00 81.94 334 GLU A CA 1
ATOM 2685 C C . GLU A 1 334 ? 2.851 19.371 0.301 1.00 81.94 334 GLU A C 1
ATOM 2687 O O . GLU A 1 334 ? 2.396 19.316 1.445 1.00 81.94 334 GLU A O 1
ATOM 2692 N N . ARG A 1 335 ? 2.318 18.679 -0.711 1.00 80.69 335 ARG A N 1
ATOM 2693 C CA . ARG A 1 335 ? 1.145 17.816 -0.564 1.00 80.69 335 ARG A CA 1
ATOM 2694 C C . ARG A 1 335 ? 1.432 16.642 0.366 1.00 80.69 335 ARG A C 1
ATOM 2696 O O . ARG A 1 335 ? 0.649 16.377 1.274 1.00 80.69 335 ARG A O 1
ATOM 2703 N N . GLU A 1 336 ? 2.559 15.967 0.166 1.00 82.50 336 GLU A N 1
ATOM 2704 C CA . GLU A 1 336 ? 2.963 14.839 1.011 1.00 82.50 336 GLU A CA 1
ATOM 2705 C C . GLU A 1 336 ? 3.286 15.307 2.433 1.00 82.50 336 GLU A C 1
ATOM 2707 O O . GLU A 1 336 ? 2.919 14.646 3.404 1.00 82.50 336 GLU A O 1
ATOM 2712 N N . ARG A 1 337 ? 3.881 16.499 2.589 1.00 87.56 337 ARG A N 1
ATOM 2713 C CA . ARG A 1 337 ? 4.083 17.118 3.909 1.00 87.56 337 ARG A CA 1
ATOM 2714 C C . ARG A 1 337 ? 2.757 17.387 4.624 1.00 87.56 337 ARG A C 1
ATOM 2716 O O . ARG A 1 337 ? 2.653 17.116 5.824 1.00 87.56 337 ARG A O 1
ATOM 2723 N N . ALA A 1 338 ? 1.749 17.906 3.922 1.00 89.00 338 ALA A N 1
ATOM 2724 C CA . ALA A 1 338 ? 0.419 18.130 4.487 1.00 89.00 338 ALA A CA 1
ATOM 2725 C C . ALA A 1 338 ? -0.241 16.805 4.906 1.00 89.00 338 ALA A C 1
ATOM 2727 O O . ALA A 1 338 ? -0.758 16.693 6.022 1.00 89.00 338 ALA A O 1
ATOM 2728 N N . GLU A 1 339 ? -0.142 15.780 4.058 1.00 88.69 339 GLU A N 1
ATOM 2729 C CA . GLU A 1 339 ? -0.649 14.438 4.341 1.00 88.69 339 GLU A CA 1
ATOM 2730 C C . GLU A 1 339 ? 0.027 13.828 5.578 1.00 88.69 339 GLU A C 1
ATOM 2732 O O . GLU A 1 339 ? -0.661 13.455 6.530 1.00 88.69 339 GLU A O 1
ATOM 2737 N N . LEU A 1 340 ? 1.361 13.840 5.665 1.00 92.25 340 LEU A N 1
ATOM 2738 C CA . LEU A 1 340 ? 2.074 13.327 6.839 1.00 92.25 340 LEU A CA 1
ATOM 2739 C C . LEU A 1 340 ? 1.798 14.126 8.114 1.00 92.25 340 LEU A C 1
ATOM 2741 O O . LEU A 1 340 ? 1.692 13.550 9.200 1.00 92.25 340 LEU A O 1
ATOM 2745 N N . THR A 1 341 ? 1.632 15.444 8.005 1.00 93.94 341 THR A N 1
ATOM 2746 C CA . THR A 1 341 ? 1.253 16.285 9.148 1.00 93.94 341 THR A CA 1
ATOM 2747 C C . THR A 1 341 ? -0.121 15.882 9.681 1.00 93.94 341 THR A C 1
ATOM 2749 O O . THR A 1 341 ? -0.309 15.749 10.896 1.00 93.94 341 THR A O 1
ATOM 2752 N N . SER A 1 342 ? -1.073 15.620 8.783 1.00 94.06 342 SER A N 1
ATOM 2753 C CA . SER A 1 342 ? -2.398 15.129 9.155 1.00 94.06 342 SER A CA 1
ATOM 2754 C C . SER A 1 342 ? -2.347 13.718 9.763 1.00 94.06 342 SER A C 1
ATOM 2756 O O . SER A 1 342 ? -2.964 13.474 10.804 1.00 94.06 342 SER A O 1
ATOM 2758 N N . LEU A 1 343 ? -1.502 12.825 9.231 1.00 95.50 343 LEU A N 1
ATOM 2759 C CA . LEU A 1 343 ? -1.283 11.482 9.775 1.00 95.50 343 LEU A CA 1
ATOM 2760 C C . LEU A 1 343 ? -0.705 11.531 11.195 1.00 95.50 343 LEU A C 1
ATOM 2762 O O . LEU A 1 343 ? -1.163 10.809 12.086 1.00 95.50 343 LEU A O 1
ATOM 2766 N N . LYS A 1 344 ? 0.270 12.415 11.436 1.00 96.00 344 LYS A N 1
ATOM 2767 C CA . LYS A 1 344 ? 0.837 12.657 12.769 1.00 96.00 344 LYS A CA 1
ATOM 2768 C C . LYS A 1 344 ? -0.232 13.157 13.738 1.00 96.00 344 LYS A C 1
ATOM 2770 O O . LYS A 1 344 ? -0.321 12.645 14.854 1.00 96.00 344 LYS A O 1
ATOM 2775 N N . LYS A 1 345 ? -1.067 14.114 13.320 1.00 96.25 345 LYS A N 1
ATOM 2776 C CA . LYS A 1 345 ? -2.167 14.657 14.137 1.00 96.25 345 LYS A CA 1
ATOM 2777 C C . LYS A 1 345 ? -3.135 13.557 14.580 1.00 96.25 345 LYS A C 1
ATOM 2779 O O . LYS A 1 345 ? -3.465 13.479 15.764 1.00 96.25 345 LYS A O 1
ATOM 2784 N N . VAL A 1 346 ? -3.560 12.691 13.659 1.00 96.44 346 VAL A N 1
ATOM 2785 C CA . VAL A 1 346 ? -4.459 11.568 13.969 1.00 96.44 346 VAL A CA 1
ATOM 2786 C C . VAL A 1 346 ? -3.774 10.521 14.850 1.00 96.44 346 VAL A C 1
ATOM 2788 O O . VAL A 1 346 ? -4.365 10.059 15.824 1.00 96.44 346 VAL A O 1
ATOM 2791 N N . SER A 1 347 ? -2.506 10.201 14.582 1.00 96.62 347 SER A N 1
ATOM 2792 C CA . SER A 1 347 ? -1.738 9.250 15.398 1.00 96.62 347 SER A CA 1
ATOM 2793 C C . SER A 1 347 ? -1.623 9.719 16.852 1.00 96.62 347 SER A C 1
ATOM 2795 O O . SER A 1 347 ? -1.876 8.946 17.773 1.00 96.62 347 SER A O 1
ATOM 2797 N N . VAL A 1 348 ? -1.325 11.005 17.077 1.00 97.06 348 VAL A N 1
ATOM 2798 C CA . VAL A 1 348 ? -1.291 11.603 18.424 1.00 97.06 348 VAL A CA 1
ATOM 2799 C C . VAL A 1 348 ? -2.666 11.558 19.088 1.00 97.06 348 VAL A C 1
ATOM 2801 O O . VAL A 1 348 ? -2.763 11.222 20.268 1.00 97.06 348 VAL A O 1
ATOM 2804 N N . PHE A 1 349 ? -3.734 11.851 18.342 1.00 97.12 349 PHE A N 1
ATOM 2805 C CA . PHE A 1 349 ? -5.095 11.756 18.864 1.00 97.12 349 PHE A CA 1
ATOM 2806 C C . PHE A 1 349 ? -5.420 10.335 19.345 1.00 97.12 349 PHE A C 1
ATOM 2808 O O . PHE A 1 349 ? -5.892 10.165 20.469 1.00 97.12 349 PHE A O 1
ATOM 2815 N N . ASN A 1 350 ? -5.110 9.317 18.540 1.00 96.62 350 ASN A N 1
ATOM 2816 C CA . ASN A 1 350 ? -5.379 7.922 18.885 1.00 96.62 350 ASN A CA 1
ATOM 2817 C C . ASN A 1 350 ? -4.548 7.456 20.093 1.00 96.62 350 ASN A C 1
ATOM 2819 O O . ASN A 1 350 ? -5.092 6.779 20.962 1.00 96.62 350 ASN A O 1
ATOM 2823 N N . ILE A 1 351 ? -3.286 7.892 20.228 1.00 96.88 351 ILE A N 1
ATOM 2824 C CA . ILE A 1 351 ? -2.476 7.654 21.442 1.00 96.88 351 ILE A CA 1
ATOM 2825 C C . ILE A 1 351 ? -3.188 8.214 22.681 1.00 96.88 351 ILE A C 1
ATOM 2827 O O . ILE A 1 351 ? -3.324 7.527 23.695 1.00 96.88 351 ILE A O 1
ATOM 2831 N N . VAL A 1 352 ? -3.680 9.455 22.604 1.00 96.12 352 VAL A N 1
ATOM 2832 C CA . VAL A 1 352 ? -4.395 10.097 23.716 1.00 96.12 352 VAL A CA 1
ATOM 2833 C C . VAL A 1 352 ? -5.721 9.392 24.010 1.00 96.12 352 VAL A C 1
ATOM 2835 O O . VAL A 1 352 ? -6.055 9.218 25.182 1.00 96.12 352 VAL A O 1
ATOM 2838 N N . SER A 1 353 ? -6.465 8.960 22.988 1.00 94.75 353 SER A N 1
ATOM 2839 C CA . SER A 1 353 ? -7.719 8.222 23.181 1.00 94.75 353 SER A CA 1
ATOM 2840 C C . SER A 1 353 ? -7.485 6.889 23.889 1.00 94.75 353 SER A C 1
ATOM 2842 O O . SER A 1 353 ? -8.178 6.591 24.860 1.00 94.75 353 SER A O 1
ATOM 2844 N N . ILE A 1 354 ? -6.461 6.131 23.482 1.00 94.81 354 ILE A N 1
ATOM 2845 C CA . ILE A 1 354 ? -6.082 4.878 24.148 1.00 94.81 354 ILE A CA 1
ATOM 2846 C C . ILE A 1 354 ? -5.697 5.148 25.609 1.00 94.81 354 ILE A C 1
ATOM 2848 O O . ILE A 1 354 ? -6.155 4.450 26.512 1.00 94.81 354 ILE A O 1
ATOM 2852 N N . ALA A 1 355 ? -4.908 6.194 25.876 1.00 94.19 355 ALA A N 1
ATOM 2853 C CA . ALA A 1 355 ? -4.524 6.561 27.238 1.00 94.19 355 ALA A CA 1
ATOM 2854 C C . ALA A 1 355 ? -5.729 6.959 28.114 1.00 94.19 355 ALA A C 1
ATOM 2856 O O . ALA A 1 355 ? -5.771 6.616 29.297 1.00 94.19 355 ALA A O 1
ATOM 2857 N N . ARG A 1 356 ? -6.723 7.661 27.551 1.00 93.12 356 ARG A N 1
ATOM 2858 C CA . ARG A 1 356 ? -7.981 7.990 28.245 1.00 93.12 356 ARG A CA 1
ATOM 2859 C C . ARG A 1 356 ? -8.781 6.733 28.569 1.00 93.12 356 ARG A C 1
ATOM 2861 O O . ARG A 1 356 ? -9.184 6.571 29.717 1.00 93.12 356 ARG A O 1
ATOM 2868 N N . LEU A 1 357 ? -8.927 5.824 27.606 1.00 92.94 357 LEU A N 1
ATOM 2869 C CA . LEU A 1 357 ? -9.616 4.548 27.798 1.00 92.94 357 LEU A CA 1
ATOM 2870 C C . LEU A 1 357 ? -8.935 3.680 28.873 1.00 92.94 357 LEU A C 1
ATOM 2872 O O . LEU A 1 357 ? -9.611 3.093 29.715 1.00 92.94 357 LEU A O 1
ATOM 2876 N N . LYS A 1 358 ? -7.595 3.653 28.911 1.00 93.00 358 LYS A N 1
ATOM 2877 C CA . LYS A 1 358 ? -6.826 2.973 29.970 1.00 93.00 358 LYS A CA 1
ATOM 2878 C C . LYS A 1 358 ? -7.125 3.554 31.357 1.00 93.00 358 LYS A C 1
ATOM 2880 O O . LYS A 1 358 ? -7.393 2.803 32.289 1.00 93.00 358 LYS A O 1
ATOM 2885 N N . ARG A 1 359 ? -7.129 4.887 31.499 1.00 92.25 359 ARG A N 1
ATOM 2886 C CA . ARG A 1 359 ? -7.455 5.566 32.774 1.00 92.25 359 ARG A CA 1
ATOM 2887 C C . ARG A 1 359 ? -8.895 5.324 33.225 1.00 92.25 359 ARG A C 1
ATOM 2889 O O . ARG A 1 359 ? -9.148 5.280 34.422 1.00 92.25 359 ARG A O 1
ATOM 2896 N N . ALA A 1 360 ? -9.806 5.141 32.277 1.00 90.62 360 ALA A N 1
ATOM 2897 C CA . ALA A 1 360 ? -11.203 4.799 32.519 1.00 90.62 360 ALA A CA 1
ATOM 2898 C C . ALA A 1 360 ? -11.432 3.348 32.977 1.00 90.62 360 ALA A C 1
ATOM 2900 O O . ALA A 1 360 ? -12.572 2.940 33.191 1.00 90.62 360 ALA A O 1
ATOM 2901 N N . GLY A 1 361 ? -10.375 2.532 33.065 1.00 89.69 361 GLY A N 1
ATOM 2902 C CA . GLY A 1 361 ? -10.507 1.103 33.339 1.00 89.69 361 GLY A CA 1
ATOM 2903 C C . GLY A 1 361 ? -11.132 0.329 32.177 1.00 89.69 361 GLY A C 1
ATOM 2904 O O . GLY A 1 361 ? -11.872 -0.621 32.416 1.00 89.69 361 GLY A O 1
ATOM 2905 N N . TYR A 1 362 ? -10.846 0.736 30.933 1.00 90.75 362 TYR A N 1
ATOM 2906 C CA . TYR A 1 362 ? -11.316 0.096 29.695 1.00 90.75 362 TYR A CA 1
ATOM 2907 C C . TYR A 1 362 ? -12.833 0.139 29.474 1.00 90.75 362 TYR A C 1
ATOM 2909 O O . TYR A 1 362 ? -13.375 -0.667 28.722 1.00 90.75 362 TYR A O 1
ATOM 2917 N N . LYS A 1 363 ? -13.514 1.094 30.110 1.00 86.50 363 LYS A N 1
ATOM 2918 C CA . LYS A 1 363 ? -14.949 1.333 29.947 1.00 86.50 363 LYS A CA 1
ATOM 2919 C C . LYS A 1 363 ? -15.180 2.618 29.161 1.00 86.50 363 LYS A C 1
ATOM 2921 O O . LYS A 1 363 ? -14.496 3.613 29.388 1.00 86.50 363 LYS A O 1
ATOM 2926 N N . ALA A 1 364 ? -16.149 2.579 28.257 1.00 86.06 364 ALA A N 1
ATOM 2927 C CA . ALA A 1 364 ? -16.648 3.734 27.527 1.00 86.06 364 ALA A CA 1
ATOM 2928 C C . ALA A 1 364 ? -18.139 3.534 27.221 1.00 86.06 364 ALA A C 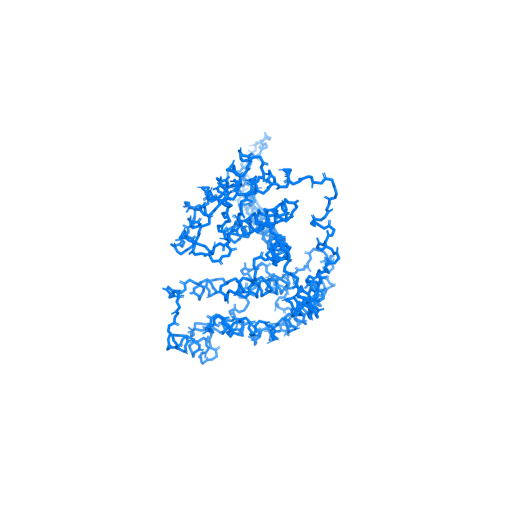1
ATOM 2930 O O . ALA A 1 364 ? -18.599 2.401 27.107 1.00 86.06 364 ALA A O 1
ATOM 2931 N N . GLN A 1 365 ? -18.881 4.633 27.107 1.00 80.38 365 GLN A N 1
ATOM 2932 C CA . GLN A 1 365 ? -20.302 4.655 26.756 1.00 80.38 365 GLN A CA 1
ATOM 2933 C C . GLN A 1 365 ? -20.526 4.477 25.253 1.00 80.38 365 GLN A C 1
ATOM 2935 O O . GLN A 1 365 ? -21.495 3.845 24.845 1.00 80.38 365 GLN A O 1
ATOM 2940 N N . SER A 1 366 ? -19.641 5.034 24.422 1.00 84.19 366 SER A N 1
ATOM 2941 C CA . SER A 1 366 ? -19.740 4.925 22.964 1.00 84.19 366 SER A CA 1
ATOM 2942 C C . SER A 1 366 ? -18.385 5.082 22.281 1.00 84.19 366 SER A C 1
ATOM 2944 O O . SER A 1 366 ? -17.516 5.815 22.763 1.00 84.19 366 SER A O 1
ATOM 2946 N N . THR A 1 367 ? -18.244 4.470 21.108 1.00 89.50 367 THR A N 1
ATOM 2947 C CA . THR A 1 367 ? -17.094 4.634 20.211 1.00 89.50 367 THR A CA 1
ATOM 2948 C C . THR A 1 367 ? -17.547 5.326 18.933 1.00 89.50 367 THR A C 1
ATOM 2950 O O . THR A 1 367 ? -18.568 4.955 18.363 1.00 89.50 367 THR A O 1
ATOM 2953 N N . SER A 1 368 ? -16.784 6.306 18.456 1.00 90.56 368 SER A N 1
ATOM 2954 C CA . SER A 1 368 ? -16.997 6.914 17.141 1.00 90.56 368 SER A CA 1
ATOM 2955 C C . SER A 1 368 ? -15.700 6.966 16.344 1.00 90.56 368 SER A C 1
ATOM 2957 O O . SER A 1 368 ? -14.620 7.191 16.898 1.00 90.56 368 SER A O 1
ATOM 2959 N N . VAL A 1 369 ? -15.822 6.772 15.033 1.00 92.12 369 VAL A N 1
ATOM 2960 C CA . VAL A 1 369 ? -14.707 6.766 14.085 1.00 92.12 369 VAL A CA 1
ATOM 2961 C C . VAL A 1 369 ? -14.899 7.897 13.078 1.00 92.12 369 VAL A C 1
ATOM 2963 O O . VAL A 1 369 ? -15.942 7.968 12.432 1.00 92.12 369 VAL A O 1
ATOM 2966 N N . ASP A 1 370 ? -13.896 8.764 12.943 1.00 93.06 370 ASP A N 1
ATOM 2967 C CA . ASP A 1 370 ? -13.934 9.945 12.075 1.00 93.06 370 ASP A CA 1
ATOM 2968 C C . ASP A 1 370 ? -12.709 10.020 11.147 1.00 93.06 370 ASP A C 1
ATOM 2970 O O . ASP A 1 370 ? -11.568 9.925 11.597 1.00 93.06 370 ASP A O 1
ATOM 2974 N N . PHE A 1 371 ? -12.950 10.228 9.852 1.00 92.56 371 PHE A N 1
ATOM 2975 C CA . PHE A 1 371 ? -11.938 10.349 8.792 1.00 92.56 371 PHE A CA 1
ATOM 2976 C C . PHE A 1 371 ? -11.714 11.799 8.325 1.00 92.56 371 PHE A C 1
ATOM 2978 O O . PHE A 1 371 ? -10.991 12.028 7.358 1.00 92.56 371 PHE A O 1
ATOM 2985 N N . SER A 1 372 ? -12.318 12.789 8.992 1.00 90.38 372 SER A N 1
ATOM 2986 C CA . SER A 1 372 ? -12.271 14.201 8.582 1.00 90.38 372 SER A CA 1
ATOM 2987 C C . SER A 1 372 ? -10.853 14.779 8.479 1.00 90.38 372 SER A C 1
ATOM 2989 O O . SER A 1 372 ? -10.572 15.558 7.571 1.00 90.38 372 SER A O 1
ATOM 2991 N N . ASP A 1 373 ? -9.947 14.387 9.379 1.00 90.44 373 ASP A N 1
ATOM 2992 C CA . ASP A 1 373 ? -8.577 14.908 9.411 1.00 90.44 373 ASP A CA 1
ATOM 2993 C C . ASP A 1 373 ? -7.596 14.164 8.496 1.00 90.44 373 ASP A C 1
ATOM 2995 O O . ASP A 1 373 ? -6.612 14.765 8.081 1.00 90.44 373 ASP A O 1
ATOM 2999 N N . HIS A 1 374 ? -7.813 12.878 8.199 1.00 93.00 374 HIS A N 1
ATOM 3000 C CA . HIS A 1 374 ? -6.926 12.090 7.338 1.00 93.00 374 HIS A CA 1
ATOM 3001 C C . HIS A 1 374 ? -7.719 11.043 6.551 1.00 93.00 374 HIS A C 1
ATOM 3003 O O . HIS A 1 374 ? -8.449 10.232 7.121 1.00 93.00 374 HIS A O 1
ATOM 3009 N N . LYS A 1 375 ? -7.493 11.005 5.233 1.00 89.19 375 LYS A N 1
ATOM 3010 C CA . LYS A 1 375 ? -8.277 10.226 4.257 1.00 89.19 375 LYS A CA 1
ATOM 3011 C C . LYS A 1 375 ? -8.384 8.739 4.584 1.00 89.19 375 LYS A C 1
ATOM 3013 O O . LYS A 1 375 ? -9.433 8.141 4.382 1.00 89.19 375 LYS A O 1
ATOM 3018 N N . HIS A 1 376 ? -7.300 8.146 5.081 1.00 92.50 376 HIS A N 1
ATOM 3019 C CA . HIS A 1 376 ? -7.226 6.697 5.290 1.00 92.50 376 HIS A CA 1
ATOM 3020 C C . HIS A 1 376 ? -6.924 6.262 6.721 1.00 92.50 376 HIS A C 1
ATOM 3022 O O . HIS A 1 376 ? -6.760 5.072 6.957 1.00 92.50 376 HIS A O 1
ATOM 3028 N N . THR A 1 377 ? -6.820 7.182 7.677 1.00 94.50 377 THR A N 1
ATOM 3029 C CA . THR A 1 377 ? -6.473 6.850 9.068 1.00 94.50 377 THR A CA 1
ATOM 3030 C C . THR A 1 377 ? -7.435 7.622 9.949 1.00 94.50 377 THR A C 1
ATOM 3032 O O . THR A 1 377 ? -7.361 8.849 9.959 1.00 94.50 377 THR A O 1
ATOM 3035 N N . PRO A 1 378 ? -8.342 6.955 10.670 1.00 95.44 378 PRO A N 1
ATOM 3036 C CA . PRO A 1 378 ? -9.366 7.656 11.404 1.00 95.44 378 PRO A CA 1
ATOM 3037 C C . PRO A 1 378 ? -8.887 8.074 12.785 1.00 95.44 378 PRO A C 1
ATOM 3039 O O . PRO A 1 378 ? -8.039 7.431 13.416 1.00 95.44 378 PRO A O 1
ATOM 3042 N N . LYS A 1 379 ? -9.529 9.116 13.295 1.00 95.06 379 LYS A N 1
ATOM 3043 C CA . LYS A 1 379 ? -9.619 9.388 14.720 1.00 95.06 379 LYS A CA 1
ATOM 3044 C C . LYS A 1 379 ? -10.654 8.464 15.329 1.00 95.06 379 LYS A C 1
ATOM 3046 O O . LYS A 1 379 ? -11.812 8.469 14.923 1.00 95.06 379 LYS A O 1
ATOM 3051 N N . VAL A 1 380 ? -10.238 7.697 16.322 1.00 93.06 380 VAL A N 1
ATOM 3052 C CA . VAL A 1 380 ? -11.140 6.840 17.084 1.00 93.06 380 VAL A CA 1
ATOM 3053 C C . VAL A 1 380 ? -11.289 7.446 18.467 1.00 93.06 380 VAL A C 1
ATOM 3055 O O . VAL A 1 380 ? -10.318 7.506 19.223 1.00 93.06 380 VAL A O 1
ATOM 3058 N N . SER A 1 381 ? -12.488 7.930 18.779 1.00 89.19 381 SER A N 1
ATOM 3059 C CA . SER A 1 381 ? -12.819 8.516 20.075 1.00 89.19 381 SER A CA 1
ATOM 3060 C C . SER A 1 381 ? -13.751 7.613 20.861 1.00 89.19 381 SER A C 1
ATOM 3062 O O . SER A 1 381 ? -14.797 7.198 20.370 1.00 89.19 381 SER A O 1
ATOM 3064 N N . THR A 1 382 ? -13.383 7.366 22.113 1.00 86.00 382 THR A N 1
ATOM 3065 C CA . THR A 1 382 ? -14.217 6.679 23.099 1.00 86.00 382 THR A CA 1
ATOM 3066 C C . THR A 1 382 ? -14.761 7.704 24.090 1.00 86.00 382 THR A C 1
ATOM 3068 O O . THR A 1 382 ? -13.975 8.374 24.768 1.00 86.00 382 THR A O 1
ATOM 3071 N N . ALA A 1 383 ? -16.083 7.850 24.165 1.00 81.69 383 ALA A N 1
ATOM 3072 C CA . ALA A 1 383 ? -16.741 8.669 25.179 1.00 81.69 383 ALA A CA 1
ATOM 3073 C C . ALA A 1 383 ? -16.727 7.894 26.501 1.00 81.69 383 ALA A C 1
ATOM 3075 O O . ALA A 1 383 ? -17.441 6.905 26.636 1.00 81.69 383 ALA A O 1
ATOM 3076 N N . VAL A 1 384 ? -15.846 8.292 27.419 1.00 71.50 384 VAL A N 1
ATOM 3077 C CA . VAL A 1 384 ? -15.675 7.672 28.744 1.00 71.50 384 VAL A CA 1
ATOM 3078 C C . VAL A 1 384 ? -16.697 8.213 29.727 1.00 71.50 384 VAL A C 1
ATOM 3080 O O . VAL A 1 384 ? -16.805 9.458 29.797 1.00 71.50 384 VAL A O 1
#

Nearest PDB structures (foldseek):
  7mx2-assembly1_B  TM=8.421E-01  e=5.224E-12  Homo sapiens
  7rb3-assembly1_B  TM=8.523E-01  e=9.786E-12  Homo sapiens
  6yga-assembly1_B  TM=7.264E-01  e=4.788E-09  Saccharomyces cerevisiae S288C

Organism: NCBI:txid1034831

Radius of gyration: 24.97 Å; Cα contacts (8 Å, |Δi|>4): 375; chains: 1; bounding box: 92×40×66 Å

InterPro domains:
  IPR007244 NAA35-like [PTHR21373] (15-380)
  IPR057982 NAA35-like, TPR repeats [PF25789] (13-378)

Sequence (384 aa):
TELTRALGEMPFEAPSVIHRSVIAMNLYVDDLVLAKLPFTQALIQLLDEDGVPQVATTSEYGIALLQRLAKPVYDLLRLLTLNKNRQRQRIDDLLPEWDTIQQEAQLVDQNVCETAGLALDAFQYCSRWSFAQMLRLMQEHVSLGFELQLYHQDELDAVYWYWNYLVSARLHVVSLQLDHRAQLEKEKLVVALEQEREKDKRRGGKKKGGKGSKKKYSAAEEAALAPRQKSEEEMLLILQRLASRGVFQYAVALRKLGLLEEPTLEFTTREARFNHRFSSFRGIVQPSFLEFSSFLRSSSSETDQAPAVLEAAEACFRQTKDMVDVFLPLLGSERERAELTSLKKVSVFNIVSIARLKRAGYKAQSTSVDFSDHKHTPKVSTAV